Protein AF-A0A8T5MCJ7-F1 (afdb_monomer)

Mean predicted aligned error: 13.88 Å

pLDDT: mean 82.02, std 19.14, range [28.0, 98.31]

Structure (mmCIF, N/CA/C/O backbone):
data_AF-A0A8T5MCJ7-F1
#
_entry.id   AF-A0A8T5MCJ7-F1
#
loop_
_atom_site.group_PDB
_atom_site.id
_atom_site.type_symbol
_atom_site.label_atom_id
_atom_site.label_alt_id
_atom_site.label_comp_id
_atom_site.label_asym_id
_atom_site.label_entity_id
_atom_site.label_seq_id
_atom_site.pdbx_PDB_ins_code
_atom_site.Cartn_x
_atom_site.Cartn_y
_atom_site.Cartn_z
_atom_site.occupancy
_atom_site.B_iso_or_equiv
_atom_site.auth_seq_id
_atom_site.auth_comp_id
_atom_site.auth_asym_id
_atom_site.auth_atom_id
_atom_site.pdbx_PDB_model_num
ATOM 1 N N . MET A 1 1 ? 17.512 12.767 14.604 1.00 35.03 1 MET A N 1
ATOM 2 C CA . MET A 1 1 ? 18.272 12.788 13.332 1.00 35.03 1 MET A CA 1
ATOM 3 C C . MET A 1 1 ? 17.833 11.751 12.284 1.00 35.03 1 MET A C 1
ATOM 5 O O . MET A 1 1 ? 18.347 11.810 11.183 1.00 35.03 1 MET A O 1
ATOM 9 N N . LYS A 1 2 ? 16.855 10.860 12.538 1.00 32.50 2 LYS A N 1
ATOM 10 C CA . LYS A 1 2 ? 16.384 9.864 11.544 1.00 32.50 2 LYS A CA 1
ATOM 11 C C . LYS A 1 2 ? 15.195 10.299 10.660 1.00 32.50 2 LYS A C 1
ATOM 13 O O . LYS A 1 2 ? 14.880 9.594 9.719 1.00 32.50 2 LYS A O 1
ATOM 18 N N . LYS A 1 3 ? 14.549 11.443 10.938 1.00 31.17 3 LYS A N 1
ATOM 19 C CA . LYS A 1 3 ? 13.383 11.943 10.172 1.00 31.17 3 LYS A CA 1
ATOM 20 C C . LYS A 1 3 ? 13.722 12.963 9.071 1.00 31.17 3 LYS A C 1
ATOM 22 O O . LYS A 1 3 ? 12.868 13.258 8.254 1.00 31.17 3 LYS A O 1
ATOM 27 N N . ILE A 1 4 ? 14.954 13.478 9.032 1.00 28.00 4 ILE A N 1
ATOM 28 C CA . ILE A 1 4 ? 15.368 14.487 8.038 1.00 28.00 4 ILE A CA 1
ATOM 29 C C . ILE A 1 4 ? 15.766 13.827 6.703 1.00 28.00 4 ILE A C 1
ATOM 31 O O . ILE A 1 4 ? 15.644 14.448 5.660 1.00 28.00 4 ILE A O 1
ATOM 35 N N . LEU A 1 5 ? 16.159 12.548 6.696 1.00 31.39 5 LEU A N 1
ATOM 36 C CA . LEU A 1 5 ? 16.719 11.910 5.498 1.00 31.39 5 LEU A CA 1
ATOM 37 C C . LEU A 1 5 ? 15.663 11.365 4.517 1.00 31.39 5 LEU A C 1
ATOM 39 O O . LEU A 1 5 ? 15.919 11.317 3.322 1.00 31.39 5 LEU A O 1
ATOM 43 N N . THR A 1 6 ? 14.459 11.020 4.987 1.00 32.50 6 THR A N 1
ATOM 44 C CA . THR A 1 6 ? 13.346 10.623 4.099 1.00 32.50 6 THR A CA 1
ATOM 45 C C . THR A 1 6 ? 12.809 11.813 3.293 1.00 32.50 6 THR A C 1
ATOM 47 O O . THR A 1 6 ? 12.295 11.625 2.200 1.00 32.50 6 THR A O 1
ATOM 50 N N . ILE A 1 7 ? 13.004 13.042 3.785 1.00 32.59 7 ILE A N 1
ATOM 51 C CA . ILE A 1 7 ? 12.670 14.284 3.071 1.00 32.59 7 ILE A CA 1
ATOM 52 C C . ILE A 1 7 ? 13.724 14.604 1.993 1.00 32.59 7 ILE A C 1
ATOM 54 O O . ILE A 1 7 ? 13.391 15.173 0.961 1.00 32.59 7 ILE A O 1
ATOM 58 N N . VAL A 1 8 ? 14.980 14.179 2.172 1.00 29.36 8 VAL A N 1
ATOM 59 C CA . VAL A 1 8 ? 16.070 14.454 1.215 1.00 29.36 8 VAL A CA 1
ATOM 60 C C . VAL A 1 8 ? 15.948 13.619 -0.067 1.00 29.36 8 VAL A C 1
ATOM 62 O O . VAL A 1 8 ? 16.277 14.127 -1.132 1.00 29.36 8 VAL A O 1
ATOM 65 N N . LEU A 1 9 ? 15.401 12.398 -0.006 1.00 33.59 9 LEU A N 1
ATOM 66 C CA . LEU A 1 9 ? 15.175 11.584 -1.213 1.00 33.59 9 LEU A CA 1
ATOM 67 C C . LEU A 1 9 ? 13.973 12.072 -2.052 1.00 33.59 9 LEU A C 1
ATOM 69 O O . LEU A 1 9 ? 13.931 11.830 -3.248 1.00 33.59 9 LEU A O 1
ATOM 73 N N . VAL A 1 10 ? 13.023 12.789 -1.435 1.00 33.62 10 VAL A N 1
ATOM 74 C CA . VAL A 1 10 ? 11.870 13.405 -2.125 1.00 33.62 10 VAL A CA 1
ATOM 75 C C . VAL A 1 10 ? 12.194 14.834 -2.602 1.00 33.62 10 VAL A C 1
ATOM 77 O O . VAL A 1 10 ? 11.677 15.270 -3.624 1.00 33.62 10 VAL A O 1
ATOM 80 N N . MET A 1 11 ? 13.097 15.563 -1.929 1.00 30.69 11 MET A N 1
ATOM 81 C CA . MET A 1 11 ? 13.520 16.916 -2.341 1.00 30.69 11 MET A CA 1
ATOM 82 C C . MET A 1 11 ? 14.558 16.950 -3.474 1.00 30.69 11 MET A C 1
ATOM 84 O O . MET A 1 11 ? 14.654 17.969 -4.157 1.00 30.69 11 MET A O 1
ATOM 88 N N . LEU A 1 12 ? 15.306 15.868 -3.715 1.00 28.30 12 LEU A N 1
ATOM 89 C CA . LEU A 1 12 ? 16.241 15.783 -4.849 1.00 28.30 12 LEU A CA 1
ATOM 90 C C . LEU A 1 12 ? 15.540 15.708 -6.220 1.00 28.30 12 LEU A C 1
ATOM 92 O O . LEU A 1 12 ? 16.190 15.937 -7.230 1.00 28.30 12 LEU A O 1
ATOM 96 N N . LEU A 1 13 ? 14.216 15.519 -6.252 1.00 33.44 13 LEU A N 1
ATOM 97 C CA . LEU A 1 13 ? 13.391 15.572 -7.467 1.00 33.44 13 LEU A CA 1
ATOM 98 C C . LEU A 1 13 ? 12.777 16.962 -7.758 1.00 33.44 13 LEU A C 1
ATOM 100 O O . LEU A 1 13 ? 12.050 17.107 -8.735 1.00 33.44 13 LEU A O 1
ATOM 104 N N . VAL A 1 14 ? 13.021 17.995 -6.932 1.00 30.66 14 VAL A N 1
ATOM 105 C CA . VAL A 1 14 ? 12.304 19.295 -7.036 1.00 30.66 14 VAL A CA 1
ATOM 106 C C . VAL A 1 14 ? 13.207 20.497 -7.367 1.00 30.66 14 VAL A C 1
ATOM 108 O O . VAL A 1 14 ? 12.705 21.591 -7.619 1.00 30.66 14 VAL A O 1
ATOM 111 N N . VAL A 1 15 ? 14.534 20.352 -7.450 1.00 30.38 15 VAL A N 1
ATOM 112 C CA . VAL A 1 15 ? 15.430 21.501 -7.709 1.00 30.38 15 VAL A CA 1
ATOM 113 C C . VAL A 1 15 ? 16.139 21.366 -9.054 1.00 30.38 15 VAL A C 1
ATOM 115 O O . VAL A 1 15 ? 17.288 20.954 -9.131 1.00 30.38 15 VAL A O 1
ATOM 118 N N . GLY A 1 16 ? 15.446 21.764 -10.121 1.00 31.34 16 GLY A N 1
ATOM 119 C CA . GLY A 1 16 ? 15.997 21.797 -11.476 1.00 31.34 16 GLY A CA 1
ATOM 120 C C . GLY A 1 16 ? 15.154 22.625 -12.443 1.00 31.34 16 GLY A C 1
ATOM 121 O O . GLY A 1 16 ? 14.767 22.137 -13.493 1.00 31.34 16 GLY A O 1
ATOM 122 N N . GLY A 1 17 ? 14.809 23.864 -12.086 1.00 30.89 17 GLY A N 1
ATOM 123 C CA . GLY A 1 17 ? 13.986 24.711 -12.952 1.00 30.89 17 GLY A CA 1
ATOM 124 C C . GLY A 1 17 ? 14.093 26.189 -12.614 1.00 30.89 17 GLY A C 1
ATOM 125 O O . GLY A 1 17 ? 13.156 26.776 -12.083 1.00 30.89 17 GLY A O 1
ATOM 126 N N . SER A 1 18 ? 15.235 26.806 -12.911 1.00 31.25 18 SER A N 1
ATOM 127 C CA . SER A 1 18 ? 15.297 28.268 -12.998 1.00 31.25 18 SER A CA 1
ATOM 128 C C . SER A 1 18 ? 14.539 28.698 -14.260 1.00 31.25 18 SER A C 1
ATOM 130 O O . SER A 1 18 ? 14.930 28.269 -15.347 1.00 31.25 18 SER A O 1
ATOM 132 N N . PRO A 1 19 ? 13.491 29.537 -14.179 1.00 36.56 19 PRO A N 1
ATOM 133 C CA . PRO A 1 19 ? 12.853 30.069 -15.374 1.00 36.56 19 PRO A CA 1
ATOM 134 C C . PRO A 1 19 ? 13.829 31.025 -16.068 1.00 36.56 19 PRO A C 1
ATOM 136 O O . PRO A 1 19 ? 14.057 32.150 -15.619 1.00 36.56 19 PRO A O 1
ATOM 139 N N . LEU A 1 20 ? 14.437 30.569 -17.164 1.00 35.22 20 LEU A N 1
ATOM 140 C CA . LEU A 1 20 ? 15.102 31.449 -18.117 1.00 35.22 20 LEU A CA 1
ATOM 141 C C . LEU A 1 20 ? 14.013 32.275 -18.807 1.00 35.22 20 LEU A C 1
ATOM 143 O O . LEU A 1 20 ? 13.303 31.794 -19.686 1.00 35.22 20 LEU A O 1
ATOM 147 N N . ALA A 1 21 ? 13.859 33.520 -18.364 1.00 37.53 21 ALA A N 1
ATOM 148 C CA . ALA A 1 21 ? 13.007 34.502 -19.013 1.00 37.53 21 ALA A CA 1
ATOM 149 C C . ALA A 1 21 ? 13.625 34.893 -20.366 1.00 37.53 21 ALA A C 1
ATOM 151 O O . ALA A 1 21 ? 14.448 35.805 -20.447 1.00 37.53 21 ALA A O 1
ATOM 152 N N . PHE A 1 22 ? 13.236 34.192 -21.430 1.00 41.44 22 PHE A N 1
ATOM 153 C CA . PHE A 1 22 ? 13.432 34.665 -22.794 1.00 41.44 22 PHE A CA 1
ATOM 154 C C . PHE A 1 22 ? 12.337 35.686 -23.107 1.00 41.44 22 PHE A C 1
ATOM 156 O O . PHE A 1 22 ? 11.172 35.345 -23.289 1.00 41.44 22 PHE A O 1
ATOM 163 N N . ALA A 1 23 ? 12.719 36.961 -23.109 1.00 43.81 23 ALA A N 1
ATOM 164 C CA . ALA A 1 23 ? 11.908 38.029 -23.670 1.00 43.81 23 ALA A CA 1
ATOM 165 C C . ALA A 1 23 ? 12.101 38.015 -25.190 1.00 43.81 23 ALA A C 1
ATOM 167 O O . ALA A 1 23 ? 13.111 38.525 -25.676 1.00 43.81 23 ALA A O 1
ATOM 168 N N . ASP A 1 24 ? 11.155 37.424 -25.918 1.00 42.97 24 ASP A N 1
ATOM 169 C CA . ASP A 1 24 ? 11.074 37.562 -27.370 1.00 42.97 24 ASP A CA 1
ATOM 170 C C . ASP A 1 24 ? 9.761 38.248 -27.765 1.00 42.97 24 ASP A C 1
ATOM 172 O O . ASP A 1 24 ? 8.684 37.938 -27.253 1.00 42.97 24 ASP A O 1
ATOM 176 N N . ASN A 1 25 ? 9.886 39.257 -28.624 1.00 51.47 25 ASN A N 1
ATOM 177 C CA . ASN A 1 25 ? 8.806 40.126 -29.072 1.00 51.47 25 ASN A CA 1
ATOM 178 C C . ASN A 1 25 ? 8.257 39.573 -30.392 1.00 51.47 25 ASN A C 1
ATOM 180 O O . ASN A 1 25 ? 8.804 39.861 -31.454 1.00 51.47 25 ASN A O 1
ATOM 184 N N . GLY A 1 26 ? 7.157 38.826 -30.329 1.00 48.62 26 GLY A N 1
ATOM 185 C CA . GLY A 1 26 ? 6.439 38.338 -31.507 1.00 48.62 26 GLY A CA 1
ATOM 186 C C . GLY A 1 26 ? 5.195 37.559 -31.097 1.00 48.62 26 GLY A C 1
ATOM 187 O O . GLY A 1 26 ? 5.283 36.385 -30.759 1.00 48.62 26 GLY A O 1
ATOM 188 N N . ASP A 1 27 ? 4.059 38.250 -31.070 1.00 56.94 27 ASP A N 1
ATOM 189 C CA . ASP A 1 27 ? 2.744 37.785 -30.613 1.00 56.94 27 ASP A CA 1
ATOM 190 C C . ASP A 1 27 ? 2.103 36.818 -31.626 1.00 56.94 27 ASP A C 1
ATOM 192 O O . ASP A 1 27 ? 1.234 37.205 -32.396 1.00 56.94 27 ASP A O 1
ATOM 196 N N . ASP A 1 28 ? 2.597 35.578 -31.653 1.00 56.56 28 ASP A N 1
ATOM 197 C CA . ASP A 1 28 ? 1.957 34.404 -32.267 1.00 56.56 28 ASP A CA 1
ATOM 198 C C . ASP A 1 28 ? 2.222 33.173 -31.371 1.00 56.56 28 ASP A C 1
ATOM 200 O O . ASP A 1 28 ? 2.756 32.141 -31.794 1.00 56.56 28 ASP A O 1
ATOM 204 N N . THR A 1 29 ? 1.901 33.275 -30.074 1.00 54.91 29 THR A N 1
ATOM 205 C CA . THR A 1 29 ? 1.911 32.104 -29.186 1.00 54.91 29 THR A CA 1
ATOM 206 C C . THR A 1 29 ? 0.824 31.139 -29.645 1.00 54.91 29 THR A C 1
ATOM 208 O O . THR A 1 29 ? -0.375 31.367 -29.488 1.00 54.91 29 THR A O 1
ATOM 211 N N . LYS A 1 30 ? 1.260 30.050 -30.281 1.00 64.69 30 LYS A N 1
ATOM 212 C CA . LYS A 1 30 ? 0.374 29.048 -30.870 1.00 64.69 30 LYS A CA 1
ATOM 213 C C . LYS A 1 30 ? -0.604 28.512 -29.800 1.00 64.69 30 LYS A C 1
ATOM 215 O O . LYS A 1 30 ? -0.145 28.157 -28.712 1.00 64.69 30 LYS A O 1
ATOM 220 N N . PRO A 1 31 ? -1.920 28.412 -30.082 1.00 64.12 31 PRO A N 1
ATOM 221 C CA . PRO A 1 31 ? -2.954 28.070 -29.093 1.00 64.12 31 PRO A CA 1
ATOM 222 C C . PRO A 1 31 ? -2.692 26.808 -28.253 1.00 64.12 31 PRO A C 1
ATOM 224 O O . PRO A 1 31 ? -3.103 26.744 -27.096 1.00 64.12 31 PRO A O 1
ATOM 227 N N . TYR A 1 32 ? -1.972 25.820 -28.793 1.00 53.47 32 TYR A N 1
ATOM 228 C CA . TYR A 1 32 ? -1.633 24.589 -28.072 1.00 53.47 32 TYR A CA 1
ATOM 229 C C . TYR A 1 32 ? -0.643 24.807 -26.919 1.00 53.47 32 TYR A C 1
ATOM 231 O O . TYR A 1 32 ? -0.760 24.142 -25.894 1.00 53.47 32 TYR A O 1
ATOM 239 N N . LEU A 1 33 ? 0.277 25.778 -27.021 1.00 59.91 33 LEU A N 1
ATOM 240 C CA . LEU A 1 33 ? 1.207 26.097 -25.930 1.00 59.91 33 LEU A CA 1
ATOM 241 C C . LEU A 1 33 ? 0.454 26.630 -24.709 1.00 59.91 33 LEU A C 1
ATOM 243 O O . LEU A 1 33 ? 0.829 26.339 -23.578 1.00 59.91 33 LEU A O 1
ATOM 247 N N . VAL A 1 34 ? -0.641 27.360 -24.937 1.00 72.19 34 VAL A N 1
ATOM 248 C CA . VAL A 1 34 ? -1.510 27.852 -23.863 1.00 72.19 34 VAL A CA 1
ATOM 249 C C . VAL A 1 34 ? -2.258 26.689 -23.195 1.00 72.19 34 VAL A C 1
ATOM 251 O O . VAL A 1 34 ? -2.291 26.636 -21.967 1.00 72.19 34 VAL A O 1
ATOM 254 N N . LYS A 1 35 ? -2.791 25.721 -23.963 1.00 67.81 35 LYS A N 1
ATOM 255 C CA . LYS A 1 35 ? -3.467 24.521 -23.417 1.00 67.81 35 LYS A CA 1
ATOM 256 C C . LYS A 1 35 ? -2.494 23.630 -22.629 1.00 67.81 35 LYS A C 1
ATOM 258 O O . LYS A 1 35 ? -2.814 23.234 -21.513 1.00 67.81 35 LYS A O 1
ATOM 263 N N . ALA A 1 36 ? -1.286 23.386 -23.141 1.00 59.28 36 ALA A N 1
ATOM 264 C CA . ALA A 1 36 ? -0.255 22.609 -22.445 1.00 59.28 36 ALA A CA 1
ATOM 265 C C . ALA A 1 36 ? 0.214 23.291 -21.146 1.00 59.28 36 ALA A C 1
ATOM 267 O O . ALA A 1 36 ? 0.349 22.645 -20.108 1.00 59.28 36 ALA A O 1
ATOM 268 N N . GLN A 1 37 ? 0.394 24.619 -21.162 1.00 72.50 37 GLN A N 1
ATOM 269 C CA . GLN A 1 37 ? 0.700 25.389 -19.951 1.00 72.50 37 GLN A CA 1
ATOM 270 C C . GLN A 1 37 ? -0.429 25.309 -18.914 1.00 72.50 37 GLN A C 1
ATOM 272 O O . GLN A 1 37 ? -0.143 25.183 -17.724 1.00 72.50 37 GLN A O 1
ATOM 277 N N . GLN A 1 38 ? -1.693 25.340 -19.349 1.00 74.62 38 GLN A N 1
ATOM 278 C CA . GLN A 1 38 ? -2.854 25.154 -18.471 1.00 74.62 38 GLN A CA 1
ATOM 279 C C . GLN A 1 38 ? -2.912 23.740 -17.884 1.00 74.62 38 GLN A C 1
ATOM 281 O O . GLN A 1 38 ? -3.102 23.600 -16.681 1.00 74.62 38 GLN A O 1
ATOM 286 N N . LEU A 1 39 ? -2.691 22.695 -18.688 1.00 63.69 39 LEU A N 1
ATOM 287 C CA . LEU A 1 39 ? -2.654 21.308 -18.211 1.00 63.69 39 LEU A CA 1
ATOM 288 C C . LEU A 1 39 ? -1.528 21.085 -17.197 1.00 63.69 39 LEU A C 1
ATOM 290 O O . LEU A 1 39 ? -1.762 20.519 -16.132 1.00 63.69 39 LEU A O 1
ATOM 294 N N . LYS A 1 40 ? -0.328 21.609 -17.471 1.00 65.31 40 LYS A N 1
ATOM 295 C CA . LYS A 1 40 ? 0.806 21.552 -16.540 1.00 65.31 40 LYS A CA 1
ATOM 296 C C . LYS A 1 40 ? 0.512 22.289 -15.233 1.00 65.31 40 LYS A C 1
ATOM 298 O O . LYS A 1 40 ? 0.857 21.784 -14.167 1.00 65.31 40 LYS A O 1
ATOM 303 N N . ALA A 1 41 ? -0.131 23.456 -15.300 1.00 72.38 41 ALA A N 1
ATOM 304 C CA . ALA A 1 41 ? -0.556 24.194 -14.113 1.00 72.38 41 ALA A CA 1
ATOM 305 C C . ALA A 1 41 ? -1.596 23.403 -13.299 1.00 72.38 41 ALA A C 1
ATOM 307 O O . ALA A 1 41 ? -1.402 23.225 -12.100 1.00 72.38 41 ALA A O 1
ATOM 308 N N . ASN A 1 42 ? -2.617 22.842 -13.955 1.00 66.94 42 ASN A N 1
ATOM 309 C CA . ASN A 1 42 ? -3.637 22.004 -13.316 1.00 66.94 42 ASN A CA 1
ATOM 310 C C . ASN A 1 42 ? -3.028 20.747 -12.676 1.00 66.94 42 ASN A C 1
ATOM 312 O O . ASN A 1 42 ? -3.434 20.343 -11.591 1.00 66.94 42 ASN A O 1
ATOM 316 N N . TRP A 1 43 ? -2.038 20.124 -13.319 1.00 66.81 43 TRP A N 1
ATOM 317 C CA . TRP A 1 43 ? -1.323 18.975 -12.761 1.00 66.81 43 TRP A CA 1
ATOM 318 C C . TRP A 1 43 ? -0.503 19.359 -11.529 1.00 66.81 43 TRP A C 1
ATOM 320 O O . TRP A 1 43 ? -0.534 18.656 -10.521 1.00 66.81 43 TRP A O 1
ATOM 330 N N . GLN A 1 44 ? 0.211 20.488 -11.577 1.00 68.88 44 GLN A N 1
ATOM 331 C CA . GLN A 1 44 ? 0.974 20.981 -10.429 1.00 68.88 44 GLN A CA 1
ATOM 332 C C . GLN A 1 44 ? 0.057 21.330 -9.256 1.00 68.88 44 GLN A C 1
ATOM 334 O O . GLN A 1 44 ? 0.404 21.021 -8.118 1.00 68.88 44 GLN A O 1
ATOM 339 N N . GLU A 1 45 ? -1.100 21.930 -9.533 1.00 72.25 45 GLU A N 1
ATOM 340 C CA . GLU A 1 45 ? -2.133 22.227 -8.541 1.00 72.25 45 GLU A CA 1
ATOM 341 C C . GLU A 1 45 ? -2.680 20.937 -7.922 1.00 72.25 45 GLU A C 1
ATOM 343 O O . GLU A 1 45 ? -2.540 20.749 -6.718 1.00 72.25 45 GLU A O 1
ATOM 348 N N . ARG A 1 46 ? -3.141 19.974 -8.733 1.00 65.19 46 ARG A N 1
ATOM 349 C CA . ARG A 1 46 ? -3.617 18.666 -8.245 1.00 65.19 46 ARG A CA 1
ATOM 350 C C . ARG A 1 46 ? -2.560 17.909 -7.450 1.00 65.19 46 ARG A C 1
ATOM 352 O O . ARG A 1 46 ? -2.868 17.304 -6.428 1.00 65.19 46 ARG A O 1
ATOM 359 N N . LYS A 1 47 ? -1.298 17.938 -7.886 1.00 67.69 47 LYS A N 1
ATOM 360 C CA . LYS A 1 47 ? -0.180 17.318 -7.163 1.00 67.69 47 LYS A CA 1
ATOM 361 C C . LYS A 1 47 ? 0.060 18.001 -5.820 1.00 67.69 47 LYS A C 1
ATOM 363 O O . LYS A 1 47 ? 0.356 17.317 -4.839 1.00 67.69 47 LYS A O 1
ATOM 368 N N . GLN A 1 48 ? -0.048 19.328 -5.761 1.00 75.69 48 GLN A N 1
ATOM 369 C CA . GLN A 1 48 ? 0.060 20.078 -4.510 1.00 75.69 48 GLN A CA 1
ATOM 370 C C . GLN A 1 48 ? -1.112 19.781 -3.577 1.00 75.69 48 GLN A C 1
ATOM 372 O O . GLN A 1 48 ? -0.853 19.507 -2.410 1.00 75.69 48 GLN A O 1
ATOM 377 N N . GLU A 1 49 ? -2.346 19.771 -4.083 1.00 73.50 49 GLU A N 1
ATOM 378 C CA . GLU A 1 49 ? -3.548 19.388 -3.331 1.00 73.50 49 GLU A CA 1
ATOM 379 C C . GLU A 1 49 ? -3.401 17.970 -2.775 1.00 73.50 49 GLU A C 1
ATOM 381 O O . GLU A 1 49 ? -3.409 17.785 -1.565 1.00 73.50 49 GLU A O 1
ATOM 386 N N . THR A 1 50 ? -3.075 16.994 -3.625 1.00 74.25 50 THR A N 1
ATOM 387 C CA . THR A 1 50 ? -2.854 15.597 -3.213 1.00 74.25 50 THR A CA 1
ATOM 388 C C . THR A 1 50 ? -1.744 15.485 -2.161 1.00 74.25 50 THR A C 1
ATOM 390 O O . THR A 1 50 ? -1.867 14.758 -1.180 1.00 74.25 50 THR A O 1
ATOM 393 N N . THR A 1 51 ? -0.643 16.230 -2.320 1.00 74.44 51 THR A N 1
ATOM 394 C CA . THR A 1 51 ? 0.450 16.232 -1.333 1.00 74.44 51 THR A CA 1
ATOM 395 C C . THR A 1 51 ? -0.000 16.829 0.000 1.00 74.44 51 THR A C 1
ATOM 397 O O . THR A 1 51 ? 0.367 16.309 1.054 1.00 74.44 51 THR A O 1
ATOM 400 N N . GLN A 1 52 ? -0.773 17.917 -0.031 1.00 81.19 52 GLN A N 1
ATOM 401 C CA . GLN A 1 52 ? -1.330 18.542 1.168 1.00 81.19 52 GLN A CA 1
ATOM 402 C C . GLN A 1 52 ? -2.307 17.599 1.867 1.00 81.19 52 GLN A C 1
ATOM 404 O O . GLN A 1 52 ? -2.158 17.387 3.068 1.00 81.19 52 GLN A O 1
ATOM 409 N N . ASP A 1 53 ? -3.203 16.962 1.118 1.00 77.19 53 ASP A N 1
ATOM 410 C CA . ASP A 1 53 ? -4.172 15.995 1.628 1.00 77.19 53 ASP A CA 1
ATOM 411 C C . ASP A 1 53 ? -3.475 14.792 2.274 1.00 77.19 53 ASP A C 1
ATOM 413 O O . ASP A 1 53 ? -3.832 14.374 3.377 1.00 77.19 53 ASP A O 1
ATOM 417 N N . ILE A 1 54 ? -2.419 14.267 1.643 1.00 75.31 54 ILE A N 1
ATOM 418 C CA . ILE A 1 54 ? -1.606 13.176 2.194 1.00 75.31 54 ILE A CA 1
ATOM 419 C C . ILE A 1 54 ? -0.892 13.612 3.480 1.00 75.31 54 ILE A C 1
ATOM 421 O O . ILE A 1 54 ? -0.854 12.856 4.455 1.00 75.31 54 ILE A O 1
ATOM 425 N N . GLU A 1 55 ? -0.281 14.799 3.511 1.00 79.62 55 GLU A N 1
ATOM 426 C CA . GLU A 1 55 ? 0.408 15.292 4.710 1.00 79.62 55 GLU A CA 1
ATOM 427 C C . GLU A 1 55 ? -0.571 15.591 5.852 1.00 79.62 55 GLU A C 1
ATOM 429 O O . GLU A 1 55 ? -0.288 15.251 7.006 1.00 79.62 55 GLU A O 1
ATOM 434 N N . GLU A 1 56 ? -1.747 16.137 5.544 1.00 84.44 56 GLU A N 1
ATOM 435 C CA . GLU A 1 56 ? -2.833 16.321 6.503 1.00 84.44 56 GLU A CA 1
ATOM 436 C C . GLU A 1 56 ? -3.320 14.969 7.038 1.00 84.44 56 GLU A C 1
ATOM 438 O O . GLU A 1 56 ? -3.371 14.761 8.252 1.00 84.44 56 GLU A O 1
ATOM 443 N N . ALA A 1 57 ? -3.590 13.999 6.165 1.00 78.00 57 ALA A N 1
ATOM 444 C CA . ALA A 1 57 ? -4.014 12.663 6.564 1.00 78.00 57 ALA A CA 1
ATOM 445 C C . ALA A 1 57 ? -2.944 11.944 7.409 1.00 78.00 57 ALA A C 1
ATOM 447 O O . ALA A 1 57 ? -3.273 11.287 8.402 1.00 78.00 57 ALA A O 1
ATOM 448 N N . LYS A 1 58 ? -1.648 12.124 7.107 1.00 75.38 58 LYS A N 1
ATOM 449 C CA . LYS A 1 58 ? -0.539 11.631 7.947 1.00 75.38 58 LYS A CA 1
ATOM 450 C C . LYS A 1 58 ? -0.526 12.298 9.315 1.00 75.38 58 LYS A C 1
ATOM 452 O O . LYS A 1 58 ? -0.323 11.609 10.320 1.00 75.38 58 LYS A O 1
ATOM 457 N N . HIS A 1 59 ? -0.701 13.616 9.368 1.00 83.94 59 HIS A N 1
ATOM 458 C CA . HIS A 1 59 ? -0.776 14.357 10.622 1.00 83.94 59 HIS A CA 1
ATOM 459 C C . HIS A 1 59 ? -1.944 13.849 11.478 1.00 83.94 59 HIS A C 1
ATOM 461 O O . HIS A 1 59 ? -1.730 13.430 12.618 1.00 83.94 59 HIS A O 1
ATOM 467 N N . ASN A 1 60 ? -3.138 13.766 10.889 1.00 80.38 60 ASN A N 1
ATOM 468 C CA . ASN A 1 60 ? -4.357 13.282 11.535 1.00 80.38 60 ASN A CA 1
ATOM 469 C C . ASN A 1 60 ? -4.197 11.839 12.031 1.00 80.38 60 ASN A C 1
ATOM 471 O O . ASN A 1 60 ? -4.538 11.528 13.172 1.00 80.38 60 ASN A O 1
ATOM 475 N N . TYR A 1 61 ? -3.579 10.962 11.233 1.00 81.25 61 TYR A N 1
ATOM 476 C CA . TYR A 1 61 ? -3.253 9.601 11.657 1.00 81.25 61 TYR A CA 1
ATOM 477 C C . TYR A 1 61 ? -2.312 9.576 12.872 1.00 81.25 61 TYR A C 1
ATOM 479 O O . TYR A 1 61 ? -2.520 8.797 13.807 1.00 81.25 61 TYR A O 1
ATOM 487 N N . LEU A 1 62 ? -1.262 10.405 12.888 1.00 78.31 62 LEU A N 1
ATOM 488 C CA . LEU A 1 62 ? -0.314 10.461 14.006 1.00 78.31 62 LEU A CA 1
ATOM 489 C C . LEU A 1 62 ? -0.963 10.995 15.287 1.00 78.31 62 LEU A C 1
ATOM 491 O O . LEU A 1 62 ? -0.690 10.460 16.365 1.00 78.31 62 LEU A O 1
ATOM 495 N N . GLU A 1 63 ? -1.826 12.000 15.173 1.00 82.94 63 GLU A N 1
ATOM 496 C CA . GLU A 1 63 ? -2.603 12.539 16.288 1.00 82.94 63 GLU A CA 1
ATOM 497 C C . GLU A 1 63 ? -3.584 11.490 16.833 1.00 82.94 63 GLU A C 1
ATOM 499 O O . GLU A 1 63 ? -3.542 11.158 18.022 1.00 82.94 63 GLU A O 1
ATOM 504 N N . ALA A 1 64 ? -4.372 10.851 15.959 1.00 79.44 64 ALA A N 1
ATOM 505 C CA . ALA A 1 64 ? -5.269 9.752 16.323 1.00 79.44 64 ALA A CA 1
ATOM 506 C C . ALA A 1 64 ? -4.508 8.581 16.972 1.00 79.44 64 ALA A C 1
ATOM 508 O O . ALA A 1 64 ? -4.986 7.943 17.921 1.00 79.44 64 ALA A O 1
ATOM 509 N N . LYS A 1 65 ? -3.278 8.314 16.512 1.00 79.00 65 LYS A N 1
ATOM 510 C CA . LYS A 1 65 ? -2.375 7.317 17.098 1.00 79.00 65 LYS A CA 1
ATOM 511 C C . LYS A 1 65 ? -2.003 7.624 18.539 1.00 79.00 65 LYS A C 1
ATOM 513 O O . LYS A 1 65 ? -2.106 6.747 19.398 1.00 79.00 65 LYS A O 1
ATOM 518 N N . GLN A 1 66 ? -1.549 8.845 18.796 1.00 82.62 66 GLN A N 1
ATOM 519 C CA . GLN A 1 66 ? -1.174 9.285 20.138 1.00 82.62 66 GLN A CA 1
ATOM 520 C C . GLN A 1 66 ? -2.388 9.301 21.065 1.00 82.62 66 GLN A C 1
ATOM 522 O O . GLN A 1 66 ? -2.321 8.786 22.182 1.00 82.62 66 GLN A O 1
ATOM 527 N N . TYR A 1 67 ? -3.519 9.804 20.578 1.00 83.44 67 TYR A N 1
ATOM 528 C CA . TYR A 1 67 ? -4.703 9.966 21.406 1.00 83.44 67 TYR A CA 1
ATOM 529 C C . TYR A 1 67 ? -5.332 8.630 21.822 1.00 83.44 67 TYR A C 1
ATOM 531 O O . TYR A 1 67 ? -5.727 8.440 22.970 1.00 83.44 67 TYR A O 1
ATOM 539 N N . TYR A 1 68 ? -5.335 7.634 20.939 1.00 83.44 68 TYR A N 1
ATOM 540 C CA . TYR A 1 68 ? -5.694 6.264 21.314 1.00 83.44 68 TYR A CA 1
ATOM 541 C C . TYR A 1 68 ? -4.779 5.670 22.388 1.00 83.44 68 TYR A C 1
ATOM 543 O O . TYR A 1 68 ? -5.263 4.977 23.281 1.00 83.44 68 TYR A O 1
ATOM 551 N N . GLN A 1 69 ? -3.463 5.910 22.317 1.00 81.81 69 GLN A N 1
ATOM 552 C CA . GLN A 1 69 ? -2.536 5.421 23.342 1.00 81.81 69 GLN A CA 1
ATOM 553 C C . GLN A 1 69 ? -2.870 6.027 24.707 1.00 81.81 69 GLN A C 1
ATOM 555 O O . GLN A 1 69 ? -2.894 5.307 25.704 1.00 81.81 69 GLN A O 1
ATOM 560 N N . GLU A 1 70 ? -3.197 7.319 24.743 1.00 89.00 70 GLU A N 1
ATOM 561 C CA . GLU A 1 70 ? -3.673 7.993 25.950 1.00 89.00 70 GLU A CA 1
ATOM 562 C C . GLU A 1 70 ? -4.963 7.353 26.485 1.00 89.00 70 GLU A C 1
ATOM 564 O O . GLU A 1 70 ? -5.014 6.948 27.649 1.00 89.00 7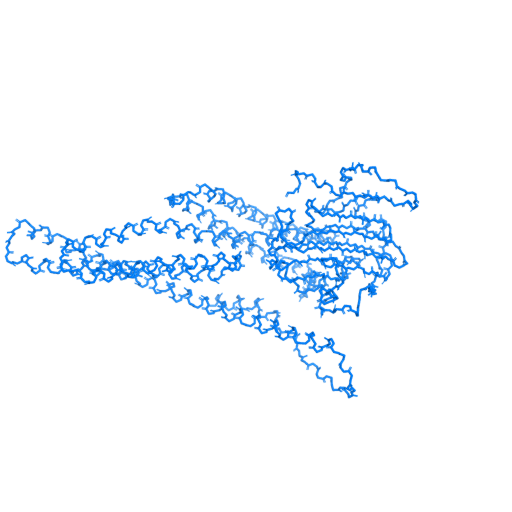0 GLU A O 1
ATOM 569 N N . LYS A 1 71 ? -5.983 7.179 25.635 1.00 86.94 71 LYS A N 1
ATOM 570 C CA . LYS A 1 71 ? -7.263 6.562 26.023 1.00 86.94 71 LYS A CA 1
ATOM 571 C C . LYS A 1 71 ? -7.107 5.122 26.498 1.00 86.94 71 LYS A C 1
ATOM 573 O O . LYS A 1 71 ? -7.748 4.726 27.467 1.00 86.94 71 LYS A O 1
ATOM 578 N N . ARG A 1 72 ? -6.207 4.354 25.884 1.00 82.31 72 ARG A N 1
ATOM 579 C CA . ARG A 1 72 ? -5.865 2.996 26.321 1.00 82.31 72 ARG A CA 1
ATOM 580 C C . ARG A 1 72 ? -5.230 2.983 27.715 1.00 82.31 72 ARG A C 1
ATOM 582 O O . ARG A 1 72 ? -5.541 2.096 28.506 1.00 82.31 72 ARG A O 1
ATOM 589 N N . ASN A 1 73 ? -4.371 3.951 28.028 1.00 87.00 73 ASN A N 1
ATOM 590 C CA . ASN A 1 73 ? -3.769 4.068 29.358 1.00 87.00 73 ASN A CA 1
ATOM 591 C C . ASN A 1 73 ? -4.813 4.468 30.413 1.00 87.00 73 ASN A C 1
ATOM 593 O O . ASN A 1 73 ? -4.858 3.860 31.480 1.00 87.00 73 ASN A O 1
ATOM 597 N N . GLN A 1 74 ? -5.695 5.422 30.095 1.00 86.81 74 GLN A N 1
ATOM 598 C CA . GLN A 1 74 ? -6.817 5.799 30.968 1.00 86.81 74 GLN A CA 1
ATOM 599 C C . GLN A 1 74 ? -7.742 4.604 31.231 1.00 86.81 74 GLN A C 1
ATOM 601 O O . GLN A 1 74 ? -8.104 4.335 32.373 1.00 86.81 74 GLN A O 1
ATOM 606 N N . LEU A 1 75 ? -8.073 3.838 30.187 1.00 87.75 75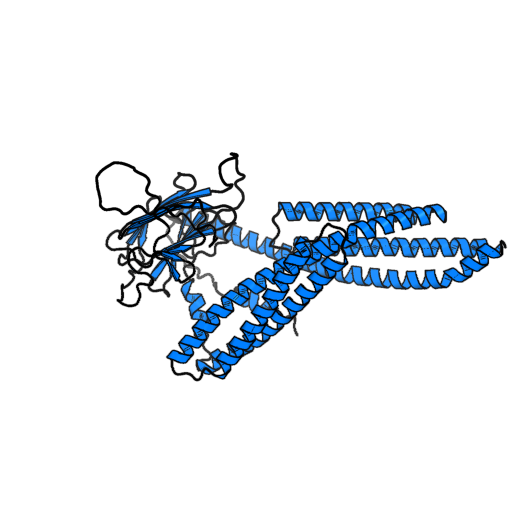 LEU A N 1
ATOM 607 C CA . LEU A 1 75 ? -8.862 2.614 30.303 1.00 87.75 75 LEU A CA 1
ATOM 608 C C . LEU A 1 75 ? -8.221 1.607 31.270 1.00 87.75 75 LEU A C 1
ATOM 610 O O . LEU A 1 75 ? -8.917 1.020 32.098 1.00 87.75 75 LEU A O 1
ATOM 614 N N . GLN A 1 76 ? -6.902 1.420 31.186 1.00 89.62 76 GLN A N 1
ATOM 615 C CA . GLN A 1 76 ? -6.166 0.530 32.082 1.00 89.62 76 GLN A CA 1
ATOM 616 C C . GLN A 1 76 ? -6.232 1.006 33.544 1.00 89.62 76 GLN A C 1
ATOM 618 O O . GLN A 1 76 ? -6.520 0.200 34.425 1.00 89.62 76 GLN A O 1
ATOM 623 N N . GLU A 1 77 ? -6.056 2.304 33.806 1.00 92.75 77 GLU A N 1
ATOM 624 C CA . GLU A 1 77 ? -6.176 2.873 35.158 1.00 92.75 77 GLU A CA 1
ATOM 625 C C . GLU A 1 77 ? -7.586 2.664 35.743 1.00 92.75 77 GLU A C 1
ATOM 627 O O . GLU A 1 77 ? -7.746 2.256 36.895 1.00 92.75 77 GLU A O 1
ATOM 632 N N . LYS A 1 78 ? -8.633 2.911 34.946 1.00 92.31 78 LYS A N 1
ATOM 633 C CA . LYS A 1 78 ? -10.027 2.723 35.379 1.00 92.31 78 LYS A CA 1
ATOM 634 C C . LYS A 1 78 ? -10.355 1.254 35.634 1.00 92.31 78 LYS A C 1
ATOM 636 O O . LYS A 1 78 ? -11.052 0.948 36.599 1.00 92.31 78 LYS A O 1
ATOM 641 N N . LYS A 1 79 ? -9.799 0.346 34.826 1.00 92.25 79 LYS A N 1
ATOM 642 C CA . LYS A 1 79 ? -9.906 -1.102 35.040 1.00 92.25 79 LYS A CA 1
ATOM 643 C C . LYS A 1 79 ? -9.348 -1.508 36.402 1.00 92.25 79 LYS A C 1
ATOM 645 O O . LYS A 1 79 ? -9.976 -2.281 37.117 1.00 92.25 79 LYS A O 1
ATOM 650 N N . GLU A 1 80 ? -8.176 -0.991 36.760 1.00 94.19 80 GLU A N 1
ATOM 651 C CA . GLU A 1 80 ? -7.520 -1.305 38.032 1.00 94.19 80 GLU A CA 1
ATOM 652 C C . GLU A 1 80 ? -8.336 -0.812 39.231 1.00 94.19 80 GLU A C 1
ATOM 654 O O . GLU A 1 80 ? -8.507 -1.561 40.192 1.00 94.19 80 GLU A O 1
ATOM 659 N N . LYS A 1 81 ? -8.907 0.398 39.157 1.00 92.81 81 LYS A N 1
ATOM 660 C CA . LYS A 1 81 ? -9.809 0.922 40.200 1.00 92.81 81 LYS A CA 1
ATOM 661 C C . LYS A 1 81 ? -11.072 0.072 40.350 1.00 92.81 81 LYS A C 1
ATOM 663 O O . LYS A 1 81 ? -11.452 -0.259 41.469 1.00 92.81 81 LYS A O 1
ATOM 668 N N . LEU A 1 82 ? -11.684 -0.337 39.237 1.00 92.50 82 LEU A N 1
ATOM 669 C CA . LEU A 1 82 ? -12.869 -1.196 39.259 1.00 92.50 82 LEU A CA 1
ATOM 670 C C . LEU A 1 82 ? -12.574 -2.572 39.886 1.00 92.50 82 LEU A C 1
ATOM 672 O O . LEU A 1 82 ? -13.351 -3.051 40.711 1.00 92.50 82 LEU A O 1
ATOM 676 N N . GLU A 1 83 ? -11.438 -3.192 39.552 1.00 93.19 83 GLU A N 1
ATOM 677 C CA . GLU A 1 83 ? -11.023 -4.467 40.161 1.00 93.19 83 GLU A CA 1
ATOM 678 C C . GLU A 1 83 ? -10.702 -4.327 41.659 1.00 93.19 83 GLU A C 1
ATOM 680 O O . GLU A 1 83 ? -10.991 -5.242 42.426 1.00 93.19 83 GLU A O 1
ATOM 685 N N . GLN A 1 84 ? -10.171 -3.182 42.104 1.00 94.62 84 GLN A N 1
ATOM 686 C CA . GLN A 1 84 ? -9.967 -2.900 43.534 1.00 94.62 84 GLN A CA 1
ATOM 687 C C . GLN A 1 84 ? -11.287 -2.748 44.303 1.00 94.62 84 GLN A C 1
ATOM 689 O O . GLN A 1 84 ? -11.349 -3.118 45.475 1.00 94.62 84 GLN A O 1
ATOM 694 N N . MET A 1 85 ? -12.340 -2.242 43.655 1.00 93.81 85 MET A N 1
ATOM 695 C CA . MET A 1 85 ? -13.660 -2.038 44.266 1.00 93.81 85 MET A CA 1
ATOM 696 C C . MET A 1 85 ? -14.496 -3.324 44.346 1.00 93.81 85 MET A C 1
ATOM 698 O O . MET A 1 85 ? -15.384 -3.471 45.187 1.00 93.81 85 MET A O 1
ATOM 702 N N . LYS A 1 86 ? -14.203 -4.293 43.477 1.00 93.69 86 LYS A N 1
ATOM 703 C CA . LYS A 1 86 ? -14.961 -5.541 43.325 1.00 93.69 86 LYS A CA 1
ATOM 704 C C . LYS A 1 86 ? -15.115 -6.369 44.617 1.00 93.69 86 LYS A C 1
ATOM 706 O O . LYS A 1 86 ? -16.227 -6.844 44.843 1.00 93.69 86 LYS A O 1
ATOM 711 N N . PRO A 1 87 ? -14.096 -6.534 45.488 1.00 95.38 87 PRO A N 1
ATOM 712 C CA . PRO A 1 87 ? -14.259 -7.254 46.754 1.00 95.38 87 PRO A CA 1
ATOM 713 C C . PRO A 1 87 ? -15.202 -6.540 47.731 1.00 95.38 87 PRO A C 1
ATOM 715 O O . PRO A 1 87 ? -16.015 -7.193 48.376 1.00 95.38 87 PRO A O 1
ATOM 718 N N . GLN A 1 88 ? -15.137 -5.205 47.803 1.00 93.50 88 GLN A N 1
ATOM 719 C CA . GLN A 1 88 ? -16.005 -4.405 48.679 1.00 93.50 88 GLN A CA 1
ATOM 720 C C . GLN A 1 88 ? -17.467 -4.517 48.245 1.00 93.50 88 GLN A C 1
ATOM 722 O O . GLN A 1 88 ? -18.364 -4.677 49.069 1.00 93.50 88 GLN A O 1
ATOM 727 N N . TRP A 1 89 ? -17.699 -4.506 46.931 1.00 92.38 89 TRP A N 1
ATOM 728 C CA . TRP A 1 89 ? -19.016 -4.753 46.360 1.00 92.38 89 TRP A CA 1
ATOM 729 C C . TRP A 1 89 ? -19.550 -6.155 46.701 1.00 92.38 89 TRP A C 1
ATOM 731 O O . TRP A 1 89 ? -20.710 -6.284 47.087 1.00 92.38 89 TRP A O 1
ATOM 741 N N . GLN A 1 90 ? -18.713 -7.195 46.611 1.00 92.69 90 GLN A N 1
ATOM 742 C CA . GLN A 1 90 ? -19.101 -8.565 46.975 1.00 92.69 90 GLN A CA 1
ATOM 743 C C . GLN A 1 90 ? -19.497 -8.680 48.456 1.00 92.69 90 GLN A C 1
ATOM 745 O O . GLN A 1 90 ? -20.544 -9.241 48.762 1.00 92.69 90 GLN A O 1
ATOM 750 N N . GLU A 1 91 ? -18.727 -8.081 49.368 1.00 93.56 91 GLU A N 1
ATOM 751 C CA . GLU A 1 91 ? -19.044 -8.069 50.806 1.00 93.56 91 GLU A CA 1
ATOM 752 C C . GLU A 1 91 ? -20.344 -7.297 51.119 1.00 93.56 91 GLU A C 1
ATOM 754 O O . GLU A 1 91 ? -21.133 -7.686 51.986 1.00 93.56 91 GLU A O 1
ATOM 759 N N . CYS A 1 92 ? -20.613 -6.225 50.372 1.00 91.69 92 CYS A N 1
ATOM 760 C CA . CYS A 1 92 ? -21.857 -5.455 50.446 1.00 91.69 92 CYS A CA 1
ATOM 761 C C . CYS A 1 92 ? -23.075 -6.278 49.978 1.00 91.69 92 CYS A C 1
ATOM 763 O O . CYS A 1 92 ? -24.110 -6.255 50.650 1.00 91.69 92 CYS A O 1
ATOM 765 N N . GLN A 1 93 ? -22.950 -7.089 48.917 1.00 87.75 93 GLN A N 1
ATOM 766 C CA . GLN A 1 93 ? -24.032 -7.987 48.478 1.00 87.75 93 GLN A CA 1
ATOM 767 C C . GLN A 1 93 ? -24.440 -9.014 49.548 1.00 87.75 93 GLN A C 1
ATOM 769 O O . GLN A 1 93 ? -25.621 -9.354 49.634 1.00 87.75 93 GLN A O 1
ATOM 774 N N . ASP A 1 94 ? -23.495 -9.464 50.376 1.00 86.19 94 ASP A N 1
ATOM 775 C CA . ASP A 1 94 ? -23.736 -10.489 51.397 1.00 86.19 94 ASP A CA 1
ATOM 776 C C . ASP A 1 94 ? -24.285 -9.925 52.725 1.00 86.19 94 ASP A C 1
ATOM 778 O O . ASP A 1 94 ? -24.960 -10.637 53.471 1.00 86.19 94 ASP A O 1
ATOM 782 N N . SER A 1 95 ? -24.002 -8.655 53.044 1.00 82.62 95 SER A N 1
ATOM 783 C CA . SER A 1 95 ? -24.241 -8.071 54.377 1.00 82.62 95 SER A CA 1
ATOM 784 C C . SER A 1 95 ? -25.519 -7.231 54.511 1.00 82.62 95 SER A C 1
ATOM 786 O O . SER A 1 95 ? -26.049 -7.120 55.618 1.00 82.62 95 SER A O 1
ATOM 788 N N . GLY A 1 96 ? -26.047 -6.657 53.422 1.00 77.56 96 GLY A N 1
ATOM 789 C CA . GLY A 1 96 ? -27.341 -5.951 53.402 1.00 77.56 96 GLY A CA 1
ATOM 790 C C . GLY A 1 96 ? -27.473 -4.727 54.329 1.00 77.56 96 GLY A C 1
ATOM 791 O O . GLY A 1 96 ? -28.596 -4.314 54.613 1.00 77.56 96 GLY A O 1
ATOM 792 N N . GLY A 1 97 ? -26.365 -4.171 54.834 1.00 85.00 97 GLY A N 1
ATOM 793 C CA . GLY A 1 97 ? -26.355 -3.002 55.727 1.00 85.00 97 GLY A CA 1
ATOM 794 C C . GLY A 1 97 ? -26.450 -1.656 54.994 1.00 85.00 97 GLY A C 1
ATOM 795 O O . GLY A 1 97 ? -26.177 -1.580 53.801 1.00 85.00 97 GLY A O 1
ATOM 796 N N . ASP A 1 98 ? -26.785 -0.575 55.709 1.00 80.94 98 ASP A N 1
ATOM 797 C CA . ASP A 1 98 ? -26.923 0.781 55.137 1.00 80.94 98 ASP A CA 1
ATOM 798 C C . ASP A 1 98 ? -25.618 1.318 54.501 1.00 80.94 98 ASP A C 1
ATOM 800 O O . ASP A 1 98 ? -25.673 2.056 53.516 1.00 80.94 98 ASP A O 1
ATOM 804 N N . ASP A 1 99 ? -24.444 0.877 54.979 1.00 83.25 99 ASP A N 1
ATOM 805 C CA . ASP A 1 99 ? -23.123 1.187 54.393 1.00 83.25 99 ASP A CA 1
ATOM 806 C C . ASP A 1 99 ? -22.946 0.624 52.962 1.00 83.25 99 ASP A C 1
ATOM 808 O O . ASP A 1 99 ? -22.039 1.016 52.233 1.00 83.25 99 ASP A O 1
ATOM 812 N N . CYS A 1 100 ? -23.828 -0.277 52.521 1.00 90.38 100 CYS A N 1
ATOM 813 C CA . CYS A 1 100 ? -23.802 -0.873 51.184 1.00 90.38 100 CYS A CA 1
ATOM 814 C C . CYS A 1 100 ? -24.317 0.087 50.093 1.00 90.38 100 CYS A C 1
ATOM 816 O O . CYS A 1 100 ? -23.998 -0.085 48.916 1.00 90.38 100 CYS A O 1
ATOM 818 N N . LEU A 1 101 ? -25.082 1.127 50.454 1.00 90.00 101 LEU A N 1
ATOM 819 C CA . LEU A 1 101 ? -25.598 2.096 49.478 1.00 90.00 101 LEU A CA 1
ATOM 820 C C . LEU A 1 101 ? -24.478 2.929 48.839 1.00 90.00 101 LEU A C 1
ATOM 822 O O . LEU A 1 101 ? -24.458 3.063 47.618 1.00 90.00 101 LEU A O 1
ATOM 826 N N . SER A 1 102 ? -23.518 3.421 49.628 1.00 90.88 102 SER A N 1
ATOM 827 C CA . SER A 1 102 ? -22.378 4.186 49.098 1.00 90.88 102 SER A CA 1
ATOM 828 C C . SER A 1 102 ? -21.468 3.315 48.231 1.00 90.88 102 SER A C 1
ATOM 830 O O . SER A 1 102 ? -21.106 3.714 47.128 1.00 90.88 102 SER A O 1
ATOM 832 N N . VAL A 1 103 ? -21.175 2.085 48.671 1.00 92.88 103 VAL A N 1
ATOM 833 C CA . VAL A 1 103 ? -20.385 1.112 47.897 1.00 92.88 103 VAL A CA 1
ATOM 834 C C . VAL A 1 103 ? -21.068 0.790 46.564 1.00 92.88 103 VAL A C 1
ATOM 836 O O . VAL A 1 103 ? -20.396 0.685 45.538 1.00 92.88 103 VAL A O 1
ATOM 839 N N . LYS A 1 104 ? -22.404 0.674 46.548 1.00 92.75 104 LYS A N 1
ATOM 840 C CA . LYS A 1 104 ? -23.191 0.468 45.324 1.00 92.75 104 LYS A CA 1
ATOM 841 C C . LYS A 1 104 ? -23.066 1.639 44.352 1.00 92.75 104 LYS A C 1
ATOM 843 O O . LYS A 1 104 ? -22.848 1.413 43.162 1.00 92.75 104 LYS A O 1
ATOM 848 N N . GLU A 1 105 ? -23.236 2.865 44.841 1.00 93.44 105 GLU A N 1
ATOM 849 C CA . GLU A 1 105 ? -23.148 4.081 44.025 1.00 93.44 105 GLU A CA 1
ATOM 850 C C . GLU A 1 105 ? -21.740 4.272 43.452 1.00 93.44 105 GLU A C 1
ATOM 852 O O . GLU A 1 105 ? -21.591 4.519 42.254 1.00 93.44 105 GLU A O 1
ATOM 857 N N . GLU A 1 106 ? -20.702 4.080 44.268 1.00 94.00 106 GLU A N 1
ATOM 858 C CA . GLU A 1 106 ? -19.309 4.167 43.825 1.00 94.00 106 GLU A CA 1
ATOM 859 C C . GLU A 1 106 ? -18.959 3.068 42.812 1.00 94.00 106 GLU A C 1
ATOM 861 O O . GLU A 1 106 ? -18.344 3.354 41.783 1.00 94.00 106 GLU A O 1
ATOM 866 N N . PHE A 1 107 ? -19.386 1.820 43.045 1.00 92.69 107 PHE A N 1
ATOM 867 C CA . PHE A 1 107 ? -19.167 0.720 42.101 1.00 92.69 107 PHE A CA 1
ATOM 868 C C . PHE A 1 107 ? -19.849 0.984 40.752 1.00 92.69 107 PHE A C 1
ATOM 870 O O . PHE A 1 107 ? -19.236 0.775 39.702 1.00 92.69 107 PHE A O 1
ATOM 877 N N . LEU A 1 108 ? -21.088 1.491 40.765 1.00 94.00 108 LEU A N 1
ATOM 878 C CA . LEU A 1 108 ? -21.794 1.899 39.549 1.00 94.00 108 LEU A CA 1
ATOM 879 C C . LEU A 1 108 ? -21.043 3.028 38.827 1.00 94.00 108 LEU A C 1
ATOM 881 O O . LEU A 1 108 ? -20.848 2.953 37.614 1.00 94.00 108 LEU A O 1
ATOM 885 N N . GLY A 1 109 ? -20.575 4.037 39.569 1.00 94.69 109 GLY A N 1
ATOM 886 C CA . GLY A 1 109 ? -19.775 5.140 39.039 1.00 94.69 109 GLY A CA 1
ATOM 887 C C . GLY A 1 109 ? -18.497 4.661 38.347 1.00 94.69 109 GLY A C 1
ATOM 888 O O . GLY A 1 109 ? -18.261 4.996 37.187 1.00 94.69 109 GLY A O 1
ATOM 889 N N . TYR A 1 110 ? -17.708 3.805 39.001 1.00 92.81 110 TYR A N 1
ATOM 890 C CA . TYR A 1 110 ? -16.501 3.232 38.395 1.00 92.81 110 TYR A CA 1
ATOM 891 C C . TYR A 1 110 ? -16.805 2.329 37.197 1.00 92.81 110 TYR A C 1
ATOM 893 O O . TYR A 1 110 ? -16.056 2.341 36.217 1.00 92.81 110 TYR A O 1
ATOM 901 N N . GLY A 1 111 ? -17.903 1.572 37.249 1.00 94.44 111 GLY A N 1
ATOM 902 C CA . GLY A 1 111 ? -18.372 0.758 36.131 1.00 94.44 111 GLY A CA 1
ATOM 903 C C . GLY A 1 111 ? -18.675 1.606 34.893 1.00 94.44 111 GLY A C 1
ATOM 904 O O . GLY A 1 111 ? -18.194 1.287 33.803 1.00 94.44 111 GLY A O 1
ATOM 905 N N . LYS A 1 112 ? -19.392 2.725 35.067 1.00 97.06 112 LYS A N 1
ATOM 906 C CA . LYS A 1 112 ? -19.650 3.699 33.997 1.00 97.06 112 LYS A CA 1
ATOM 907 C C . LYS A 1 112 ? -18.371 4.283 33.431 1.00 97.06 112 LYS A C 1
ATOM 909 O O . LYS A 1 112 ? -18.184 4.263 32.219 1.00 97.06 112 LYS A O 1
ATOM 914 N N . GLU A 1 113 ? -17.485 4.784 34.293 1.00 94.06 113 GLU A N 1
ATOM 915 C CA . GLU A 1 113 ? -16.223 5.375 33.849 1.00 94.06 113 GLU A CA 1
ATOM 916 C C . GLU A 1 113 ? -15.426 4.373 33.005 1.00 94.06 113 GLU A C 1
ATOM 918 O O . GLU A 1 113 ? -14.996 4.693 31.898 1.00 94.06 113 GLU A O 1
ATOM 923 N N . TYR A 1 114 ? -15.269 3.137 33.486 1.00 92.69 114 TYR A N 1
ATOM 924 C CA . TYR A 1 114 ? -14.570 2.087 32.750 1.00 92.69 114 TYR A CA 1
ATOM 925 C C . TYR A 1 114 ? -15.213 1.796 31.383 1.00 92.69 114 TYR A C 1
ATOM 927 O O . TYR A 1 114 ? -14.509 1.696 30.372 1.00 92.69 114 TYR A O 1
ATOM 935 N N . ALA A 1 115 ? -16.540 1.689 31.333 1.00 95.56 115 ALA A N 1
ATOM 936 C CA . ALA A 1 115 ? -17.276 1.414 30.105 1.00 95.56 115 ALA A CA 1
ATOM 937 C C . ALA A 1 115 ? -17.196 2.580 29.098 1.00 95.56 115 ALA A C 1
ATOM 939 O O . ALA A 1 115 ? -16.905 2.352 27.923 1.00 95.56 115 ALA A O 1
ATOM 940 N N . ILE A 1 116 ? -17.324 3.829 29.558 1.00 96.12 116 ILE A N 1
ATOM 941 C CA . ILE A 1 116 ? -17.141 5.039 28.739 1.00 96.12 116 ILE A CA 1
ATOM 942 C C . ILE A 1 116 ? -15.724 5.096 28.164 1.00 96.12 116 ILE A C 1
ATOM 944 O O . ILE A 1 116 ? -15.549 5.313 26.966 1.00 96.12 116 ILE A O 1
ATOM 948 N N . HIS A 1 117 ? -14.702 4.854 28.988 1.00 92.00 117 HIS A N 1
ATOM 949 C CA . HIS A 1 117 ? -13.316 4.833 28.520 1.00 92.00 117 HIS A CA 1
ATOM 950 C C . HIS A 1 117 ? -13.039 3.674 27.548 1.00 92.00 117 HIS A C 1
ATOM 952 O O . HIS A 1 117 ? -12.188 3.807 26.665 1.00 92.00 117 HIS A O 1
ATOM 958 N N . SER A 1 118 ? -13.765 2.557 27.666 1.00 92.19 118 SER A N 1
ATOM 959 C CA . SER A 1 118 ? -13.701 1.450 26.703 1.00 92.19 118 SER A CA 1
ATOM 960 C C . SER A 1 118 ? -14.275 1.866 25.346 1.00 92.19 118 SER A C 1
ATOM 962 O O . SER A 1 118 ? -13.629 1.648 24.321 1.00 92.19 118 SER A O 1
ATOM 964 N N . ALA A 1 119 ? -15.443 2.518 25.343 1.00 95.25 119 ALA A N 1
ATOM 965 C CA . ALA A 1 119 ? -16.059 3.091 24.145 1.00 95.25 119 ALA A CA 1
ATOM 966 C C . ALA A 1 119 ? -15.159 4.156 23.489 1.00 95.25 119 ALA A C 1
ATOM 968 O O . ALA A 1 119 ? -14.909 4.087 22.287 1.00 95.25 119 ALA A O 1
ATOM 969 N N . ASP A 1 120 ? -14.590 5.080 24.270 1.00 93.75 120 ASP A N 1
ATOM 970 C CA . ASP A 1 120 ? -13.637 6.087 23.780 1.00 93.75 120 ASP A CA 1
ATOM 971 C C . ASP A 1 120 ? -12.417 5.446 23.103 1.00 93.75 120 ASP A C 1
ATOM 973 O O . ASP A 1 120 ? -12.011 5.860 22.015 1.00 93.75 120 ASP A O 1
ATOM 977 N N . ALA A 1 121 ? -11.812 4.436 23.738 1.00 87.88 121 ALA A N 1
ATOM 978 C CA . ALA A 1 121 ? -10.658 3.740 23.178 1.00 87.88 121 ALA A CA 1
ATOM 979 C C . ALA A 1 121 ? -11.009 3.040 21.856 1.00 87.88 121 ALA A C 1
ATOM 981 O O . ALA A 1 121 ? -10.192 3.033 20.933 1.00 87.88 121 ALA A O 1
ATOM 982 N N . LEU A 1 122 ? -12.220 2.488 21.747 1.00 92.69 122 LEU A N 1
ATOM 983 C CA . LEU A 1 122 ? -12.697 1.863 20.522 1.00 92.69 122 LEU A CA 1
ATOM 984 C C . LEU A 1 122 ? -12.949 2.885 19.404 1.00 92.69 122 LEU A C 1
ATOM 986 O O . LEU A 1 122 ? -12.450 2.688 18.299 1.00 92.69 122 LEU A O 1
ATOM 990 N N . ILE A 1 123 ? -13.626 4.003 19.690 1.00 95.12 123 ILE A N 1
ATOM 991 C CA . ILE A 1 123 ? -13.821 5.107 18.730 1.00 95.12 123 ILE A CA 1
ATOM 992 C C . ILE A 1 123 ? -12.472 5.589 18.195 1.00 95.12 123 ILE A C 1
ATOM 994 O O . ILE A 1 123 ? -12.327 5.827 17.001 1.00 95.12 123 ILE A O 1
ATOM 998 N N . LYS A 1 124 ? -11.454 5.690 19.056 1.00 91.50 124 LYS A N 1
ATOM 999 C CA . LYS A 1 124 ? -10.114 6.115 18.632 1.00 91.50 124 LYS A CA 1
ATOM 1000 C C . LYS A 1 124 ? -9.339 5.075 17.850 1.00 91.50 124 LYS A C 1
ATOM 1002 O O . LYS A 1 124 ? -8.523 5.447 17.013 1.00 91.50 124 LYS A O 1
ATOM 1007 N N . TYR A 1 125 ? -9.603 3.796 18.070 1.00 88.88 125 TYR A N 1
ATOM 1008 C CA . TYR A 1 125 ? -9.081 2.766 17.184 1.00 88.88 125 TYR A CA 1
ATOM 1009 C C . TYR A 1 125 ? -9.750 2.826 15.803 1.00 88.88 125 TYR A C 1
ATOM 1011 O O . TYR A 1 125 ? -9.048 2.796 14.798 1.00 88.88 125 TYR A O 1
ATOM 1019 N N . LEU A 1 126 ? -11.074 2.997 15.745 1.00 94.31 126 LEU A N 1
ATOM 1020 C CA . LEU A 1 126 ? -11.824 3.177 14.495 1.00 94.31 126 LEU A CA 1
ATOM 1021 C C . LEU A 1 126 ? -11.326 4.395 13.701 1.00 94.31 126 LEU A C 1
ATOM 1023 O O . LEU A 1 126 ? -11.017 4.270 12.522 1.00 94.31 126 LEU A O 1
ATOM 1027 N N . ASP A 1 127 ? -11.142 5.533 14.369 1.00 92.25 127 ASP A N 1
ATOM 1028 C CA . ASP A 1 127 ? -10.603 6.776 13.796 1.00 92.25 127 ASP A CA 1
ATOM 1029 C C . ASP A 1 127 ? -9.187 6.586 13.210 1.00 92.25 127 ASP A C 1
ATOM 1031 O O . ASP A 1 127 ? -8.856 7.085 12.135 1.00 92.25 127 ASP A O 1
ATOM 1035 N N . GLN A 1 128 ? -8.330 5.785 13.852 1.00 88.19 128 GLN A N 1
ATOM 1036 C CA . GLN A 1 128 ? -7.031 5.432 13.265 1.00 88.19 128 GLN A CA 1
ATOM 1037 C C . GLN A 1 128 ? -7.151 4.601 11.995 1.00 88.19 128 GLN A C 1
ATOM 1039 O O . GLN A 1 128 ? -6.385 4.828 11.061 1.00 88.19 128 GLN A O 1
ATOM 1044 N N . VAL A 1 129 ? -8.039 3.603 11.986 1.00 90.31 129 VAL A N 1
ATOM 1045 C CA . VAL A 1 129 ? -8.244 2.747 10.812 1.00 90.31 129 VAL A CA 1
ATOM 1046 C C . VAL A 1 129 ? -8.824 3.577 9.671 1.00 90.31 129 VAL A C 1
ATOM 1048 O O . VAL A 1 129 ? -8.307 3.500 8.563 1.00 90.31 129 VAL A O 1
ATOM 1051 N N . TYR A 1 130 ? -9.789 4.449 9.966 1.00 93.19 130 TYR A N 1
ATOM 1052 C CA . TYR A 1 130 ? -10.349 5.426 9.034 1.00 93.19 130 TYR A CA 1
ATOM 1053 C C . TYR A 1 130 ? -9.254 6.277 8.372 1.00 93.19 130 TYR A C 1
ATOM 1055 O O . TYR A 1 130 ? -9.146 6.322 7.150 1.00 93.19 130 TYR A O 1
ATOM 1063 N N . ASN A 1 131 ? -8.378 6.897 9.169 1.00 87.75 131 ASN A N 1
ATOM 1064 C CA . ASN A 1 131 ? -7.292 7.721 8.628 1.00 87.75 131 ASN A CA 1
ATOM 1065 C C . ASN A 1 131 ? -6.225 6.894 7.896 1.00 87.75 131 ASN A C 1
ATOM 1067 O O . ASN A 1 131 ? -5.548 7.413 7.017 1.00 87.75 131 ASN A O 1
ATOM 1071 N N . LYS A 1 132 ? -6.059 5.611 8.242 1.00 86.75 132 LYS A N 1
ATOM 1072 C CA . LYS A 1 132 ? -5.146 4.714 7.526 1.00 86.75 132 LYS A CA 1
ATOM 1073 C C . LYS A 1 132 ? -5.689 4.337 6.144 1.00 86.75 132 LYS A C 1
ATOM 1075 O O . LYS A 1 132 ? -4.897 4.301 5.217 1.00 86.75 132 LYS A O 1
ATOM 1080 N N . ILE A 1 133 ? -6.993 4.084 6.019 1.00 89.62 133 ILE A N 1
ATOM 1081 C CA . ILE A 1 133 ? -7.657 3.791 4.736 1.00 89.62 133 ILE A CA 1
ATOM 1082 C C . ILE A 1 133 ? -7.539 4.987 3.794 1.00 89.62 133 ILE A C 1
ATOM 1084 O O . ILE A 1 133 ? -7.154 4.821 2.650 1.00 89.62 133 ILE A O 1
ATOM 1088 N N . LYS A 1 134 ? -7.747 6.208 4.301 1.00 85.69 134 LYS A N 1
ATOM 1089 C CA . LYS A 1 134 ? -7.560 7.442 3.518 1.00 85.69 134 LYS A CA 1
ATOM 1090 C C . LYS A 1 134 ? -6.155 7.644 2.943 1.00 85.69 134 LYS A C 1
ATOM 1092 O O . LYS A 1 134 ? -5.985 8.449 2.040 1.00 85.69 134 LYS A O 1
ATOM 1097 N N . LEU A 1 135 ? -5.149 7.007 3.538 1.00 82.38 135 LEU A N 1
ATOM 1098 C CA . LEU A 1 135 ? -3.752 7.097 3.111 1.00 82.38 135 LEU A CA 1
ATOM 1099 C C . LEU A 1 135 ? -3.361 5.976 2.145 1.00 82.38 135 LEU A C 1
ATOM 1101 O O . LEU A 1 135 ? -2.183 5.880 1.797 1.00 82.38 135 LEU A O 1
ATOM 1105 N N . ASP A 1 136 ? -4.290 5.084 1.815 1.00 83.31 136 ASP A N 1
ATOM 1106 C CA . ASP A 1 136 ? -4.036 3.968 0.923 1.00 83.31 136 ASP A CA 1
ATOM 1107 C C . ASP A 1 136 ? -4.316 4.398 -0.519 1.00 83.31 136 ASP A C 1
ATOM 1109 O O . ASP A 1 136 ? -5.443 4.736 -0.865 1.00 83.31 136 ASP A O 1
ATOM 1113 N N . GLU A 1 137 ? -3.259 4.445 -1.325 1.00 80.19 137 GLU A N 1
ATOM 1114 C CA . GLU A 1 137 ? -3.311 4.851 -2.734 1.00 80.19 137 GLU A CA 1
ATOM 1115 C C . GLU A 1 137 ? -3.733 3.688 -3.653 1.00 80.19 137 GLU A C 1
ATOM 1117 O O . GLU A 1 137 ? -3.975 3.919 -4.833 1.00 80.19 137 GLU A O 1
ATOM 1122 N N . ASP A 1 138 ? -3.814 2.455 -3.131 1.00 78.75 138 ASP A N 1
ATOM 1123 C CA . ASP A 1 138 ? -4.171 1.259 -3.909 1.00 78.75 138 ASP A CA 1
ATOM 1124 C C . ASP A 1 138 ? -5.674 0.967 -3.911 1.00 78.75 138 ASP A C 1
ATOM 1126 O O . ASP A 1 138 ? -6.129 0.098 -4.651 1.00 78.75 138 ASP A O 1
ATOM 1130 N N . LEU A 1 139 ? -6.445 1.640 -3.055 1.00 79.19 139 LEU A N 1
ATOM 1131 C CA . LEU A 1 139 ? -7.894 1.494 -3.035 1.00 79.19 139 LEU A CA 1
ATOM 1132 C C . LEU A 1 139 ? -8.522 2.404 -4.082 1.00 79.19 139 LEU A C 1
ATOM 1134 O O . LEU A 1 139 ? -8.180 3.585 -4.188 1.00 79.19 139 LEU A O 1
ATOM 1138 N N . THR A 1 140 ? -9.512 1.880 -4.799 1.00 81.06 140 THR A N 1
ATOM 1139 C CA . THR A 1 140 ? -10.359 2.725 -5.643 1.00 81.06 140 THR A CA 1
ATOM 1140 C C . THR A 1 140 ? -11.131 3.732 -4.782 1.00 81.06 140 THR A C 1
ATOM 1142 O O . THR A 1 140 ? -11.308 3.561 -3.567 1.00 81.06 140 THR A O 1
ATOM 1145 N N . MET A 1 141 ? -11.613 4.810 -5.402 1.00 74.06 141 MET A N 1
ATOM 1146 C CA . MET A 1 141 ? -12.422 5.814 -4.701 1.00 74.06 141 MET A CA 1
ATOM 1147 C C . MET A 1 141 ? -13.704 5.198 -4.116 1.00 74.06 141 MET A C 1
ATOM 1149 O O . MET A 1 141 ? -14.068 5.510 -2.983 1.00 74.06 141 MET A O 1
ATOM 1153 N N . GLU A 1 142 ? -14.342 4.283 -4.851 1.00 80.62 142 GLU A N 1
ATOM 1154 C CA . GLU A 1 142 ? -15.551 3.580 -4.412 1.00 80.62 142 GLU A CA 1
ATOM 1155 C C . GLU A 1 142 ? -15.282 2.673 -3.203 1.00 80.62 142 GLU A C 1
ATOM 1157 O O . GLU A 1 142 ? -15.947 2.812 -2.174 1.00 80.62 142 GLU A O 1
ATOM 1162 N N . GLU A 1 143 ? -14.260 1.811 -3.274 1.00 83.81 143 GLU A N 1
ATOM 1163 C CA . GLU A 1 143 ? -13.874 0.944 -2.152 1.00 83.81 143 GLU A CA 1
ATOM 1164 C C . GLU A 1 143 ? -13.481 1.765 -0.921 1.00 83.81 143 GLU A C 1
ATOM 1166 O O . GLU A 1 143 ? -13.813 1.415 0.215 1.00 83.81 143 GLU A O 1
ATOM 1171 N N . THR A 1 144 ? -12.771 2.875 -1.130 1.00 85.06 144 THR A N 1
ATOM 1172 C CA . THR A 1 144 ? -12.403 3.799 -0.057 1.00 85.06 144 THR A CA 1
ATOM 1173 C C . THR A 1 144 ? -13.656 4.337 0.629 1.00 85.06 144 THR A C 1
ATOM 1175 O O . THR A 1 144 ? -13.785 4.226 1.851 1.00 85.06 144 THR A O 1
ATOM 1178 N N . ASP A 1 145 ? -14.607 4.878 -0.129 1.00 86.19 145 ASP A N 1
ATOM 1179 C CA . ASP A 1 145 ? -15.829 5.460 0.424 1.00 86.19 145 ASP A CA 1
ATOM 1180 C C . ASP A 1 145 ? -16.711 4.427 1.131 1.00 86.19 145 ASP A C 1
ATOM 1182 O O . ASP A 1 145 ? -17.217 4.705 2.227 1.00 86.19 145 ASP A O 1
ATOM 1186 N N . GLU A 1 146 ? -16.857 3.225 0.569 1.00 92.38 146 GLU A N 1
ATOM 1187 C CA . GLU A 1 146 ? -17.570 2.119 1.212 1.00 92.38 146 GLU A CA 1
ATOM 1188 C C . GLU A 1 146 ? -16.964 1.819 2.589 1.00 92.38 146 GLU A C 1
ATOM 1190 O O . GLU A 1 146 ? -17.651 1.888 3.618 1.00 92.38 146 GLU A O 1
ATOM 1195 N N . GLN A 1 147 ? -15.648 1.587 2.640 1.00 93.56 147 GLN A N 1
ATOM 1196 C CA . GLN A 1 147 ? -14.976 1.227 3.882 1.00 93.56 147 GLN A CA 1
ATOM 1197 C C . GLN A 1 147 ? -15.018 2.349 4.928 1.00 93.56 147 GLN A C 1
ATOM 1199 O O . GLN A 1 147 ? -15.173 2.085 6.128 1.00 93.56 147 GLN A O 1
ATOM 1204 N N . LEU A 1 148 ? -14.884 3.609 4.502 1.00 92.94 148 LEU A N 1
ATOM 1205 C CA . LEU A 1 148 ? -14.968 4.763 5.396 1.00 92.94 148 LEU A CA 1
ATOM 1206 C C . LEU A 1 148 ? -16.382 4.929 5.970 1.00 92.94 148 LEU A C 1
ATOM 1208 O O . LEU A 1 148 ? -16.525 5.252 7.154 1.00 92.94 148 LEU A O 1
ATOM 1212 N N . ASN A 1 149 ? -17.423 4.689 5.171 1.00 94.50 149 ASN A N 1
ATOM 1213 C CA . ASN A 1 149 ? -18.814 4.779 5.615 1.00 94.50 149 ASN A CA 1
ATOM 1214 C C . ASN A 1 149 ? -19.170 3.688 6.630 1.00 94.50 149 ASN A C 1
ATOM 1216 O O . ASN A 1 149 ? -19.816 3.979 7.640 1.00 94.50 149 ASN A O 1
ATOM 1220 N N . GLU A 1 150 ? -18.691 2.461 6.438 1.00 95.44 150 GLU A N 1
ATOM 1221 C CA . GLU A 1 150 ? -18.879 1.385 7.414 1.00 95.44 150 GLU A CA 1
ATOM 1222 C C . GLU A 1 150 ? -18.208 1.700 8.759 1.00 95.44 150 GLU A C 1
ATOM 1224 O O . GLU A 1 150 ? -18.805 1.491 9.819 1.00 95.44 150 GLU A O 1
ATOM 1229 N N . ILE A 1 151 ? -16.987 2.250 8.740 1.00 95.81 151 ILE A N 1
ATOM 1230 C CA . ILE A 1 151 ? -16.289 2.656 9.968 1.00 95.81 151 ILE A CA 1
ATOM 1231 C C . ILE A 1 151 ? -17.042 3.781 10.680 1.00 95.81 151 ILE A C 1
ATOM 1233 O O . ILE A 1 151 ? -17.203 3.720 11.901 1.00 95.81 151 ILE A O 1
ATOM 1237 N N . ARG A 1 152 ? -17.556 4.777 9.946 1.00 97.06 152 ARG A N 1
ATOM 1238 C CA . ARG A 1 152 ? -18.394 5.842 10.527 1.00 97.06 152 ARG A CA 1
ATOM 1239 C C . ARG A 1 152 ? -19.645 5.269 11.187 1.00 97.06 152 ARG A C 1
ATOM 1241 O O . ARG A 1 152 ? -19.911 5.580 12.344 1.00 97.06 152 ARG A O 1
ATOM 1248 N N . ALA A 1 153 ? -20.345 4.355 10.515 1.00 96.81 153 ALA A N 1
ATOM 1249 C CA . ALA A 1 153 ? -21.517 3.695 11.083 1.00 96.81 153 ALA A CA 1
ATOM 1250 C C . ALA A 1 153 ? -21.183 2.920 12.374 1.00 96.81 153 ALA A C 1
ATOM 1252 O O . ALA A 1 153 ? -21.971 2.907 13.321 1.00 96.81 153 ALA A O 1
ATOM 1253 N N . GLN A 1 154 ? -20.003 2.293 12.455 1.00 97.12 154 GLN A N 1
ATOM 1254 C CA . GLN A 1 154 ? -19.526 1.659 13.689 1.00 97.12 154 GLN A CA 1
ATOM 1255 C C . GLN A 1 154 ? -19.218 2.689 14.786 1.00 97.12 154 GLN A C 1
ATOM 1257 O O . GLN A 1 154 ? -19.592 2.467 15.937 1.00 97.12 154 GLN A O 1
ATOM 1262 N N . MET A 1 155 ? -18.585 3.819 14.455 1.00 96.50 155 MET A N 1
ATOM 1263 C CA . MET A 1 155 ? -18.332 4.906 15.411 1.00 96.50 155 MET A CA 1
ATOM 1264 C C . MET A 1 155 ? -19.640 5.455 15.993 1.00 96.50 155 MET A C 1
ATOM 1266 O O . MET A 1 155 ? -19.728 5.651 17.206 1.00 96.50 155 MET A O 1
ATOM 1270 N N . ASP A 1 156 ? -20.669 5.627 15.163 1.00 97.75 156 ASP A N 1
ATOM 1271 C CA . ASP A 1 156 ? -21.990 6.100 15.588 1.00 97.75 156 ASP A CA 1
ATOM 1272 C C . ASP A 1 156 ? -22.669 5.116 16.549 1.00 97.75 156 ASP A C 1
ATOM 1274 O O . ASP A 1 156 ? -23.180 5.526 17.594 1.00 97.75 156 ASP A O 1
ATOM 1278 N N . LYS A 1 157 ? -22.597 3.805 16.271 1.00 97.94 157 LYS A N 1
ATOM 1279 C CA . LYS A 1 157 ? -23.086 2.765 17.196 1.00 97.94 157 LYS A CA 1
ATOM 1280 C C . LYS A 1 157 ? -22.382 2.835 18.555 1.00 97.94 157 LYS A C 1
ATOM 1282 O O . LYS A 1 157 ? -23.040 2.760 19.592 1.00 97.94 157 LYS A O 1
ATOM 1287 N N . VAL A 1 158 ? -21.054 3.001 18.571 1.00 97.69 158 VAL A N 1
ATOM 1288 C CA . VAL A 1 158 ? -20.285 3.102 19.825 1.00 97.69 158 VAL A CA 1
ATOM 1289 C C . VAL A 1 158 ? -20.637 4.381 20.593 1.00 97.69 158 VAL A C 1
ATOM 1291 O O . VAL A 1 158 ? -20.765 4.333 21.816 1.00 97.69 158 VAL A O 1
ATOM 1294 N N . ASN A 1 159 ? -20.839 5.508 19.902 1.00 97.94 159 ASN A N 1
ATOM 1295 C CA . ASN A 1 159 ? -21.293 6.755 20.523 1.00 97.94 159 ASN A CA 1
ATOM 1296 C C . ASN A 1 159 ? -22.689 6.611 21.147 1.00 97.94 159 ASN A C 1
ATOM 1298 O O . ASN A 1 159 ? -22.879 7.021 22.290 1.00 97.94 159 ASN A O 1
ATOM 1302 N N . GLY A 1 160 ? -23.631 5.961 20.458 1.00 97.81 160 GLY A N 1
ATOM 1303 C CA . GLY A 1 160 ? -24.960 5.683 21.010 1.00 97.81 160 GLY A CA 1
ATOM 1304 C C . GLY A 1 160 ? -24.899 4.846 22.293 1.00 97.81 160 GLY A C 1
ATOM 1305 O O . GLY A 1 160 ? -25.514 5.195 23.298 1.00 97.81 160 GLY A O 1
ATOM 1306 N N . LEU A 1 161 ? -24.082 3.786 22.310 1.00 98.12 161 LEU A N 1
ATOM 1307 C CA . LEU A 1 161 ? -23.868 2.975 23.517 1.00 98.12 161 LEU A CA 1
ATOM 1308 C C . LEU A 1 161 ? -23.218 3.774 24.650 1.00 98.12 161 LEU A C 1
ATOM 1310 O O . LEU A 1 161 ? -23.587 3.612 25.812 1.00 98.12 161 LEU A O 1
ATOM 1314 N N . LYS A 1 162 ? -22.275 4.662 24.327 1.00 97.94 162 LYS A N 1
ATOM 1315 C CA . LYS A 1 162 ? -21.632 5.544 25.306 1.00 97.94 162 LYS A CA 1
ATOM 1316 C C . LYS A 1 162 ? -22.645 6.461 26.000 1.00 97.94 162 LYS A C 1
ATOM 1318 O O . LYS A 1 162 ? -22.553 6.630 27.213 1.00 97.94 162 LYS A O 1
ATOM 1323 N N . GLU A 1 163 ? -23.619 7.006 25.273 1.00 98.12 163 GLU A N 1
ATOM 1324 C CA . GLU A 1 163 ? -24.700 7.815 25.858 1.00 98.12 163 GLU A CA 1
ATOM 1325 C C . GLU A 1 163 ? -25.618 6.989 26.772 1.00 98.12 163 GLU A C 1
ATOM 1327 O O . GLU A 1 163 ? -26.014 7.461 27.839 1.00 98.12 163 GLU A O 1
ATOM 1332 N N . ILE A 1 164 ? -25.930 5.742 26.402 1.00 98.06 164 ILE A N 1
ATOM 1333 C CA . ILE A 1 164 ? -26.723 4.833 27.248 1.00 98.06 164 ILE A CA 1
ATOM 1334 C C . ILE A 1 164 ? -25.968 4.518 28.550 1.00 98.06 164 ILE A C 1
ATOM 1336 O O . ILE A 1 164 ? -26.550 4.584 29.633 1.00 98.06 164 ILE A O 1
ATOM 1340 N N . ILE A 1 165 ? -24.664 4.236 28.460 1.00 97.81 165 ILE A N 1
ATOM 1341 C CA . ILE A 1 165 ? -23.794 3.972 29.618 1.00 97.81 165 ILE A CA 1
ATOM 1342 C C . ILE A 1 165 ? -23.758 5.181 30.565 1.00 97.81 165 ILE A C 1
ATOM 1344 O O . ILE A 1 165 ? -23.883 5.016 31.780 1.00 97.81 165 ILE A O 1
ATOM 1348 N N . ASP A 1 166 ? -23.603 6.393 30.026 1.00 97.56 166 ASP A N 1
ATOM 1349 C CA . ASP A 1 166 ? -23.547 7.623 30.823 1.00 97.56 166 ASP A CA 1
ATOM 1350 C C . ASP A 1 166 ? -24.861 7.868 31.585 1.00 97.56 166 ASP A C 1
ATOM 1352 O O . ASP A 1 166 ? -24.855 8.187 32.779 1.00 97.56 166 ASP A O 1
ATOM 1356 N N . ASN A 1 167 ? -25.997 7.594 30.937 1.00 97.75 167 ASN A N 1
ATOM 1357 C CA . ASN A 1 167 ? -27.332 7.784 31.505 1.00 97.75 167 ASN A CA 1
ATOM 1358 C C . ASN A 1 167 ? -27.815 6.648 32.426 1.00 97.75 167 ASN A C 1
ATOM 1360 O O . ASN A 1 167 ? -28.816 6.831 33.117 1.00 97.75 167 ASN A O 1
ATOM 1364 N N . ALA A 1 168 ? -27.132 5.500 32.486 1.00 97.62 168 ALA A N 1
ATOM 1365 C CA . ALA A 1 168 ? -27.571 4.353 33.288 1.00 97.62 168 ALA A CA 1
ATOM 1366 C C . ALA A 1 168 ? -27.700 4.709 34.782 1.00 97.62 168 ALA A C 1
ATOM 1368 O O . ALA A 1 168 ? -26.752 5.149 35.417 1.00 97.62 168 ALA A O 1
ATOM 1369 N N . THR A 1 169 ? -28.854 4.526 35.404 1.00 96.75 169 THR A N 1
ATOM 1370 C CA . THR A 1 169 ? -29.047 4.836 36.838 1.00 96.75 169 THR A CA 1
ATOM 1371 C C . THR A 1 169 ? -28.996 3.596 37.718 1.00 96.75 169 THR A C 1
ATOM 1373 O O . THR A 1 169 ? -28.833 3.690 38.935 1.00 96.75 169 THR A O 1
ATOM 1376 N N . THR A 1 170 ? -29.103 2.424 37.098 1.00 95.69 170 THR A N 1
ATOM 1377 C CA . THR A 1 170 ? -29.112 1.127 37.765 1.00 95.69 170 THR A CA 1
ATOM 1378 C C . THR A 1 170 ? -27.990 0.230 37.259 1.00 95.69 170 THR A C 1
ATOM 1380 O O . THR A 1 170 ? -27.391 0.459 36.206 1.00 95.69 170 THR A O 1
ATOM 1383 N N . LYS A 1 171 ? -27.700 -0.817 38.034 1.00 93.94 171 LYS A N 1
ATOM 1384 C CA . LYS A 1 171 ? -26.700 -1.818 37.672 1.00 93.94 171 LYS A CA 1
ATOM 1385 C C . LYS A 1 171 ? -27.131 -2.573 36.413 1.00 93.94 171 LYS A C 1
ATOM 1387 O O . LYS A 1 171 ? -26.310 -2.805 35.539 1.00 93.94 171 LYS A O 1
ATOM 1392 N N . GLU A 1 172 ? -28.407 -2.919 36.326 1.00 96.06 172 GLU A N 1
ATOM 1393 C CA . GLU A 1 172 ? -28.992 -3.701 35.241 1.00 96.06 172 GLU A CA 1
ATOM 1394 C C . GLU A 1 172 ? -28.959 -2.931 33.910 1.00 96.06 172 GLU A C 1
ATOM 1396 O O . GLU A 1 172 ? -28.618 -3.506 32.878 1.00 96.06 172 GLU A O 1
ATOM 1401 N N . GLU A 1 173 ? -29.238 -1.621 33.934 1.00 97.25 173 GLU A N 1
ATOM 1402 C CA . GLU A 1 173 ? -29.086 -0.739 32.764 1.00 97.25 173 GLU A CA 1
ATOM 1403 C C . GLU A 1 173 ? -27.627 -0.668 32.295 1.00 97.25 173 GLU A C 1
ATOM 1405 O O . GLU A 1 173 ? -27.354 -0.777 31.099 1.00 97.25 173 GLU A O 1
ATOM 1410 N N . LEU A 1 174 ? -26.682 -0.521 33.234 1.00 97.12 174 LEU A N 1
ATOM 1411 C CA . LEU A 1 174 ? -25.257 -0.487 32.908 1.00 97.12 174 LEU A CA 1
ATOM 1412 C C . LEU A 1 174 ? -24.772 -1.832 32.348 1.00 97.12 174 LEU A C 1
ATOM 1414 O O . LEU A 1 174 ? -24.045 -1.846 31.358 1.00 97.12 174 LEU A O 1
ATOM 1418 N N . GLU A 1 175 ? -25.155 -2.953 32.964 1.00 95.75 175 GLU A N 1
ATOM 1419 C CA . GLU A 1 175 ? -24.780 -4.298 32.510 1.00 95.75 175 GLU A CA 1
ATOM 1420 C C . GLU A 1 175 ? -25.283 -4.568 31.089 1.00 95.75 175 GLU A C 1
ATOM 1422 O O . GLU A 1 175 ? -24.491 -4.997 30.252 1.00 95.75 175 GLU A O 1
ATOM 1427 N N . GLY A 1 176 ? -26.541 -4.227 30.785 1.00 97.06 176 GLY A N 1
ATOM 1428 C CA . GLY A 1 176 ? -27.092 -4.358 29.434 1.00 97.06 176 GLY A CA 1
ATOM 1429 C C . GLY A 1 176 ? -26.288 -3.573 28.393 1.00 97.06 176 GLY A C 1
ATOM 1430 O O . GLY A 1 176 ? -25.859 -4.135 27.386 1.00 97.06 176 GLY A O 1
ATOM 1431 N N . ALA A 1 177 ? -25.992 -2.301 28.671 1.00 97.62 177 ALA A N 1
ATOM 1432 C CA . ALA A 1 177 ? -25.223 -1.455 27.758 1.00 97.62 177 ALA A CA 1
ATOM 1433 C C . ALA A 1 177 ? -23.766 -1.932 27.577 1.00 97.62 177 ALA A C 1
ATOM 1435 O O . ALA A 1 177 ? -23.205 -1.867 26.481 1.00 97.62 177 ALA A O 1
ATOM 1436 N N . VAL A 1 178 ? -23.139 -2.440 28.644 1.00 95.94 178 VAL A N 1
ATOM 1437 C CA . VAL A 1 178 ? -21.783 -3.011 28.597 1.00 95.94 178 VAL A CA 1
ATOM 1438 C C . VAL A 1 178 ? -21.747 -4.312 27.796 1.00 95.94 178 VAL A C 1
ATOM 1440 O O . VAL A 1 178 ? -20.778 -4.551 27.071 1.00 95.94 178 VAL A O 1
ATOM 1443 N N . ASP A 1 179 ? -22.771 -5.154 27.912 1.00 97.50 179 ASP A N 1
ATOM 1444 C CA . ASP A 1 179 ? -22.869 -6.395 27.148 1.00 97.50 179 ASP A CA 1
ATOM 1445 C C . ASP A 1 179 ? -23.074 -6.118 25.653 1.00 97.50 179 ASP A C 1
ATOM 1447 O O . ASP A 1 179 ? -22.405 -6.745 24.827 1.00 97.50 179 ASP A O 1
ATOM 1451 N N . GLU A 1 180 ? -23.890 -5.122 25.297 1.00 97.56 180 GLU A N 1
ATOM 1452 C CA . GLU A 1 180 ? -24.024 -4.646 23.913 1.00 97.56 180 GLU A CA 1
ATOM 1453 C C . GLU A 1 180 ? -22.700 -4.088 23.367 1.00 97.56 180 GLU A C 1
ATOM 1455 O O . GLU A 1 180 ? -22.280 -4.453 22.266 1.00 97.56 180 GLU A O 1
ATOM 1460 N N . LEU A 1 181 ? -21.977 -3.281 24.155 1.00 97.25 181 LEU A N 1
ATOM 1461 C CA . LEU A 1 181 ? -20.649 -2.784 23.776 1.00 97.25 181 LEU A CA 1
ATOM 1462 C C . LEU A 1 181 ? -19.645 -3.926 23.574 1.00 97.25 181 LEU A C 1
ATOM 1464 O O . LEU A 1 181 ? -18.835 -3.888 22.644 1.00 97.25 181 LEU A O 1
ATOM 1468 N N . ARG A 1 182 ? -19.691 -4.961 24.420 1.00 96.69 182 ARG A N 1
ATOM 1469 C CA . ARG A 1 182 ? -18.833 -6.145 24.287 1.00 96.69 182 ARG A CA 1
ATOM 1470 C C . ARG A 1 182 ? -19.170 -6.939 23.027 1.00 96.69 182 ARG A C 1
ATOM 1472 O O . ARG A 1 182 ? -18.243 -7.364 22.339 1.00 96.69 182 ARG A O 1
ATOM 1479 N N . ALA A 1 183 ? -20.453 -7.134 22.732 1.00 96.25 183 ALA A N 1
ATOM 1480 C CA . ALA A 1 183 ? -20.904 -7.821 21.526 1.00 96.25 183 ALA A CA 1
ATOM 1481 C C . ALA A 1 183 ? -20.456 -7.069 20.264 1.00 96.25 183 ALA A C 1
ATOM 1483 O O . ALA A 1 183 ? -19.842 -7.670 19.383 1.00 96.25 183 ALA A O 1
ATOM 1484 N N . LEU A 1 184 ? -20.644 -5.745 20.232 1.00 95.44 184 LEU A N 1
ATOM 1485 C CA . LEU A 1 184 ? -20.178 -4.900 19.134 1.00 95.44 184 LEU A CA 1
ATOM 1486 C C . LEU A 1 184 ? -18.655 -4.985 18.965 1.00 95.44 184 LEU A C 1
ATOM 1488 O O . LEU A 1 184 ? -18.162 -5.131 17.852 1.00 95.44 184 LEU A O 1
ATOM 1492 N N . LEU A 1 185 ? -17.888 -4.960 20.060 1.00 94.50 185 LEU A N 1
ATOM 1493 C CA . LEU A 1 185 ? -16.433 -5.124 20.001 1.00 94.50 185 LEU A CA 1
ATOM 1494 C C . LEU A 1 185 ? -16.023 -6.485 19.415 1.00 94.50 185 LEU A C 1
ATOM 1496 O O . LEU A 1 185 ? -15.062 -6.557 18.650 1.00 94.50 185 LEU A O 1
ATOM 1500 N N . GLN A 1 186 ? -16.717 -7.563 19.788 1.00 92.56 186 GLN A N 1
ATOM 1501 C CA . GLN A 1 186 ? -16.466 -8.903 19.249 1.00 92.56 186 GLN A CA 1
ATOM 1502 C C . GLN A 1 186 ? -16.793 -8.996 17.755 1.00 92.56 186 GLN A C 1
ATOM 1504 O O . GLN A 1 186 ? -16.095 -9.707 17.038 1.00 92.56 186 GLN A O 1
ATOM 1509 N N . GLU A 1 187 ? -17.806 -8.264 17.295 1.00 93.06 187 GLU A N 1
ATOM 1510 C CA . GLU A 1 187 ? -18.206 -8.188 15.889 1.00 93.06 187 GLU A CA 1
ATOM 1511 C C . GLU A 1 187 ? -17.201 -7.400 15.040 1.00 93.06 187 GLU A C 1
ATOM 1513 O O . GLU A 1 187 ? -16.744 -7.883 14.009 1.00 93.06 187 GLU A O 1
ATOM 1518 N N . ILE A 1 188 ? -16.818 -6.195 15.469 1.00 94.00 188 ILE A N 1
ATOM 1519 C CA . ILE A 1 188 ? -15.992 -5.295 14.647 1.00 94.00 188 ILE A CA 1
ATOM 1520 C C . ILE A 1 188 ? -14.509 -5.668 14.657 1.00 94.00 188 ILE A C 1
ATOM 1522 O O . ILE A 1 188 ? -13.793 -5.384 13.698 1.00 94.00 188 ILE A O 1
ATOM 1526 N N . LYS A 1 189 ? -14.007 -6.273 15.742 1.00 91.69 189 LYS A N 1
ATOM 1527 C CA . LYS A 1 189 ? -12.567 -6.498 15.923 1.00 91.69 189 LYS A CA 1
ATOM 1528 C C . LYS A 1 189 ? -11.951 -7.360 14.808 1.00 91.69 189 LYS A C 1
ATOM 1530 O O . LYS A 1 189 ? -10.941 -6.908 14.266 1.00 91.69 189 LYS A O 1
ATOM 1535 N N . PRO A 1 190 ? -12.498 -8.537 14.442 1.00 91.88 190 PRO A N 1
ATOM 1536 C CA . PRO A 1 190 ? -11.941 -9.345 13.357 1.00 91.88 190 PRO A CA 1
ATOM 1537 C C . PRO A 1 190 ? -11.923 -8.575 12.032 1.00 91.88 190 PRO A C 1
ATOM 1539 O O . PRO A 1 190 ? -10.893 -8.526 11.365 1.00 91.88 190 PRO A O 1
ATOM 1542 N N . THR A 1 191 ? -13.019 -7.886 11.702 1.00 92.12 191 THR A N 1
ATOM 1543 C CA . THR A 1 191 ? -13.155 -7.090 10.473 1.00 92.12 191 THR A CA 1
ATOM 1544 C C . THR A 1 191 ? -12.129 -5.959 10.405 1.00 92.12 191 THR A C 1
ATOM 1546 O O . THR A 1 191 ? -11.479 -5.772 9.378 1.00 92.12 191 THR A O 1
ATOM 1549 N N . LEU A 1 192 ? -11.925 -5.219 11.499 1.00 92.31 192 LEU A N 1
ATOM 1550 C CA . LEU A 1 192 ? -10.921 -4.152 11.551 1.00 92.31 192 LEU A CA 1
ATOM 1551 C C . LEU A 1 192 ? -9.499 -4.703 11.442 1.00 92.31 192 LEU A C 1
ATOM 1553 O O . LEU A 1 192 ? -8.668 -4.120 10.748 1.00 92.31 192 LEU A O 1
ATOM 1557 N N . GLN A 1 193 ? -9.209 -5.825 12.106 1.00 91.69 193 GLN A N 1
ATOM 1558 C CA . GLN A 1 193 ? -7.905 -6.477 11.996 1.00 91.69 193 GLN A CA 1
ATOM 1559 C C . GLN A 1 193 ? -7.640 -6.932 10.560 1.00 91.69 193 GLN A C 1
ATOM 1561 O O . GLN A 1 193 ? -6.541 -6.704 10.055 1.00 91.69 193 GLN A O 1
ATOM 1566 N N . HIS A 1 194 ? -8.641 -7.512 9.896 1.00 93.69 194 HIS A N 1
ATOM 1567 C CA . HIS A 1 194 ? -8.553 -7.933 8.504 1.00 93.69 194 HIS A CA 1
ATOM 1568 C C . HIS A 1 194 ? -8.255 -6.741 7.586 1.00 93.69 194 HIS A C 1
ATOM 1570 O O . HIS A 1 194 ? -7.251 -6.757 6.877 1.00 93.69 194 HIS A O 1
ATOM 1576 N N . ARG A 1 195 ? -9.020 -5.644 7.696 1.00 93.25 195 ARG A N 1
ATOM 1577 C CA . ARG A 1 195 ? -8.779 -4.407 6.926 1.00 93.25 195 ARG A CA 1
ATOM 1578 C C . ARG A 1 195 ? -7.376 -3.863 7.141 1.00 93.25 195 ARG A C 1
ATOM 1580 O O . ARG A 1 195 ? -6.635 -3.655 6.191 1.00 93.25 195 ARG A O 1
ATOM 1587 N N . VAL A 1 196 ? -6.961 -3.693 8.398 1.00 90.69 196 VAL A N 1
ATOM 1588 C CA . VAL A 1 196 ? -5.615 -3.192 8.724 1.00 90.69 196 VAL A CA 1
ATOM 1589 C C . VAL A 1 196 ? -4.519 -4.079 8.135 1.00 90.69 196 VAL A C 1
ATOM 1591 O O . VAL A 1 196 ? -3.467 -3.546 7.760 1.00 90.69 196 VAL A O 1
ATOM 1594 N N . THR A 1 197 ? -4.760 -5.390 8.083 1.00 93.25 197 THR A N 1
ATOM 1595 C CA . THR A 1 197 ? -3.848 -6.387 7.519 1.00 93.25 197 THR A CA 1
ATOM 1596 C C . THR A 1 197 ? -3.804 -6.296 5.997 1.00 93.25 197 THR A C 1
ATOM 1598 O O . THR A 1 197 ? -2.702 -6.232 5.467 1.00 93.25 197 THR A O 1
ATOM 1601 N N . ASN A 1 198 ? -4.937 -6.136 5.310 1.00 92.31 198 ASN A N 1
ATOM 1602 C CA . ASN A 1 198 ? -4.976 -5.906 3.860 1.00 92.31 198 ASN A CA 1
ATOM 1603 C C . ASN A 1 198 ? -4.274 -4.607 3.440 1.00 92.31 198 ASN A C 1
ATOM 1605 O O . ASN A 1 198 ? -3.429 -4.642 2.555 1.00 92.31 198 ASN A O 1
ATOM 1609 N N . LEU A 1 199 ? -4.487 -3.496 4.152 1.00 90.06 199 LEU A N 1
ATOM 1610 C CA . LEU A 1 199 ? -3.738 -2.250 3.892 1.00 90.06 199 LEU A CA 1
ATOM 1611 C C . LEU A 1 199 ? -2.219 -2.454 4.061 1.00 90.06 199 LEU A C 1
ATOM 1613 O O . LEU A 1 199 ? -1.388 -1.772 3.471 1.00 90.06 199 LEU A O 1
ATOM 1617 N N . TYR A 1 200 ? -1.817 -3.365 4.955 1.00 90.88 200 TYR A N 1
ATOM 1618 C CA . TYR A 1 200 ? -0.405 -3.696 5.135 1.00 90.88 200 TYR A CA 1
ATOM 1619 C C . TYR A 1 200 ? 0.106 -4.620 4.023 1.00 90.88 200 TYR A C 1
ATOM 1621 O O . TYR A 1 200 ? 1.212 -4.409 3.538 1.00 90.88 200 TYR A O 1
ATOM 1629 N N . LYS A 1 201 ? -0.712 -5.590 3.601 1.00 94.44 201 LYS A N 1
ATOM 1630 C CA . LYS A 1 201 ? -0.477 -6.489 2.469 1.00 94.44 201 LYS A CA 1
ATOM 1631 C C . LYS A 1 201 ? -0.209 -5.689 1.196 1.00 94.44 201 LYS A C 1
ATOM 1633 O O . LYS A 1 201 ? 0.883 -5.809 0.656 1.00 94.44 201 LYS A O 1
ATOM 1638 N N . ASN A 1 202 ? -1.128 -4.821 0.777 1.00 87.88 202 ASN A N 1
ATOM 1639 C CA . ASN A 1 202 ? -1.012 -4.043 -0.465 1.00 87.88 202 ASN A CA 1
ATOM 1640 C C . ASN A 1 202 ? 0.322 -3.286 -0.529 1.00 87.88 202 ASN A C 1
ATOM 1642 O O . ASN A 1 202 ? 1.143 -3.501 -1.423 1.00 87.88 202 ASN A O 1
ATOM 1646 N N . ARG A 1 203 ? 0.635 -2.548 0.542 1.00 87.31 203 ARG A N 1
ATOM 1647 C CA . ARG A 1 203 ? 1.900 -1.821 0.670 1.00 87.31 203 ARG A CA 1
ATOM 1648 C C . ARG A 1 203 ? 3.145 -2.708 0.598 1.00 87.31 203 ARG A C 1
ATOM 1650 O O . ARG A 1 203 ? 4.161 -2.281 0.056 1.00 87.31 203 ARG A O 1
ATOM 1657 N N . ILE A 1 204 ? 3.125 -3.896 1.203 1.00 91.50 204 ILE A N 1
ATOM 1658 C CA . ILE A 1 204 ? 4.265 -4.823 1.141 1.00 91.50 204 ILE A CA 1
ATOM 1659 C C . ILE A 1 204 ? 4.410 -5.411 -0.263 1.00 91.50 204 ILE A C 1
ATOM 1661 O O . ILE A 1 204 ? 5.535 -5.455 -0.757 1.00 91.50 204 ILE A O 1
ATOM 1665 N N . GLY A 1 205 ? 3.303 -5.752 -0.927 1.00 87.62 205 GLY A N 1
ATOM 1666 C CA . GLY A 1 205 ? 3.297 -6.214 -2.318 1.00 87.62 205 GLY A CA 1
ATOM 1667 C C . GLY A 1 205 ? 3.969 -5.214 -3.259 1.00 87.62 205 GLY A C 1
ATOM 1668 O O . GLY A 1 205 ? 4.898 -5.574 -3.977 1.00 87.62 205 GLY A O 1
ATOM 1669 N N . GLN A 1 206 ? 3.620 -3.926 -3.165 1.00 85.38 206 GLN A N 1
ATOM 1670 C CA . GLN A 1 206 ? 4.283 -2.878 -3.952 1.00 85.38 206 GLN A CA 1
ATOM 1671 C C . GLN A 1 206 ? 5.805 -2.821 -3.733 1.00 85.38 206 GLN A C 1
ATOM 1673 O O . GLN A 1 206 ? 6.576 -2.586 -4.666 1.00 85.38 206 GLN A O 1
ATOM 1678 N N . ILE A 1 207 ? 6.257 -2.979 -2.482 1.00 86.56 207 ILE A N 1
ATOM 1679 C CA . ILE A 1 207 ? 7.688 -2.941 -2.158 1.00 86.56 207 ILE A CA 1
ATOM 1680 C C . ILE A 1 207 ? 8.393 -4.171 -2.739 1.00 86.56 207 ILE A C 1
ATOM 1682 O O . ILE A 1 207 ? 9.513 -4.022 -3.221 1.00 86.56 207 ILE A O 1
ATOM 1686 N N . ILE A 1 208 ? 7.747 -5.342 -2.725 1.00 90.06 208 ILE A N 1
ATOM 1687 C CA . ILE A 1 208 ? 8.267 -6.572 -3.340 1.00 90.06 208 ILE A CA 1
ATOM 1688 C C . ILE A 1 208 ? 8.449 -6.371 -4.844 1.00 90.06 208 ILE A C 1
ATOM 1690 O O . ILE A 1 208 ? 9.567 -6.530 -5.318 1.00 90.06 208 ILE A O 1
ATOM 1694 N N . VAL A 1 209 ? 7.426 -5.898 -5.563 1.00 83.19 209 VAL A N 1
ATOM 1695 C CA . VAL A 1 209 ? 7.512 -5.659 -7.019 1.00 83.19 209 VAL A CA 1
ATOM 1696 C C . VAL A 1 209 ? 8.678 -4.725 -7.368 1.00 83.19 209 VAL A C 1
ATOM 1698 O O . VAL A 1 209 ? 9.457 -4.980 -8.286 1.00 83.19 209 VAL A O 1
ATOM 1701 N N . ARG A 1 210 ? 8.857 -3.638 -6.605 1.00 82.25 210 ARG A N 1
ATOM 1702 C CA . ARG A 1 210 ? 9.993 -2.717 -6.799 1.00 82.25 210 ARG A CA 1
ATOM 1703 C C . ARG A 1 210 ? 11.338 -3.371 -6.479 1.00 82.25 210 ARG A C 1
ATOM 1705 O O . ARG A 1 210 ? 12.339 -3.019 -7.099 1.00 82.25 210 ARG A O 1
ATOM 1712 N N . ALA A 1 211 ? 11.379 -4.263 -5.493 1.00 87.50 211 ALA A N 1
ATOM 1713 C CA . ALA A 1 211 ? 12.588 -4.988 -5.131 1.00 87.50 211 ALA A CA 1
ATOM 1714 C C . ALA A 1 211 ? 12.977 -6.000 -6.217 1.00 87.50 211 ALA A C 1
ATOM 1716 O O . ALA A 1 211 ? 14.137 -6.010 -6.605 1.00 87.50 211 ALA A O 1
ATOM 1717 N N . GLU A 1 212 ? 12.026 -6.741 -6.786 1.00 83.75 212 GLU A N 1
ATOM 1718 C CA . GLU A 1 212 ? 12.259 -7.676 -7.900 1.00 83.75 212 GLU A CA 1
ATOM 1719 C C . GLU A 1 212 ? 12.792 -6.954 -9.147 1.00 83.75 212 GLU A C 1
ATOM 1721 O O . GLU A 1 212 ? 13.764 -7.375 -9.774 1.00 83.75 212 GLU A O 1
ATOM 1726 N N . GLN A 1 213 ? 12.236 -5.781 -9.470 1.00 80.81 213 GLN A N 1
ATOM 1727 C CA . GLN A 1 213 ? 12.779 -4.933 -10.538 1.00 80.81 213 GLN A CA 1
ATOM 1728 C C . GLN A 1 213 ? 14.226 -4.493 -10.269 1.00 80.81 213 GLN A C 1
ATOM 1730 O O . GLN A 1 213 ? 14.985 -4.258 -11.214 1.00 80.81 213 GLN A O 1
ATOM 1735 N N . LEU A 1 214 ? 14.611 -4.334 -8.998 1.00 87.00 214 LEU A N 1
ATOM 1736 C CA . LEU A 1 214 ? 15.989 -4.033 -8.620 1.00 87.00 214 LEU A CA 1
ATOM 1737 C C . LEU A 1 214 ? 16.895 -5.258 -8.743 1.00 87.00 214 LEU A C 1
ATOM 1739 O O . LEU A 1 214 ? 18.019 -5.063 -9.188 1.00 87.00 214 LEU A O 1
ATOM 1743 N N . GLU A 1 215 ? 16.436 -6.475 -8.434 1.00 90.88 215 GLU A N 1
ATOM 1744 C CA . GLU A 1 215 ? 17.219 -7.713 -8.634 1.00 90.88 215 GLU A CA 1
ATOM 1745 C C . GLU A 1 215 ? 17.720 -7.796 -10.084 1.00 90.88 215 GLU A C 1
ATOM 1747 O O . GLU A 1 215 ? 18.925 -7.810 -10.328 1.00 90.88 215 GLU A O 1
ATOM 1752 N N . VAL A 1 216 ? 16.809 -7.656 -11.054 1.00 84.00 216 VAL A N 1
ATOM 1753 C CA . VAL A 1 216 ? 17.140 -7.680 -12.492 1.00 84.00 216 VAL A CA 1
ATOM 1754 C C . VAL A 1 216 ? 18.142 -6.586 -12.877 1.00 84.00 216 VAL A C 1
ATOM 1756 O O . VAL A 1 216 ? 19.021 -6.787 -13.717 1.00 84.00 216 VAL A O 1
ATOM 1759 N N . LYS A 1 217 ? 18.013 -5.386 -12.298 1.00 83.75 217 LYS A N 1
ATOM 1760 C CA . LYS A 1 217 ? 18.948 -4.281 -12.567 1.00 83.75 217 LYS A CA 1
ATOM 1761 C C . LYS A 1 217 ? 20.326 -4.548 -11.970 1.00 83.75 217 LYS A C 1
ATOM 1763 O O . LYS A 1 217 ? 21.325 -4.193 -12.590 1.00 83.75 217 LYS A O 1
ATOM 1768 N N . LEU A 1 218 ? 20.374 -5.127 -10.775 1.00 91.44 218 LEU A N 1
ATOM 1769 C CA . LEU A 1 218 ? 21.609 -5.446 -10.075 1.00 91.44 218 LEU A CA 1
ATOM 1770 C C . LEU A 1 218 ? 22.380 -6.558 -10.782 1.00 91.44 218 LEU A C 1
ATOM 1772 O O . LEU A 1 218 ? 23.589 -6.413 -10.945 1.00 91.44 218 LEU A O 1
ATOM 1776 N N . ASP A 1 219 ? 21.694 -7.579 -11.293 1.00 91.06 219 ASP A N 1
ATOM 1777 C CA . ASP A 1 219 ? 22.315 -8.637 -12.096 1.00 91.06 219 ASP A CA 1
ATOM 1778 C C . ASP A 1 219 ? 22.956 -8.058 -13.368 1.00 91.06 219 ASP A C 1
ATOM 1780 O O . ASP A 1 219 ? 24.141 -8.258 -13.623 1.00 91.06 219 ASP A O 1
ATOM 1784 N N . LYS A 1 220 ? 22.243 -7.179 -14.086 1.00 86.25 220 LYS A N 1
ATOM 1785 C CA . LYS A 1 220 ? 22.804 -6.466 -15.252 1.00 86.25 220 LYS A CA 1
ATOM 1786 C C . LYS A 1 220 ? 24.002 -5.578 -14.912 1.00 86.25 220 LYS A C 1
ATOM 1788 O O . LYS A 1 220 ? 24.848 -5.314 -15.763 1.00 86.25 220 LYS A O 1
ATOM 1793 N N . ILE A 1 221 ? 24.048 -5.017 -13.705 1.00 88.19 221 ILE A N 1
ATOM 1794 C CA . ILE A 1 221 ? 25.203 -4.239 -13.239 1.00 88.19 221 ILE A CA 1
ATOM 1795 C C . ILE A 1 221 ? 26.382 -5.172 -12.946 1.00 88.19 221 ILE A C 1
ATOM 1797 O O . ILE A 1 221 ? 27.514 -4.852 -13.310 1.00 88.19 221 ILE A O 1
ATOM 1801 N N . LEU A 1 222 ? 26.116 -6.317 -12.316 1.00 93.50 222 LEU A N 1
ATOM 1802 C CA . LEU A 1 222 ? 27.114 -7.329 -12.000 1.00 93.50 222 LEU A CA 1
ATOM 1803 C C . LEU A 1 222 ? 27.779 -7.880 -13.268 1.00 93.50 222 LEU A C 1
ATOM 1805 O O . LEU A 1 222 ? 29.009 -7.932 -13.324 1.00 93.50 222 LEU A O 1
ATOM 1809 N N . ASP A 1 223 ? 26.982 -8.208 -14.287 1.00 90.75 223 ASP A N 1
ATOM 1810 C CA . ASP A 1 223 ? 27.466 -8.716 -15.575 1.00 90.75 223 ASP A CA 1
ATOM 1811 C C . ASP A 1 223 ? 28.389 -7.701 -16.257 1.00 90.75 223 ASP A C 1
ATOM 1813 O O . ASP A 1 223 ? 29.543 -8.007 -16.563 1.00 90.75 223 ASP A O 1
ATOM 1817 N N . ARG A 1 224 ? 27.942 -6.443 -16.380 1.00 86.69 224 ARG A N 1
ATOM 1818 C CA . ARG A 1 224 ? 28.733 -5.361 -16.995 1.00 86.69 224 ARG A CA 1
ATOM 1819 C C . ARG A 1 224 ? 30.040 -5.079 -16.256 1.00 86.69 224 ARG A C 1
ATOM 1821 O O . ARG A 1 224 ? 31.066 -4.800 -16.884 1.00 86.69 224 ARG A O 1
ATOM 1828 N N . ALA A 1 225 ? 30.028 -5.146 -14.924 1.00 89.56 225 ALA A N 1
ATOM 1829 C CA . ALA A 1 225 ? 31.242 -5.004 -14.126 1.00 89.56 225 ALA A CA 1
ATOM 1830 C C . ALA A 1 225 ? 32.226 -6.159 -14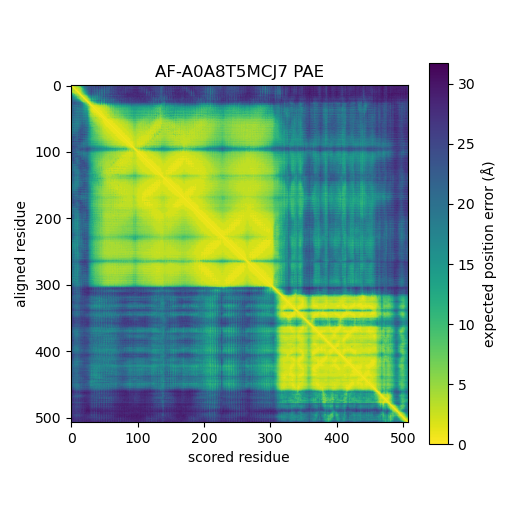.395 1.00 89.56 225 ALA A C 1
ATOM 1832 O O . ALA A 1 225 ? 33.427 -5.920 -14.543 1.00 89.56 225 ALA A O 1
ATOM 1833 N N . GLY A 1 226 ? 31.722 -7.390 -14.525 1.00 92.44 226 GLY A N 1
ATOM 1834 C CA . GLY A 1 226 ? 32.525 -8.563 -14.871 1.00 92.44 226 GLY A CA 1
ATOM 1835 C C . GLY A 1 226 ? 33.134 -8.478 -16.273 1.00 92.44 226 GLY A C 1
ATOM 1836 O O . GLY A 1 226 ? 34.334 -8.701 -16.437 1.00 92.44 226 GLY A O 1
ATOM 1837 N N . GLU A 1 227 ? 32.344 -8.085 -17.273 1.00 91.31 227 GLU A N 1
ATOM 1838 C CA . GLU A 1 227 ? 32.798 -7.884 -18.659 1.00 91.31 227 GLU A CA 1
ATOM 1839 C C . GLU A 1 227 ? 33.879 -6.804 -18.774 1.00 91.31 227 GLU A C 1
ATOM 1841 O O . GLU A 1 227 ? 34.833 -6.938 -19.542 1.00 91.31 227 GLU A O 1
ATOM 1846 N N . SER A 1 228 ? 33.778 -5.759 -17.951 1.00 89.75 228 SER A N 1
ATOM 1847 C CA . SER A 1 228 ? 34.769 -4.681 -17.870 1.00 89.75 228 SER A CA 1
ATOM 1848 C C . SER A 1 228 ? 36.047 -5.080 -17.111 1.00 89.75 228 SER A C 1
ATOM 1850 O O . SER A 1 228 ? 36.972 -4.275 -16.980 1.00 89.75 228 SER A O 1
ATOM 1852 N N . GLY A 1 229 ? 36.132 -6.321 -16.619 1.00 94.88 229 GLY A N 1
ATOM 1853 C CA . GLY A 1 229 ? 37.309 -6.869 -15.945 1.00 94.88 229 GLY A CA 1
ATOM 1854 C C . GLY A 1 229 ? 37.473 -6.434 -14.487 1.00 94.88 229 GLY A C 1
ATOM 1855 O O . GLY A 1 229 ? 38.570 -6.574 -13.940 1.00 94.88 229 GLY A O 1
ATOM 1856 N N . TYR A 1 230 ? 36.420 -5.906 -13.855 1.00 93.75 230 TYR A N 1
ATOM 1857 C CA . TYR A 1 230 ? 36.432 -5.592 -12.427 1.00 93.75 230 TYR A CA 1
ATOM 1858 C C . TYR A 1 230 ? 36.280 -6.862 -11.574 1.00 93.75 230 TYR A C 1
ATOM 1860 O O . TYR A 1 230 ? 35.657 -7.839 -11.987 1.00 93.75 230 TYR A O 1
ATOM 1868 N N . ASP A 1 231 ? 36.841 -6.850 -10.359 1.00 95.44 231 ASP A N 1
ATOM 1869 C CA . ASP A 1 231 ? 36.595 -7.912 -9.376 1.00 95.44 231 ASP A CA 1
ATOM 1870 C C . ASP A 1 231 ? 35.189 -7.746 -8.792 1.00 95.44 231 ASP A C 1
ATOM 1872 O O . ASP A 1 231 ? 34.908 -6.783 -8.080 1.00 95.44 231 ASP A O 1
ATOM 1876 N N . THR A 1 232 ? 34.300 -8.683 -9.111 1.00 96.31 232 THR A N 1
ATOM 1877 C CA . THR A 1 232 ? 32.895 -8.652 -8.700 1.00 96.31 232 THR A CA 1
ATOM 1878 C C . THR A 1 232 ? 32.589 -9.556 -7.505 1.00 96.31 232 THR A C 1
ATOM 1880 O O . THR A 1 232 ? 31.420 -9.736 -7.161 1.00 96.31 232 THR A O 1
ATOM 1883 N N . GLY A 1 233 ? 33.603 -10.126 -6.840 1.00 96.75 233 GLY A N 1
ATOM 1884 C CA . GLY A 1 233 ? 33.405 -11.131 -5.790 1.00 96.75 233 GLY A CA 1
ATOM 1885 C C . GLY A 1 233 ? 32.532 -10.664 -4.617 1.00 96.75 233 GLY A C 1
ATOM 1886 O O . GLY A 1 233 ? 31.586 -11.358 -4.237 1.00 96.75 233 GLY A O 1
ATOM 1887 N N . GLU A 1 234 ? 32.811 -9.485 -4.049 1.00 96.81 234 GLU A N 1
ATOM 1888 C CA . GLU A 1 234 ? 32.005 -8.957 -2.935 1.00 96.81 234 GLU A CA 1
ATOM 1889 C C . GLU A 1 234 ? 30.652 -8.415 -3.420 1.00 96.81 234 GLU A C 1
ATOM 1891 O O . GLU A 1 234 ? 29.633 -8.664 -2.773 1.00 96.81 234 GLU A O 1
ATOM 1896 N N . LEU A 1 235 ? 30.609 -7.764 -4.592 1.00 96.06 235 LEU A N 1
ATOM 1897 C CA . LEU A 1 235 ? 29.365 -7.276 -5.196 1.00 96.06 235 LEU A CA 1
ATOM 1898 C C . LEU A 1 235 ? 28.369 -8.420 -5.443 1.00 96.06 235 LEU A C 1
ATOM 1900 O O . LEU A 1 235 ? 27.218 -8.329 -5.020 1.00 96.06 235 LEU A O 1
ATOM 1904 N N . SER A 1 236 ? 28.820 -9.523 -6.050 1.00 97.19 236 SER A N 1
ATOM 1905 C CA . SER A 1 236 ? 28.004 -10.719 -6.298 1.00 97.19 236 SER A CA 1
ATOM 1906 C C . SER A 1 236 ? 27.427 -11.285 -5.001 1.00 97.19 236 SER A C 1
ATOM 1908 O O . SER A 1 236 ? 26.242 -11.597 -4.914 1.00 97.19 236 SER A O 1
ATOM 1910 N N . LYS A 1 237 ? 28.242 -11.362 -3.946 1.00 97.94 237 LYS A N 1
ATOM 1911 C CA . LYS A 1 237 ? 27.798 -11.843 -2.636 1.00 97.94 237 LYS A CA 1
ATOM 1912 C C . LYS A 1 237 ? 26.744 -10.929 -2.005 1.00 97.94 237 LYS A C 1
ATOM 1914 O O . LYS A 1 237 ? 25.796 -11.431 -1.403 1.00 97.94 237 LYS A O 1
ATOM 1919 N N . LEU A 1 238 ? 26.897 -9.609 -2.116 1.00 97.75 238 LEU A N 1
ATOM 1920 C CA . LEU A 1 238 ? 25.902 -8.657 -1.622 1.00 97.75 238 LEU A CA 1
ATOM 1921 C C . LEU A 1 238 ? 24.582 -8.771 -2.395 1.00 97.75 238 LEU A C 1
ATOM 1923 O O . LEU A 1 238 ? 23.530 -8.805 -1.760 1.00 97.75 238 LEU A O 1
ATOM 1927 N N . ILE A 1 239 ? 24.636 -8.885 -3.727 1.00 96.75 239 ILE A N 1
ATOM 1928 C CA . ILE A 1 239 ? 23.453 -9.081 -4.580 1.00 96.75 239 ILE A CA 1
ATOM 1929 C C . ILE A 1 239 ? 22.741 -10.389 -4.220 1.00 96.75 239 ILE A C 1
ATOM 1931 O O . ILE A 1 239 ? 21.545 -10.367 -3.960 1.00 96.75 239 ILE A O 1
ATOM 1935 N N . ASN A 1 240 ? 23.468 -11.498 -4.059 1.00 97.50 240 ASN A N 1
ATOM 1936 C CA . ASN A 1 240 ? 22.868 -12.768 -3.639 1.00 97.50 240 ASN A CA 1
ATOM 1937 C C . ASN A 1 240 ? 22.144 -12.651 -2.288 1.00 97.50 240 ASN A C 1
ATOM 1939 O O . ASN A 1 240 ? 21.008 -13.094 -2.160 1.00 97.50 240 ASN A O 1
ATOM 1943 N N . ASN A 1 241 ? 22.752 -11.993 -1.292 1.00 97.62 241 ASN A N 1
ATOM 1944 C CA . ASN A 1 241 ? 22.093 -11.776 0.002 1.00 97.62 241 ASN A CA 1
ATOM 1945 C C . ASN A 1 241 ? 20.852 -10.872 -0.115 1.00 97.62 241 ASN A C 1
ATOM 1947 O O . ASN A 1 241 ? 19.897 -11.029 0.646 1.00 97.62 241 ASN A O 1
ATOM 1951 N N . PHE A 1 242 ? 20.883 -9.882 -1.013 1.00 97.50 242 PHE A N 1
ATOM 1952 C CA . PHE A 1 242 ? 19.721 -9.047 -1.305 1.00 97.50 242 PHE A CA 1
ATOM 1953 C C . PHE A 1 242 ? 18.595 -9.899 -1.900 1.00 97.50 242 PHE A C 1
ATOM 1955 O O . PHE A 1 242 ? 17.496 -9.887 -1.344 1.00 97.50 242 PHE A O 1
ATOM 1962 N N . ASN A 1 243 ? 18.895 -10.695 -2.930 1.00 96.50 243 ASN A N 1
ATOM 1963 C CA . ASN A 1 243 ? 17.926 -11.544 -3.622 1.00 96.50 243 ASN A CA 1
ATOM 1964 C C . ASN A 1 243 ? 17.315 -12.598 -2.680 1.00 96.50 243 ASN A C 1
ATOM 1966 O O . ASN A 1 243 ? 16.103 -12.797 -2.648 1.00 96.50 243 ASN A O 1
ATOM 1970 N N . GLU A 1 244 ? 18.125 -13.223 -1.816 1.00 97.69 244 GLU A N 1
ATOM 1971 C CA . GLU A 1 244 ? 17.635 -14.166 -0.799 1.00 97.69 244 GLU A CA 1
ATOM 1972 C C . GLU A 1 244 ? 16.618 -13.521 0.158 1.00 97.69 244 GLU A C 1
ATOM 1974 O O . GLU A 1 244 ? 15.612 -14.141 0.507 1.00 97.69 244 GLU A O 1
ATOM 1979 N N . LEU A 1 245 ? 16.843 -12.271 0.583 1.00 97.56 245 LEU A N 1
ATOM 1980 C CA . LEU A 1 245 ? 15.908 -11.553 1.457 1.00 97.56 245 LEU A CA 1
ATOM 1981 C C . LEU A 1 245 ? 14.627 -11.144 0.727 1.00 97.56 245 LEU A C 1
ATOM 1983 O O . LEU A 1 245 ? 13.554 -11.196 1.330 1.00 97.56 245 LEU A O 1
ATOM 1987 N N . VAL A 1 246 ? 14.722 -10.738 -0.540 1.00 96.06 246 VAL A N 1
ATOM 1988 C CA . VAL A 1 246 ? 13.554 -10.396 -1.366 1.00 96.06 246 VAL A CA 1
ATOM 1989 C C . VAL A 1 246 ? 12.703 -11.639 -1.621 1.00 96.06 246 VAL A C 1
ATOM 1991 O O . VAL A 1 246 ? 11.504 -11.605 -1.346 1.00 96.06 246 VAL A O 1
ATOM 1994 N N . ALA A 1 247 ? 13.318 -12.761 -2.005 1.00 95.75 247 ALA A N 1
ATOM 1995 C CA . ALA A 1 247 ? 12.639 -14.048 -2.141 1.00 95.75 247 ALA A CA 1
ATOM 1996 C C . ALA A 1 247 ? 11.968 -14.477 -0.824 1.00 95.75 247 ALA A C 1
ATOM 1998 O O . ALA A 1 247 ? 10.780 -14.780 -0.798 1.00 95.75 247 ALA A O 1
ATOM 1999 N N . SER A 1 248 ? 12.687 -14.390 0.300 1.00 96.81 248 SER A N 1
ATOM 2000 C CA . SER A 1 248 ? 12.140 -14.716 1.622 1.00 96.81 248 SER A CA 1
ATOM 2001 C C . SER A 1 248 ? 10.955 -13.822 2.016 1.00 96.81 248 SER A C 1
ATOM 2003 O O . SER A 1 248 ? 10.025 -14.283 2.684 1.00 96.81 248 SER A O 1
ATOM 2005 N N . ALA A 1 249 ? 10.978 -12.539 1.641 1.00 95.69 249 ALA A N 1
ATOM 2006 C CA . ALA A 1 249 ? 9.867 -11.620 1.872 1.00 95.69 249 ALA A CA 1
ATOM 2007 C C . ALA A 1 249 ? 8.654 -11.955 1.000 1.00 95.69 249 ALA A C 1
ATOM 2009 O O . ALA A 1 249 ? 7.525 -11.897 1.487 1.00 95.69 249 ALA A O 1
ATOM 2010 N N . ARG A 1 250 ? 8.899 -12.315 -0.262 1.00 96.12 250 ARG A N 1
ATOM 2011 C CA . ARG A 1 250 ? 7.886 -12.726 -1.232 1.00 96.12 250 ARG A CA 1
ATOM 2012 C C . ARG A 1 250 ? 7.160 -13.996 -0.804 1.00 96.12 250 ARG A C 1
ATOM 2014 O O . ARG A 1 250 ? 5.936 -13.998 -0.800 1.00 96.12 250 ARG A O 1
ATOM 2021 N N . ASP A 1 251 ? 7.883 -15.014 -0.349 1.00 95.50 251 ASP A N 1
ATOM 2022 C CA . ASP A 1 251 ? 7.270 -16.262 0.125 1.00 95.50 251 ASP A CA 1
ATOM 2023 C C . ASP A 1 251 ? 6.319 -15.987 1.302 1.00 95.50 251 ASP A C 1
ATOM 2025 O O . ASP A 1 251 ? 5.143 -16.326 1.258 1.00 95.50 251 ASP A O 1
ATOM 2029 N N . LYS A 1 252 ? 6.777 -15.230 2.311 1.00 97.75 252 LYS A N 1
ATOM 2030 C CA . LYS A 1 252 ? 5.933 -14.846 3.463 1.00 97.75 252 LYS A CA 1
ATOM 2031 C C . LYS A 1 252 ? 4.751 -13.968 3.070 1.00 97.75 252 LYS A C 1
ATOM 2033 O O . LYS A 1 252 ? 3.735 -13.961 3.764 1.00 97.75 252 LYS A O 1
ATOM 2038 N N . TYR A 1 253 ? 4.907 -13.163 2.024 1.00 96.94 253 TYR A N 1
ATOM 2039 C CA . TYR A 1 253 ? 3.821 -12.368 1.483 1.00 96.94 253 TYR A CA 1
ATOM 2040 C C . TYR A 1 253 ? 2.746 -13.273 0.882 1.00 96.94 253 TYR A C 1
ATOM 2042 O O . TYR A 1 253 ? 1.597 -13.146 1.298 1.00 96.94 253 TYR A O 1
ATOM 2050 N N . TYR A 1 254 ? 3.106 -14.218 0.011 1.00 94.88 254 TYR A N 1
ATOM 2051 C CA . TYR A 1 254 ? 2.153 -15.161 -0.581 1.00 94.88 254 TYR A CA 1
ATOM 2052 C C . TYR A 1 254 ? 1.506 -16.080 0.459 1.00 94.88 254 TYR A C 1
ATOM 2054 O O . TYR A 1 254 ? 0.281 -16.165 0.486 1.00 94.88 254 TYR A O 1
ATOM 2062 N N . ASP A 1 255 ? 2.278 -16.624 1.405 1.00 94.69 255 ASP A N 1
ATOM 2063 C CA . ASP A 1 255 ? 1.730 -17.392 2.533 1.00 94.69 255 ASP A CA 1
ATOM 2064 C C . ASP A 1 255 ? 0.683 -16.568 3.310 1.00 94.69 255 ASP A C 1
ATOM 2066 O O . ASP A 1 255 ? -0.351 -17.068 3.750 1.00 94.69 255 ASP A O 1
ATOM 2070 N N . SER A 1 256 ? 0.927 -15.263 3.488 1.00 96.31 256 SER A N 1
ATOM 2071 C CA . SER A 1 256 ? -0.035 -14.385 4.158 1.00 96.31 256 SER A CA 1
ATOM 2072 C C . SER A 1 256 ? -1.280 -14.093 3.319 1.00 96.31 256 SER A C 1
ATOM 2074 O O . SER A 1 256 ? -2.333 -13.846 3.904 1.00 96.31 256 SER A O 1
ATOM 2076 N N . GLN A 1 257 ? -1.169 -14.085 1.984 1.00 94.50 257 GLN A N 1
ATOM 2077 C CA . GLN A 1 257 ? -2.311 -13.905 1.088 1.00 94.50 257 GLN A CA 1
ATOM 2078 C C . GLN A 1 257 ? -3.237 -15.116 1.162 1.00 94.50 257 GLN A C 1
ATOM 2080 O O . GLN A 1 257 ? -4.421 -14.929 1.422 1.00 94.50 257 GLN A O 1
ATOM 2085 N N . GLU A 1 258 ? -2.682 -16.326 1.057 1.00 94.38 258 GLU A N 1
ATOM 2086 C CA . GLU A 1 258 ? -3.431 -17.587 1.147 1.00 94.38 258 GLU A CA 1
ATOM 2087 C C . GLU A 1 258 ? -4.237 -17.658 2.458 1.00 94.38 258 GLU A C 1
ATOM 2089 O O . GLU A 1 258 ? -5.444 -17.889 2.454 1.00 94.38 258 GLU A O 1
ATOM 2094 N N . ILE A 1 259 ? -3.617 -17.308 3.593 1.00 95.62 259 ILE A N 1
ATOM 2095 C CA . ILE A 1 259 ? -4.303 -17.269 4.899 1.00 95.62 259 ILE A CA 1
ATOM 2096 C C . ILE A 1 259 ? -5.444 -16.235 4.940 1.00 95.62 259 ILE A C 1
ATOM 2098 O O . ILE A 1 259 ? -6.430 -16.420 5.659 1.00 95.62 259 ILE A O 1
ATOM 2102 N N . LEU A 1 260 ? -5.311 -15.110 4.229 1.00 93.88 260 LEU A N 1
ATOM 2103 C CA . LEU A 1 260 ? -6.343 -14.069 4.188 1.00 93.88 260 LEU A CA 1
ATOM 2104 C C . LEU A 1 260 ? -7.502 -14.431 3.257 1.00 93.88 260 LEU A C 1
ATOM 2106 O O . LEU A 1 260 ? -8.622 -14.000 3.523 1.00 93.88 260 LEU A O 1
ATOM 2110 N N . GLU A 1 261 ? -7.264 -15.218 2.211 1.00 93.00 261 GLU A N 1
ATOM 2111 C CA . GLU A 1 261 ? -8.313 -15.726 1.319 1.00 93.00 261 GLU A CA 1
ATOM 2112 C C . GLU A 1 261 ? -9.265 -16.687 2.050 1.00 93.00 261 GLU A C 1
ATOM 2114 O O . GLU A 1 261 ? -10.479 -16.636 1.846 1.00 93.00 261 GLU A O 1
ATOM 2119 N N . ASP A 1 262 ? -8.743 -17.457 3.007 1.00 93.00 262 ASP A N 1
ATOM 2120 C CA . ASP A 1 262 ? -9.525 -18.345 3.877 1.00 93.00 262 ASP A CA 1
ATOM 2121 C C . ASP A 1 262 ? -10.319 -17.606 4.982 1.00 93.00 262 ASP A C 1
ATOM 2123 O O . ASP A 1 262 ? -11.068 -18.211 5.764 1.00 93.00 262 ASP A O 1
ATOM 2127 N N . PHE A 1 263 ? -10.189 -16.278 5.099 1.00 91.50 263 PHE A N 1
ATOM 2128 C CA . PHE A 1 263 ? -10.841 -15.520 6.165 1.00 91.50 263 PHE A CA 1
ATOM 2129 C C . PHE A 1 263 ? -12.346 -15.308 5.914 1.00 91.50 263 PHE A C 1
ATOM 2131 O O . PHE A 1 263 ? -12.774 -14.457 5.138 1.00 91.50 263 PHE A O 1
ATOM 2138 N N . HIS A 1 264 ? -13.188 -15.987 6.702 1.00 89.56 264 HIS A N 1
ATOM 2139 C CA . HIS A 1 264 ? -14.655 -15.846 6.664 1.00 89.56 264 HIS A CA 1
ATOM 2140 C C . HIS A 1 264 ? -15.244 -14.956 7.782 1.00 89.56 264 HIS A C 1
ATOM 2142 O O . HIS A 1 264 ? -16.313 -15.231 8.334 1.00 89.56 264 HIS A O 1
ATOM 2148 N N . GLY A 1 265 ? -14.545 -13.885 8.171 1.00 83.81 265 GLY A N 1
ATOM 2149 C CA . GLY A 1 265 ? -15.118 -12.803 8.990 1.00 83.81 265 GLY A CA 1
ATOM 2150 C C . GLY A 1 265 ? -15.068 -12.968 10.515 1.00 83.81 265 GLY A C 1
ATOM 2151 O O . GLY A 1 265 ? -15.309 -11.997 11.229 1.00 83.81 265 GLY A O 1
ATOM 2152 N N . LYS A 1 266 ? -14.751 -14.153 11.056 1.00 86.62 266 LYS A N 1
ATOM 2153 C CA . LYS A 1 266 ? -14.715 -14.387 12.521 1.00 86.62 266 LYS A CA 1
ATOM 2154 C C . LYS A 1 266 ? -13.393 -14.918 13.061 1.00 86.62 266 LYS A C 1
ATOM 2156 O O . LYS A 1 266 ? -13.182 -14.866 14.273 1.00 86.62 266 LYS A O 1
ATOM 2161 N N . ASP A 1 267 ? -12.513 -15.416 12.200 1.00 89.56 267 ASP A N 1
ATOM 2162 C CA . ASP A 1 267 ? -11.276 -16.051 12.642 1.00 89.56 267 ASP A CA 1
ATOM 2163 C C . ASP A 1 267 ? -10.171 -15.018 12.894 1.00 89.56 267 ASP A C 1
ATOM 2165 O O . ASP A 1 267 ? -9.440 -14.598 11.997 1.00 89.56 267 ASP A O 1
ATOM 2169 N N . THR A 1 268 ? -10.058 -14.568 14.143 1.00 90.75 268 THR A N 1
ATOM 2170 C CA . THR A 1 268 ? -9.007 -13.619 14.532 1.00 90.75 268 THR A CA 1
ATOM 2171 C C . THR A 1 268 ? -7.611 -14.232 14.539 1.00 90.75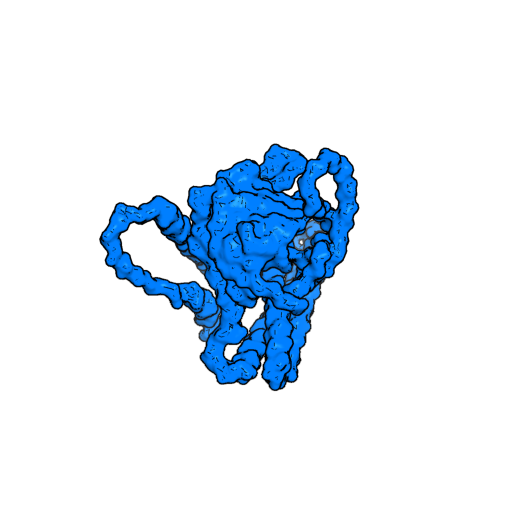 268 THR A C 1
ATOM 2173 O O . THR A 1 268 ? -6.638 -13.478 14.560 1.00 90.75 268 THR A O 1
ATOM 2176 N N . GLU A 1 269 ? -7.493 -15.561 14.588 1.00 93.88 269 GLU A N 1
ATOM 2177 C CA . GLU A 1 269 ? -6.195 -16.231 14.627 1.00 93.88 269 GLU A CA 1
ATOM 2178 C C . GLU A 1 269 ? -5.562 -16.266 13.239 1.00 93.88 269 GLU A C 1
ATOM 2180 O O . GLU A 1 269 ? -4.405 -15.859 13.129 1.00 93.88 269 GLU A O 1
ATOM 2185 N N . LEU A 1 270 ? -6.334 -16.579 12.190 1.00 94.62 270 LEU A N 1
ATOM 2186 C CA . LEU A 1 270 ? -5.863 -16.490 10.798 1.00 94.62 270 LEU A CA 1
ATOM 2187 C C . LEU A 1 270 ? -5.350 -15.082 10.470 1.00 94.62 270 LEU A C 1
ATOM 2189 O O . LEU A 1 270 ? -4.219 -14.901 10.024 1.00 94.62 270 LEU A O 1
ATOM 2193 N N . VAL A 1 271 ? -6.122 -14.043 10.809 1.00 94.81 271 VAL A N 1
ATOM 2194 C CA . VAL A 1 271 ? -5.698 -12.650 10.576 1.00 94.81 271 VAL A CA 1
ATOM 2195 C C . VAL A 1 271 ? -4.420 -12.306 11.351 1.00 94.81 271 VAL A C 1
ATOM 2197 O O . VAL A 1 271 ? -3.564 -11.564 10.865 1.00 94.81 271 VAL A O 1
ATOM 2200 N N . ARG A 1 272 ? -4.265 -12.829 12.573 1.00 93.81 272 ARG A N 1
ATOM 2201 C CA . ARG A 1 272 ? -3.072 -12.603 13.401 1.00 93.81 272 ARG A CA 1
ATOM 2202 C C . ARG A 1 272 ? -1.843 -13.295 12.815 1.00 93.81 272 ARG A C 1
ATOM 2204 O O . ARG A 1 272 ? -0.756 -12.718 12.883 1.00 93.81 272 ARG A O 1
ATOM 2211 N N . GLU A 1 273 ? -2.015 -14.494 12.276 1.00 96.19 273 GLU A N 1
ATOM 2212 C CA . GLU A 1 273 ? -0.975 -15.268 11.604 1.00 96.19 273 GLU A CA 1
ATOM 2213 C C . GLU A 1 273 ? -0.516 -14.580 10.316 1.00 96.19 273 GLU A C 1
ATOM 2215 O O . GLU A 1 273 ? 0.663 -14.233 10.207 1.00 96.19 273 GLU A O 1
ATOM 2220 N N . ALA A 1 274 ? -1.449 -14.230 9.424 1.00 96.69 274 ALA A N 1
ATOM 2221 C CA . ALA A 1 274 ? -1.157 -13.466 8.211 1.00 96.69 274 ALA A CA 1
ATOM 2222 C C . ALA A 1 274 ? -0.433 -12.146 8.525 1.00 96.69 274 ALA A C 1
ATOM 2224 O O . ALA A 1 274 ? 0.583 -11.802 7.918 1.00 96.69 274 ALA A O 1
ATOM 2225 N N . HIS A 1 275 ? -0.892 -11.411 9.544 1.00 94.56 275 HIS A N 1
ATOM 2226 C CA . HIS A 1 275 ? -0.235 -10.173 9.956 1.00 94.56 275 HIS A CA 1
ATOM 2227 C C . HIS A 1 275 ? 1.198 -10.395 10.471 1.00 94.56 275 HIS A C 1
ATOM 2229 O O . HIS A 1 275 ? 2.072 -9.544 10.274 1.00 94.56 275 HIS A O 1
ATOM 2235 N N . ALA A 1 276 ? 1.462 -11.516 11.147 1.00 96.12 276 ALA A N 1
ATOM 2236 C CA . ALA A 1 276 ? 2.804 -11.860 11.604 1.00 96.12 276 ALA A CA 1
ATOM 2237 C C . ALA A 1 276 ? 3.744 -12.157 10.425 1.00 96.12 276 ALA A C 1
ATOM 2239 O O . ALA A 1 276 ? 4.879 -11.671 10.436 1.00 96.12 276 ALA A O 1
ATOM 2240 N N . LEU A 1 277 ? 3.260 -12.869 9.403 1.00 97.50 277 LEU A N 1
ATOM 2241 C CA . LEU A 1 277 ? 3.998 -13.137 8.165 1.00 97.50 277 LEU A CA 1
ATOM 2242 C C . LEU A 1 277 ? 4.322 -11.849 7.406 1.00 97.50 277 LEU A C 1
ATOM 2244 O O . LEU A 1 277 ? 5.491 -11.592 7.124 1.00 97.50 277 LEU A O 1
ATOM 2248 N N . LEU A 1 278 ? 3.343 -10.961 7.203 1.00 96.19 278 LEU A N 1
ATOM 2249 C CA . LEU A 1 278 ? 3.577 -9.657 6.566 1.00 96.19 278 LEU A CA 1
ATOM 2250 C C . LEU A 1 278 ? 4.593 -8.803 7.332 1.00 96.19 278 LEU A C 1
ATOM 2252 O O . LEU A 1 278 ? 5.406 -8.086 6.746 1.00 96.19 278 LEU A O 1
ATOM 2256 N N . LYS A 1 279 ? 4.577 -8.866 8.668 1.00 94.69 279 LYS A N 1
ATOM 2257 C CA . LYS A 1 279 ? 5.569 -8.173 9.496 1.00 94.69 279 LYS A CA 1
ATOM 2258 C C . LYS A 1 279 ? 6.970 -8.754 9.306 1.00 94.69 279 LYS A C 1
ATOM 2260 O O . LYS A 1 279 ? 7.930 -7.984 9.317 1.00 94.69 279 LYS A O 1
ATOM 2265 N N . ALA A 1 280 ? 7.092 -10.069 9.162 1.00 95.38 280 ALA A N 1
ATOM 2266 C CA . ALA A 1 280 ? 8.359 -10.721 8.862 1.00 95.38 280 ALA A CA 1
ATOM 2267 C C . ALA A 1 280 ? 8.842 -10.367 7.443 1.00 95.38 280 ALA A C 1
ATOM 2269 O O . ALA A 1 280 ? 9.978 -9.922 7.304 1.00 95.38 280 ALA A O 1
ATOM 2270 N N . ALA A 1 281 ? 7.964 -10.392 6.433 1.00 96.00 281 ALA A N 1
ATOM 2271 C CA . ALA A 1 281 ? 8.275 -9.927 5.078 1.00 96.00 281 ALA A CA 1
ATOM 2272 C C . ALA A 1 281 ? 8.809 -8.483 5.077 1.00 96.00 281 ALA A C 1
ATOM 2274 O O . ALA A 1 281 ? 9.850 -8.179 4.500 1.00 96.00 281 ALA A O 1
ATOM 2275 N N . HIS A 1 282 ? 8.161 -7.585 5.824 1.00 94.50 282 HIS A N 1
ATOM 2276 C CA . HIS A 1 282 ? 8.645 -6.215 5.989 1.00 94.50 282 HIS A CA 1
ATOM 2277 C C . HIS A 1 282 ? 10.036 -6.131 6.646 1.00 94.50 282 HIS A C 1
ATOM 2279 O O . HIS A 1 282 ? 10.827 -5.248 6.310 1.00 94.50 282 HIS A O 1
ATOM 2285 N N . GLN A 1 283 ? 10.347 -7.009 7.606 1.00 95.12 283 GLN A N 1
ATOM 2286 C CA . GLN A 1 283 ? 11.668 -7.053 8.244 1.00 95.12 283 GLN A CA 1
ATOM 2287 C C . GLN A 1 283 ? 12.760 -7.502 7.270 1.00 95.12 283 GLN A C 1
ATOM 2289 O O . GLN A 1 283 ? 13.858 -6.932 7.303 1.00 95.12 283 GLN A O 1
ATOM 2294 N N . ASP A 1 284 ? 12.447 -8.455 6.396 1.00 96.69 284 ASP A N 1
ATOM 2295 C CA . ASP A 1 284 ? 13.355 -8.921 5.350 1.00 96.69 284 ASP A CA 1
ATOM 2296 C C . ASP A 1 284 ? 13.599 -7.821 4.317 1.00 96.69 284 ASP A C 1
ATOM 2298 O O . ASP A 1 284 ? 14.751 -7.457 4.097 1.00 96.69 284 ASP A O 1
ATOM 2302 N N . LEU A 1 285 ? 12.550 -7.152 3.822 1.00 95.12 285 LEU A N 1
ATOM 2303 C CA . LEU A 1 285 ? 12.676 -5.996 2.917 1.00 95.12 285 LEU A CA 1
ATOM 2304 C C . LEU A 1 285 ? 13.459 -4.839 3.554 1.00 95.12 285 LEU A C 1
ATOM 2306 O O . LEU A 1 285 ? 14.288 -4.193 2.914 1.00 95.12 285 LEU A O 1
ATOM 2310 N N . SER A 1 286 ? 13.254 -4.586 4.850 1.00 92.19 286 SER A N 1
ATOM 2311 C CA . SER A 1 286 ? 14.030 -3.587 5.594 1.00 92.19 286 SER A CA 1
ATOM 2312 C C . SER A 1 286 ? 15.516 -3.954 5.698 1.00 92.19 286 SER A C 1
ATOM 2314 O O . SER A 1 286 ? 16.378 -3.072 5.791 1.00 92.19 286 SER A O 1
ATOM 2316 N N . SER A 1 287 ? 15.826 -5.249 5.714 1.00 93.88 287 SER A N 1
ATOM 2317 C CA . SER A 1 287 ? 17.193 -5.762 5.731 1.00 93.88 287 SER A CA 1
ATOM 2318 C C . SER A 1 287 ? 17.806 -5.741 4.332 1.00 93.88 287 SER A C 1
ATOM 2320 O O . SER A 1 287 ? 18.917 -5.235 4.191 1.00 93.88 287 SER A O 1
ATOM 2322 N N . ALA A 1 288 ? 17.048 -6.123 3.302 1.00 95.06 288 ALA A N 1
ATOM 2323 C CA . ALA A 1 288 ? 17.420 -5.998 1.896 1.00 95.06 288 ALA A CA 1
ATOM 2324 C C . ALA A 1 288 ? 17.766 -4.542 1.559 1.00 95.06 288 ALA A C 1
ATOM 2326 O O . ALA A 1 288 ? 18.821 -4.266 1.004 1.00 95.06 288 ALA A O 1
ATOM 2327 N N . GLN A 1 289 ? 16.979 -3.570 2.032 1.00 92.31 289 GLN A N 1
ATOM 2328 C CA . GLN A 1 289 ? 17.282 -2.145 1.856 1.00 92.31 289 GLN A CA 1
ATOM 2329 C C . GLN A 1 289 ? 18.632 -1.724 2.470 1.00 92.31 289 GLN A C 1
ATOM 2331 O O . GLN A 1 289 ? 19.275 -0.790 1.987 1.00 92.31 289 GLN A O 1
ATOM 2336 N N . LYS A 1 290 ? 19.070 -2.356 3.568 1.00 94.12 290 LYS A N 1
ATOM 2337 C CA . LYS A 1 290 ? 20.401 -2.079 4.134 1.00 94.12 290 LYS A CA 1
ATOM 2338 C C . LYS A 1 290 ? 21.483 -2.608 3.203 1.00 94.12 290 LYS A C 1
ATOM 2340 O O . LYS A 1 290 ? 22.370 -1.830 2.880 1.00 94.12 290 LYS A O 1
ATOM 2345 N N . ILE A 1 291 ? 21.342 -3.851 2.741 1.00 96.19 291 ILE A N 1
ATOM 2346 C CA . ILE A 1 291 ? 22.273 -4.486 1.800 1.00 96.19 291 ILE A CA 1
ATOM 2347 C C . ILE A 1 291 ? 22.336 -3.700 0.493 1.00 96.19 291 ILE A C 1
ATOM 2349 O O . ILE A 1 291 ? 23.421 -3.443 -0.004 1.00 96.19 291 ILE A O 1
ATOM 2353 N N . LEU A 1 292 ? 21.201 -3.210 -0.006 1.00 94.44 292 LEU A N 1
ATOM 2354 C CA . LEU A 1 292 ? 21.150 -2.364 -1.194 1.00 94.44 292 LEU A CA 1
ATOM 2355 C C . LEU A 1 292 ? 22.051 -1.130 -1.060 1.00 94.44 292 LEU A C 1
ATOM 2357 O O . LEU A 1 292 ? 22.723 -0.760 -2.011 1.00 94.44 292 LEU A O 1
ATOM 2361 N N . ARG A 1 293 ? 22.129 -0.499 0.118 1.00 92.56 293 ARG A N 1
ATOM 2362 C CA . ARG A 1 293 ? 23.063 0.625 0.317 1.00 92.56 293 ARG A CA 1
ATOM 2363 C C . ARG A 1 293 ? 24.522 0.196 0.237 1.00 92.56 293 ARG A C 1
ATOM 2365 O O . ARG A 1 293 ? 25.334 0.969 -0.263 1.00 92.56 293 ARG A O 1
ATOM 2372 N N . ASP A 1 294 ? 24.834 -0.997 0.724 1.00 94.81 294 ASP A N 1
ATOM 2373 C CA . ASP A 1 294 ? 26.182 -1.554 0.661 1.00 94.81 294 ASP A CA 1
ATOM 2374 C C . ASP A 1 294 ? 26.537 -1.917 -0.792 1.00 94.81 294 ASP A C 1
ATOM 2376 O O . ASP A 1 294 ? 27.618 -1.572 -1.254 1.00 94.81 294 ASP A O 1
ATOM 2380 N N . ILE A 1 295 ? 25.586 -2.473 -1.555 1.00 94.44 295 ILE A N 1
ATOM 2381 C CA . ILE A 1 295 ? 25.701 -2.704 -3.005 1.00 94.44 295 ILE A CA 1
ATOM 2382 C C . ILE A 1 295 ? 26.003 -1.396 -3.741 1.00 94.44 295 ILE A C 1
ATOM 2384 O O . ILE A 1 295 ? 26.957 -1.324 -4.509 1.00 94.44 295 ILE A O 1
ATOM 2388 N N . LEU A 1 296 ? 25.230 -0.336 -3.481 1.00 91.56 296 LEU A N 1
ATOM 2389 C CA . LEU A 1 296 ? 25.448 0.972 -4.109 1.00 91.56 296 LEU A CA 1
ATOM 2390 C C . LEU A 1 296 ? 26.817 1.571 -3.747 1.00 91.56 296 LEU A C 1
ATOM 2392 O O . LEU A 1 296 ? 27.430 2.255 -4.565 1.00 91.56 296 LEU A O 1
ATOM 2396 N N . HIS A 1 297 ? 27.303 1.323 -2.529 1.00 92.62 297 HIS A N 1
ATOM 2397 C CA . HIS A 1 297 ? 28.639 1.742 -2.114 1.00 92.62 297 HIS A CA 1
ATOM 2398 C C . HIS A 1 297 ? 29.737 0.970 -2.855 1.00 92.62 297 HIS A C 1
ATOM 2400 O O . HIS A 1 297 ? 30.700 1.585 -3.308 1.00 92.62 297 HIS A O 1
ATOM 2406 N N . GLU A 1 298 ? 29.566 -0.341 -3.014 1.00 93.62 298 GLU A N 1
ATOM 2407 C CA . GLU A 1 298 ? 30.506 -1.209 -3.724 1.00 93.62 298 GLU A CA 1
ATOM 2408 C C . GLU A 1 298 ? 30.576 -0.863 -5.215 1.00 93.62 298 GLU A C 1
ATOM 2410 O O . GLU A 1 298 ? 31.666 -0.660 -5.745 1.00 93.62 298 GLU A O 1
ATOM 2415 N N . ILE A 1 299 ? 29.422 -0.669 -5.869 1.00 90.75 299 ILE A N 1
ATOM 2416 C CA . ILE A 1 299 ? 29.343 -0.204 -7.264 1.00 90.75 299 ILE A CA 1
ATOM 2417 C C . ILE A 1 299 ? 30.136 1.096 -7.429 1.00 90.75 299 ILE A C 1
ATOM 2419 O O . ILE A 1 299 ? 30.962 1.205 -8.331 1.00 90.75 299 ILE A O 1
ATOM 2423 N N . LYS A 1 300 ? 29.952 2.059 -6.517 1.00 89.38 300 LYS A N 1
ATOM 2424 C CA . LYS A 1 300 ? 30.693 3.328 -6.536 1.00 89.38 300 LYS A CA 1
ATOM 2425 C C . LYS A 1 300 ? 32.203 3.149 -6.328 1.00 89.38 300 LYS A C 1
ATOM 2427 O O . LYS A 1 300 ? 32.993 3.938 -6.839 1.00 89.38 300 LYS A O 1
ATOM 2432 N N . GLY A 1 301 ? 32.615 2.145 -5.556 1.00 90.69 301 GLY A N 1
ATOM 2433 C CA . GLY A 1 301 ? 34.024 1.799 -5.373 1.00 90.69 301 GLY A CA 1
ATOM 2434 C C . GLY A 1 301 ? 34.656 1.236 -6.646 1.00 90.69 301 GLY A C 1
ATOM 2435 O O . GLY A 1 301 ? 35.774 1.616 -6.992 1.00 90.69 301 GLY A O 1
ATOM 2436 N N . ILE A 1 302 ? 33.919 0.380 -7.357 1.00 88.62 302 ILE A N 1
ATOM 2437 C CA . ILE A 1 302 ? 34.351 -0.273 -8.597 1.00 88.62 302 ILE A CA 1
ATOM 2438 C C . ILE A 1 302 ? 34.494 0.738 -9.739 1.00 88.62 302 ILE A C 1
ATOM 2440 O O . ILE A 1 302 ? 35.492 0.726 -10.459 1.00 88.62 302 ILE A O 1
ATOM 2444 N N . THR A 1 303 ? 33.532 1.648 -9.884 1.00 82.31 303 THR A N 1
ATOM 2445 C CA . THR A 1 303 ? 33.495 2.588 -11.014 1.00 82.31 303 THR A CA 1
ATOM 2446 C C . THR A 1 303 ? 34.511 3.723 -10.888 1.00 82.31 303 THR A C 1
ATOM 2448 O O . THR A 1 303 ? 34.745 4.442 -11.854 1.00 82.31 303 THR A O 1
ATOM 2451 N N . GLY A 1 304 ? 35.165 3.876 -9.730 1.00 72.56 304 GLY A N 1
ATOM 2452 C CA . GLY A 1 304 ? 36.309 4.776 -9.540 1.00 72.56 304 GLY A CA 1
ATOM 2453 C C . GLY A 1 304 ? 35.993 6.274 -9.611 1.00 72.56 304 GLY A C 1
ATOM 2454 O O . GLY A 1 304 ? 36.875 7.093 -9.348 1.00 72.56 304 GLY A O 1
ATOM 2455 N N . GLU A 1 305 ? 34.749 6.649 -9.895 1.00 53.59 305 GLU A N 1
ATOM 2456 C CA . GLU A 1 305 ? 34.310 8.030 -10.019 1.00 53.59 305 GLU A CA 1
ATOM 2457 C C . GLU A 1 305 ? 33.302 8.385 -8.924 1.00 53.59 305 GLU A C 1
ATOM 2459 O O . GLU A 1 305 ? 32.296 7.719 -8.684 1.00 53.59 305 GLU A O 1
ATOM 2464 N N . GLY A 1 306 ? 33.559 9.513 -8.261 1.00 51.16 306 GLY A N 1
ATOM 2465 C CA . GLY A 1 306 ? 32.558 10.234 -7.480 1.00 51.16 306 GLY A CA 1
ATOM 2466 C C . GLY A 1 306 ? 31.491 10.893 -8.357 1.00 51.16 306 GLY A C 1
ATOM 2467 O O . GLY A 1 306 ? 31.015 11.950 -7.960 1.00 51.16 306 GLY A O 1
ATOM 2468 N N . ASP A 1 307 ? 31.185 10.299 -9.508 1.00 43.59 307 ASP A N 1
ATOM 2469 C CA . ASP A 1 307 ? 30.347 10.835 -10.567 1.00 43.59 307 ASP A CA 1
ATOM 2470 C C . ASP A 1 307 ? 29.108 9.956 -10.729 1.00 43.59 307 ASP A C 1
ATOM 2472 O O . ASP A 1 307 ? 29.129 8.728 -10.605 1.00 43.59 307 ASP A O 1
ATOM 2476 N N . ASP A 1 308 ? 28.001 10.623 -10.963 1.00 49.97 308 ASP A N 1
ATOM 2477 C CA . ASP A 1 308 ? 26.650 10.141 -10.718 1.00 49.97 308 ASP A CA 1
ATOM 2478 C C . ASP A 1 308 ? 26.151 9.262 -11.891 1.00 49.97 308 ASP A C 1
ATOM 2480 O O . ASP A 1 308 ? 25.018 8.786 -11.913 1.00 49.97 308 ASP A O 1
ATOM 2484 N N . GLY A 1 309 ? 27.033 8.999 -12.865 1.00 46.16 309 GLY A N 1
ATOM 2485 C CA . GLY A 1 309 ? 26.730 8.434 -14.179 1.00 46.16 309 GLY A CA 1
ATOM 2486 C C . GLY A 1 309 ? 26.414 6.937 -14.218 1.00 46.16 309 GLY A C 1
ATOM 2487 O O . GLY A 1 309 ? 25.631 6.514 -15.063 1.00 46.16 309 GLY A O 1
ATOM 2488 N N . PHE A 1 310 ? 26.944 6.121 -13.300 1.00 42.78 310 PHE A N 1
ATOM 2489 C CA . PHE A 1 310 ? 26.754 4.659 -13.377 1.00 42.78 310 PHE A CA 1
ATOM 2490 C C . PHE A 1 310 ? 25.358 4.190 -12.923 1.00 42.78 310 PHE A C 1
ATOM 2492 O O . PHE A 1 310 ? 24.921 3.092 -13.259 1.00 42.78 310 PHE A O 1
ATOM 2499 N N . ILE A 1 311 ? 24.635 5.031 -12.175 1.00 48.09 311 ILE A N 1
ATOM 2500 C CA . ILE A 1 311 ? 23.227 4.801 -11.800 1.00 48.09 311 ILE A CA 1
ATOM 2501 C C . ILE A 1 311 ? 22.288 5.633 -12.699 1.00 48.09 311 ILE A C 1
ATOM 2503 O O . ILE A 1 311 ? 21.154 5.215 -12.957 1.00 48.09 311 ILE A O 1
ATOM 2507 N N . ASN A 1 312 ? 22.783 6.735 -13.280 1.00 45.91 312 ASN A N 1
ATOM 2508 C CA . ASN A 1 312 ? 22.023 7.586 -14.200 1.00 45.91 312 ASN A CA 1
ATOM 2509 C C . ASN A 1 312 ? 21.883 7.068 -15.627 1.00 45.91 312 ASN A C 1
ATOM 2511 O O . ASN A 1 312 ? 21.101 7.629 -16.388 1.00 45.91 312 ASN A O 1
ATOM 2515 N N . GLU A 1 313 ? 22.523 5.963 -15.995 1.00 44.38 313 GLU A N 1
ATOM 2516 C CA . GLU A 1 313 ? 22.249 5.336 -17.292 1.00 44.38 313 GLU A CA 1
ATOM 2517 C C . GLU A 1 313 ? 20.793 4.841 -17.400 1.00 44.38 313 GLU A C 1
ATOM 2519 O O . GLU A 1 313 ? 20.249 4.733 -18.493 1.00 44.38 313 GLU A O 1
ATOM 2524 N N . THR A 1 314 ? 20.109 4.623 -16.267 1.00 48.78 314 THR A N 1
ATOM 2525 C CA . THR A 1 314 ? 18.650 4.405 -16.262 1.00 48.78 314 THR A CA 1
ATOM 2526 C C . THR A 1 314 ? 17.830 5.694 -16.251 1.00 48.78 314 THR A C 1
ATOM 2528 O O . THR A 1 314 ? 16.651 5.638 -16.586 1.00 48.78 314 THR A O 1
ATOM 2531 N N . GLU A 1 315 ? 18.423 6.836 -15.903 1.00 50.56 315 GLU A N 1
ATOM 2532 C CA . GLU A 1 315 ? 17.743 8.136 -15.878 1.00 50.56 315 GLU A CA 1
ATOM 2533 C C . GLU A 1 315 ? 17.735 8.769 -17.282 1.00 50.56 315 GLU A C 1
ATOM 2535 O O . GLU A 1 315 ? 16.690 9.242 -17.719 1.00 50.56 315 GLU A O 1
ATOM 2540 N N . THR A 1 316 ? 18.818 8.632 -18.064 1.00 57.34 316 THR A N 1
ATOM 2541 C CA . THR A 1 316 ? 18.888 9.158 -19.446 1.00 57.34 316 THR A CA 1
ATOM 2542 C C . THR A 1 316 ? 18.055 8.359 -20.456 1.00 57.34 316 THR A C 1
ATOM 2544 O O . THR A 1 316 ? 17.562 8.904 -21.443 1.00 57.34 316 THR A O 1
ATOM 2547 N N . CYS A 1 317 ? 17.847 7.060 -20.210 1.00 67.25 317 CYS A N 1
ATOM 2548 C CA . CYS A 1 317 ? 17.055 6.176 -21.073 1.00 67.25 317 CYS A CA 1
ATOM 2549 C C . CYS A 1 317 ? 15.609 6.631 -21.280 1.00 67.25 317 CYS A C 1
ATOM 2551 O O . CYS A 1 317 ? 15.022 6.392 -22.336 1.00 67.25 317 CYS A O 1
ATOM 2553 N N . TRP A 1 318 ? 15.036 7.226 -20.238 1.00 78.31 318 TRP A N 1
ATOM 2554 C CA . TRP A 1 318 ? 13.631 7.600 -20.169 1.00 78.31 318 TRP A CA 1
ATOM 2555 C C . TRP A 1 318 ? 13.461 9.113 -20.074 1.00 78.31 318 TRP A C 1
ATOM 2557 O O . TRP A 1 318 ? 12.365 9.567 -19.770 1.00 78.31 318 TRP A O 1
ATOM 2567 N N . GLU A 1 319 ? 14.516 9.890 -20.351 1.00 80.75 319 GLU A N 1
ATOM 2568 C CA . GLU A 1 319 ? 14.461 11.356 -20.331 1.00 80.75 319 GLU A CA 1
ATOM 2569 C C . GLU A 1 319 ? 13.341 11.897 -21.214 1.00 80.75 319 GLU A C 1
ATOM 2571 O O . GLU A 1 319 ? 12.693 12.869 -20.840 1.00 80.75 319 GLU A O 1
ATOM 2576 N N . ASP A 1 320 ? 13.105 11.248 -22.356 1.00 85.31 320 ASP A N 1
ATOM 2577 C CA . ASP A 1 320 ? 12.073 11.632 -23.315 1.00 85.31 320 ASP A CA 1
ATOM 2578 C C . ASP A 1 320 ? 10.754 10.864 -23.118 1.00 85.31 320 ASP A C 1
ATOM 2580 O O . ASP A 1 320 ? 9.820 11.067 -23.888 1.00 85.31 320 ASP A O 1
ATOM 2584 N N . ARG A 1 321 ? 10.634 10.002 -22.097 1.00 89.75 321 ARG A N 1
ATOM 2585 C CA . ARG A 1 321 ? 9.385 9.285 -21.807 1.00 89.75 321 ARG A CA 1
ATOM 2586 C C . ARG A 1 321 ? 8.348 10.256 -21.214 1.00 89.75 321 ARG A C 1
ATOM 2588 O O . ARG A 1 321 ? 8.675 10.965 -20.261 1.00 89.75 321 ARG A O 1
ATOM 2595 N N . PRO A 1 322 ? 7.091 10.258 -21.695 1.00 89.88 322 PRO A N 1
ATOM 2596 C CA . PRO A 1 322 ? 6.004 10.973 -21.031 1.00 89.88 322 PRO A CA 1
ATOM 2597 C C . PRO A 1 322 ? 5.808 10.465 -19.589 1.00 89.88 322 PRO A C 1
ATOM 2599 O O . PRO A 1 322 ? 5.709 9.258 -19.363 1.00 89.88 322 PRO A O 1
ATOM 2602 N N . ASP A 1 323 ? 5.741 11.372 -18.609 1.00 86.56 323 ASP A N 1
ATOM 2603 C CA . ASP A 1 323 ? 5.456 11.050 -17.194 1.00 86.56 323 ASP A CA 1
ATOM 2604 C C . ASP A 1 323 ? 3.964 10.742 -16.963 1.00 86.56 323 ASP A C 1
ATOM 2606 O O . ASP A 1 323 ? 3.255 11.518 -16.324 1.00 86.56 323 ASP A O 1
ATOM 2610 N N . TYR A 1 324 ? 3.471 9.651 -17.555 1.00 90.31 324 TYR A N 1
ATOM 2611 C CA . TYR A 1 324 ? 2.074 9.219 -17.460 1.00 90.31 324 TYR A CA 1
ATOM 2612 C C . TYR A 1 324 ? 1.874 8.113 -16.415 1.00 90.31 324 TYR A C 1
ATOM 2614 O O . TYR A 1 324 ? 2.783 7.329 -16.119 1.00 90.31 324 TYR A O 1
ATOM 2622 N N . ARG A 1 325 ? 0.659 8.035 -15.866 1.00 81.19 325 ARG A N 1
ATOM 2623 C CA . ARG A 1 325 ? 0.213 7.026 -14.903 1.00 81.19 325 ARG A CA 1
ATOM 2624 C C . ARG A 1 325 ? -0.702 6.016 -15.599 1.00 81.19 325 ARG A C 1
ATOM 2626 O O . ARG A 1 325 ? -1.842 6.360 -15.922 1.00 81.19 325 ARG A O 1
ATOM 2633 N N . PRO A 1 326 ? -0.232 4.775 -15.787 1.00 84.19 326 PRO A N 1
ATOM 2634 C CA . PRO A 1 326 ? -1.076 3.669 -16.210 1.00 84.19 326 PRO A CA 1
ATOM 2635 C C . PRO A 1 326 ? -2.389 3.557 -15.431 1.00 84.19 326 PRO A C 1
ATOM 2637 O O . PRO A 1 326 ? -2.368 3.634 -14.204 1.00 84.19 326 PRO A O 1
ATOM 2640 N N . GLY A 1 327 ? -3.502 3.365 -16.137 1.00 80.44 327 GLY A N 1
ATOM 2641 C CA . GLY A 1 327 ? -4.852 3.260 -15.579 1.00 80.44 327 GLY A CA 1
ATOM 2642 C C . GLY A 1 327 ? -5.502 4.584 -15.159 1.00 80.44 327 GLY A C 1
ATOM 2643 O O . GLY A 1 327 ? -6.635 4.565 -14.683 1.00 80.44 327 GLY A O 1
ATOM 2644 N N . TYR A 1 328 ? -4.817 5.723 -15.322 1.00 81.12 328 TYR A N 1
ATOM 2645 C CA . TYR A 1 328 ? -5.336 7.044 -14.941 1.00 81.12 328 TYR A CA 1
ATOM 2646 C C . TYR A 1 328 ? -5.286 8.072 -16.065 1.00 81.12 328 TYR A C 1
ATOM 2648 O O . TYR A 1 328 ? -6.198 8.887 -16.189 1.00 81.12 328 TYR A O 1
ATOM 2656 N N . ASP A 1 329 ? -4.195 8.102 -16.826 1.00 89.56 329 ASP A N 1
ATOM 2657 C CA . ASP A 1 329 ? -4.009 9.089 -17.882 1.00 89.56 329 ASP A CA 1
ATOM 2658 C C . ASP A 1 329 ? -4.389 8.434 -19.221 1.00 89.56 329 ASP A C 1
ATOM 2660 O O . ASP A 1 329 ? -3.621 7.644 -19.764 1.00 89.56 329 ASP A O 1
ATOM 2664 N N . LEU A 1 330 ? -5.594 8.727 -19.726 1.00 95.00 330 LEU A N 1
ATOM 2665 C CA . LEU A 1 330 ? -6.109 8.167 -20.981 1.00 95.00 330 LEU A CA 1
ATOM 2666 C C . LEU A 1 330 ? -5.313 8.669 -22.190 1.00 95.00 330 LEU A C 1
ATOM 2668 O O . LEU A 1 330 ? -5.175 9.879 -22.369 1.00 95.00 330 LEU A O 1
ATOM 2672 N N . GLY A 1 331 ? -4.872 7.757 -23.056 1.00 96.81 331 GLY A N 1
ATOM 2673 C CA . GLY A 1 331 ? -4.335 8.098 -24.373 1.00 96.81 331 GLY A CA 1
ATOM 2674 C C . GLY A 1 331 ? -3.146 7.253 -24.819 1.00 96.81 331 GLY A C 1
ATOM 2675 O O . GLY A 1 331 ? -2.803 6.251 -24.196 1.00 96.81 331 GLY A O 1
ATOM 2676 N N . TYR A 1 332 ? -2.522 7.680 -25.916 1.00 98.06 332 TYR A N 1
ATOM 2677 C CA . TYR A 1 332 ? -1.272 7.156 -26.4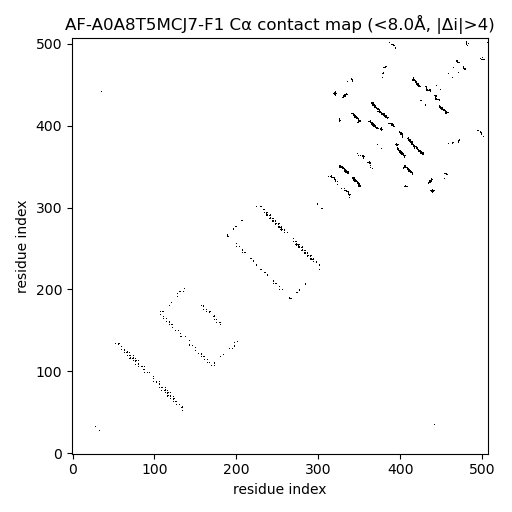58 1.00 98.06 332 TYR A CA 1
ATOM 2678 C C . TYR A 1 332 ? -0.075 7.959 -25.953 1.00 98.06 332 TYR A C 1
ATOM 2680 O O . TYR A 1 332 ? -0.085 9.187 -25.973 1.00 98.06 332 TYR A O 1
ATOM 2688 N N . PHE A 1 333 ? 1.000 7.267 -25.595 1.00 97.50 333 PHE A N 1
ATOM 2689 C CA . PHE A 1 333 ? 2.237 7.830 -25.069 1.00 97.50 333 PHE A CA 1
ATOM 2690 C C . PHE A 1 333 ? 3.404 7.344 -25.921 1.00 97.50 333 PHE A C 1
ATOM 2692 O O . PHE A 1 333 ? 3.774 6.170 -25.881 1.00 97.50 333 PHE A O 1
ATOM 2699 N N . ILE A 1 334 ? 3.979 8.251 -26.710 1.00 97.88 334 ILE A N 1
ATOM 2700 C CA . ILE A 1 334 ? 4.943 7.919 -27.763 1.00 97.88 334 ILE A CA 1
ATOM 2701 C C . ILE A 1 334 ? 6.284 8.574 -27.467 1.00 97.88 334 ILE A C 1
ATOM 2703 O O . ILE A 1 334 ? 6.359 9.785 -27.260 1.00 97.88 334 ILE A O 1
ATOM 2707 N N . TRP A 1 335 ? 7.366 7.799 -27.487 1.00 96.94 335 TRP A N 1
ATOM 2708 C CA . TRP A 1 335 ? 8.721 8.343 -27.386 1.00 96.94 335 TRP A CA 1
ATOM 2709 C C . TRP A 1 335 ? 9.760 7.427 -28.024 1.00 96.94 335 TRP A C 1
ATOM 2711 O O . TRP A 1 335 ? 9.512 6.250 -28.278 1.00 96.94 335 TRP A O 1
ATOM 2721 N N . GLN A 1 336 ? 10.954 7.973 -28.249 1.00 95.69 336 GLN A N 1
ATOM 2722 C CA . GLN A 1 336 ? 12.115 7.208 -28.683 1.00 95.69 336 GLN A CA 1
ATOM 2723 C C . GLN A 1 336 ? 13.183 7.215 -27.585 1.00 95.69 336 GLN A C 1
ATOM 2725 O O . GLN A 1 336 ? 13.646 8.271 -27.161 1.00 95.69 336 GLN A O 1
ATOM 2730 N N . ALA A 1 337 ? 13.590 6.037 -27.117 1.00 89.19 337 ALA A N 1
ATOM 2731 C CA . ALA A 1 337 ? 14.627 5.899 -26.102 1.00 89.19 337 ALA A CA 1
ATOM 2732 C C . ALA A 1 337 ? 16.023 5.890 -26.741 1.00 89.19 337 ALA A C 1
ATOM 2734 O O . ALA A 1 337 ? 16.370 4.993 -27.513 1.00 89.19 337 ALA A O 1
ATOM 2735 N N . ASN A 1 338 ? 16.869 6.847 -26.357 1.00 82.00 338 ASN A N 1
ATOM 2736 C CA . ASN A 1 338 ? 18.223 6.982 -26.905 1.00 82.00 338 ASN A CA 1
ATOM 2737 C C . ASN A 1 338 ? 19.176 5.837 -26.501 1.00 82.00 338 ASN A C 1
ATOM 2739 O O . ASN A 1 338 ? 20.108 5.524 -27.234 1.00 82.00 338 ASN A O 1
ATOM 2743 N N . CYS A 1 339 ? 18.963 5.203 -25.346 1.00 71.38 339 CYS A N 1
ATOM 2744 C CA . CYS A 1 339 ? 19.909 4.237 -24.774 1.00 71.38 339 CYS A CA 1
ATOM 2745 C C . CYS A 1 339 ? 19.726 2.787 -25.261 1.00 71.38 339 CYS A C 1
ATOM 2747 O O . CYS A 1 339 ? 20.581 1.942 -25.016 1.00 71.38 339 CYS A O 1
ATOM 2749 N N . LYS A 1 340 ? 18.608 2.479 -25.929 1.00 67.06 340 LYS A N 1
ATOM 2750 C CA . LYS A 1 340 ? 18.298 1.144 -26.461 1.00 67.06 340 LYS A CA 1
ATOM 2751 C C . LYS A 1 340 ? 18.324 1.178 -27.983 1.00 67.06 340 LYS A C 1
ATOM 2753 O O . LYS A 1 340 ? 17.290 0.965 -28.604 1.00 67.06 340 LYS A O 1
ATOM 2758 N N . GLN A 1 341 ? 19.450 1.571 -28.579 1.00 82.00 341 GLN A N 1
ATOM 2759 C CA . GLN A 1 341 ? 19.603 1.649 -30.044 1.00 82.00 341 GLN A CA 1
ATOM 2760 C C . GLN A 1 341 ? 18.442 2.399 -30.733 1.00 82.00 341 GLN A C 1
ATOM 2762 O O . GLN A 1 341 ? 17.942 1.977 -31.771 1.00 82.00 341 GLN A O 1
ATOM 2767 N N . ASN A 1 342 ? 17.987 3.513 -30.148 1.00 90.81 342 ASN A N 1
ATOM 2768 C CA . ASN A 1 342 ? 16.888 4.327 -30.684 1.00 90.81 342 ASN A CA 1
ATOM 2769 C C . ASN A 1 342 ? 15.528 3.589 -30.785 1.00 90.81 342 ASN A C 1
ATOM 2771 O O . ASN A 1 342 ? 14.753 3.837 -31.707 1.00 90.81 342 ASN A O 1
ATOM 2775 N N . THR A 1 343 ? 15.222 2.698 -29.835 1.00 93.25 343 THR A N 1
ATOM 2776 C CA . THR A 1 343 ? 13.926 1.992 -29.756 1.00 93.25 343 THR A CA 1
ATOM 2777 C C . THR A 1 343 ? 12.773 2.974 -29.551 1.00 93.25 343 THR A C 1
ATOM 2779 O O . THR A 1 343 ? 12.808 3.803 -28.638 1.00 93.25 343 THR A O 1
ATOM 2782 N N . TRP A 1 344 ? 11.740 2.850 -30.371 1.00 96.56 344 TRP A N 1
ATOM 2783 C CA . TRP A 1 344 ? 10.458 3.516 -30.207 1.00 96.56 344 TRP A CA 1
ATOM 2784 C C . TRP A 1 344 ? 9.569 2.754 -29.236 1.00 96.56 344 TRP A C 1
ATOM 2786 O O . TRP A 1 344 ? 9.552 1.525 -29.225 1.00 96.56 344 TRP A O 1
ATOM 2796 N N . PHE A 1 345 ? 8.806 3.503 -28.452 1.00 95.75 345 PHE A N 1
ATOM 2797 C CA . PHE A 1 345 ? 7.770 3.000 -27.567 1.00 95.75 345 PHE A CA 1
ATOM 2798 C C . PHE A 1 345 ? 6.463 3.714 -27.882 1.00 95.75 345 PHE A C 1
ATOM 2800 O O . PHE A 1 345 ? 6.443 4.934 -28.063 1.00 95.75 345 PHE A O 1
ATOM 2807 N N . VAL A 1 346 ? 5.392 2.933 -27.933 1.00 97.38 346 VAL A N 1
ATOM 2808 C CA . VAL A 1 346 ? 4.011 3.383 -28.061 1.00 97.38 346 VAL A CA 1
ATOM 2809 C C . VAL A 1 346 ? 3.239 2.657 -26.975 1.00 97.38 346 VAL A C 1
ATOM 2811 O O . VAL A 1 346 ? 2.814 1.524 -27.173 1.00 97.38 346 VAL A O 1
ATOM 2814 N N . ASP A 1 347 ? 3.120 3.284 -25.813 1.00 96.56 347 ASP A N 1
ATOM 2815 C CA . ASP A 1 347 ? 2.252 2.782 -24.750 1.00 96.56 347 ASP A CA 1
ATOM 2816 C C . ASP A 1 347 ? 0.860 3.418 -24.905 1.00 96.56 347 ASP A C 1
ATOM 2818 O O . ASP A 1 347 ? 0.735 4.536 -25.408 1.00 96.56 347 ASP A O 1
ATOM 2822 N N . TRP A 1 348 ? -0.184 2.743 -24.442 1.00 96.94 348 TRP A N 1
ATOM 2823 C CA . TRP A 1 348 ? -1.508 3.329 -24.263 1.00 96.94 348 TRP A CA 1
ATOM 2824 C C . TRP A 1 348 ? -2.094 2.940 -22.914 1.00 96.94 348 TRP A C 1
ATOM 2826 O O . TRP A 1 348 ? -1.823 1.863 -22.393 1.00 96.94 348 TRP A O 1
ATOM 2836 N N . SER A 1 349 ? -2.881 3.837 -22.332 1.00 95.19 349 SER A N 1
ATOM 2837 C CA . SER A 1 349 ? -3.486 3.670 -21.010 1.00 95.19 349 SER A CA 1
ATOM 2838 C C . SER A 1 349 ? -4.945 4.099 -21.054 1.00 95.19 349 SER A C 1
ATOM 2840 O O . SER A 1 349 ? -5.271 5.054 -21.757 1.00 95.19 349 SER A O 1
ATOM 2842 N N . GLY A 1 350 ? -5.800 3.426 -20.283 1.00 90.19 350 GLY A N 1
ATOM 2843 C CA . GLY A 1 350 ? -7.161 3.880 -19.982 1.00 90.19 350 GLY A CA 1
ATOM 2844 C C . GLY A 1 350 ? -7.208 4.709 -18.693 1.00 90.19 350 GLY A C 1
ATOM 2845 O O . GLY A 1 350 ? -6.186 4.861 -18.020 1.00 90.19 350 GLY A O 1
ATOM 2846 N N . ASP A 1 351 ? -8.378 5.258 -18.349 1.00 80.38 351 ASP A N 1
ATOM 2847 C CA . ASP A 1 351 ? -8.593 6.076 -17.138 1.00 80.38 351 ASP A CA 1
ATOM 2848 C C . ASP A 1 351 ? -9.607 5.493 -16.138 1.00 80.38 351 ASP A C 1
ATOM 2850 O O . ASP A 1 351 ? -9.984 6.170 -15.182 1.00 80.38 351 ASP A O 1
ATOM 2854 N N . SER A 1 352 ? -10.042 4.241 -16.323 1.00 72.38 352 SER A N 1
ATOM 2855 C CA . SER A 1 352 ? -11.021 3.530 -15.475 1.00 72.38 352 SER A CA 1
ATOM 2856 C C . SER A 1 352 ? -12.424 4.157 -15.371 1.00 72.38 352 SER A C 1
ATOM 2858 O O . SER A 1 352 ? -13.270 3.624 -14.657 1.00 72.38 352 SER A O 1
ATOM 2860 N N . LEU A 1 353 ? -12.707 5.260 -16.079 1.00 76.12 353 LEU A N 1
ATOM 2861 C CA . LEU A 1 353 ? -13.977 5.989 -15.952 1.00 76.12 353 LEU A CA 1
ATOM 2862 C C . LEU A 1 353 ? -15.105 5.427 -16.825 1.00 76.12 353 LEU A C 1
ATOM 2864 O O . LEU A 1 353 ? -16.273 5.757 -16.607 1.00 76.12 353 LEU A O 1
ATOM 2868 N N . GLN A 1 354 ? -14.781 4.611 -17.827 1.00 74.38 354 GLN A N 1
ATOM 2869 C CA . GLN A 1 354 ? -15.766 4.071 -18.756 1.00 74.38 354 GLN A CA 1
ATOM 2870 C C . GLN A 1 354 ? -16.383 2.787 -18.193 1.00 74.38 354 GLN A C 1
ATOM 2872 O O . GLN A 1 354 ? -15.796 1.709 -18.248 1.00 74.38 354 GLN A O 1
ATOM 2877 N N . GLU A 1 355 ? -17.593 2.902 -17.648 1.00 70.25 355 GLU A N 1
ATOM 2878 C CA . GLU A 1 355 ? -18.402 1.741 -17.275 1.00 70.25 355 GLU A CA 1
ATOM 2879 C C . GLU A 1 355 ? -18.804 0.957 -18.536 1.00 70.25 355 GLU A C 1
ATOM 2881 O O . GLU A 1 355 ? -19.195 1.546 -19.551 1.00 70.25 355 GLU A O 1
ATOM 2886 N N . SER A 1 356 ? -18.744 -0.379 -18.483 1.00 64.38 356 SER A N 1
ATOM 2887 C CA . SER A 1 356 ? -19.270 -1.204 -19.574 1.00 64.38 356 SER A CA 1
ATOM 2888 C C . SER A 1 356 ? -20.770 -0.946 -19.726 1.00 64.38 356 SER A C 1
ATOM 2890 O O . SER A 1 356 ? -21.554 -1.127 -18.794 1.00 64.38 356 SER A O 1
ATOM 2892 N N . THR A 1 357 ? -21.179 -0.506 -20.915 1.00 55.16 357 THR A N 1
ATOM 2893 C CA . THR A 1 357 ? -22.590 -0.237 -21.232 1.00 55.16 357 THR A CA 1
ATOM 2894 C C . THR A 1 357 ? -23.286 -1.425 -21.900 1.00 55.16 357 THR A C 1
ATOM 2896 O O . THR A 1 357 ? -24.493 -1.365 -22.149 1.00 55.16 357 THR A O 1
ATOM 2899 N N . LEU A 1 358 ? -22.551 -2.503 -22.195 1.00 64.75 358 LEU A N 1
ATOM 2900 C CA . LEU A 1 358 ? -23.032 -3.673 -22.926 1.00 64.75 358 LEU A CA 1
ATOM 2901 C C . LEU A 1 358 ? -22.489 -4.953 -22.285 1.00 64.75 358 LEU A C 1
ATOM 2903 O O . LEU A 1 358 ? -21.283 -5.093 -22.131 1.00 64.75 358 LEU A O 1
ATOM 2907 N N . ASP A 1 359 ? -23.375 -5.918 -22.016 1.00 68.62 359 ASP A N 1
ATOM 2908 C CA . ASP A 1 359 ? -23.076 -7.190 -21.325 1.00 68.62 359 ASP A CA 1
ATOM 2909 C C . ASP A 1 359 ? -21.966 -8.050 -21.980 1.00 68.62 359 ASP A C 1
ATOM 2911 O O . ASP A 1 359 ? -21.519 -9.032 -21.392 1.00 68.62 359 ASP A O 1
ATOM 2915 N N . GLU A 1 360 ? -21.523 -7.707 -23.194 1.00 71.56 360 GLU A N 1
ATOM 2916 C CA . GLU A 1 360 ? -20.541 -8.462 -23.986 1.00 71.56 360 GLU A CA 1
ATOM 2917 C C . GLU A 1 360 ? -19.267 -7.667 -24.325 1.00 71.56 360 GLU A C 1
ATOM 2919 O O . GLU A 1 360 ? -18.385 -8.202 -24.994 1.00 71.56 360 GLU A O 1
ATOM 2924 N N . VAL A 1 361 ? -19.147 -6.406 -23.887 1.00 66.19 361 VAL A N 1
ATOM 2925 C CA . VAL A 1 361 ? -17.972 -5.565 -24.174 1.00 66.19 361 VAL A CA 1
ATOM 2926 C C . VAL A 1 361 ? -17.223 -5.273 -22.870 1.00 66.19 361 VAL A C 1
ATOM 2928 O O . VAL A 1 361 ? -17.857 -4.811 -21.913 1.00 66.19 361 VAL A O 1
ATOM 2931 N N . PRO A 1 362 ? -15.901 -5.533 -22.798 1.00 67.69 362 PRO A N 1
ATOM 2932 C CA . PRO A 1 362 ? -15.093 -5.147 -21.646 1.00 67.69 362 PRO A CA 1
ATOM 2933 C C . PRO A 1 362 ? -15.274 -3.659 -21.326 1.00 67.69 362 PRO A C 1
ATOM 2935 O O . PRO A 1 362 ? -15.395 -2.830 -22.225 1.00 67.69 362 PRO A O 1
ATOM 2938 N N . ALA A 1 363 ? -15.322 -3.312 -20.041 1.00 78.38 363 ALA A N 1
ATOM 2939 C CA . ALA A 1 363 ? -15.279 -1.914 -19.625 1.00 78.38 363 ALA A CA 1
ATOM 2940 C C . ALA A 1 363 ? -13.898 -1.344 -19.983 1.00 78.38 363 ALA A C 1
ATOM 2942 O O . ALA A 1 363 ? -12.894 -1.811 -19.446 1.00 78.38 363 ALA A O 1
ATOM 2943 N N . GLY A 1 364 ? -13.839 -0.376 -20.895 1.00 87.81 364 GLY A N 1
ATOM 2944 C CA . GLY A 1 364 ? -12.581 0.218 -21.333 1.00 87.81 364 GLY A CA 1
ATOM 2945 C C . GLY A 1 364 ? -12.677 0.864 -22.708 1.00 87.81 364 GLY A C 1
ATOM 2946 O O . GLY A 1 364 ? -13.737 0.858 -23.335 1.00 87.81 364 GLY A O 1
ATOM 2947 N N . TYR A 1 365 ? -11.540 1.385 -23.155 1.00 93.00 365 TYR A N 1
ATOM 2948 C CA . TYR A 1 365 ? -11.387 2.068 -24.432 1.00 93.00 365 TYR A CA 1
ATOM 2949 C C . TYR A 1 365 ? -10.820 1.111 -25.470 1.00 93.00 365 TYR A C 1
ATOM 2951 O O . TYR A 1 365 ? -9.913 0.326 -25.179 1.00 93.00 365 TYR A O 1
ATOM 2959 N N . LEU A 1 366 ? -11.317 1.208 -26.698 1.00 94.56 366 LEU A N 1
ATOM 2960 C CA . LEU A 1 366 ? -10.734 0.512 -27.830 1.00 94.56 366 LEU A CA 1
ATOM 2961 C C . LEU A 1 366 ? -9.601 1.353 -28.426 1.00 94.56 366 LEU A C 1
ATOM 2963 O O . LEU A 1 366 ? -9.848 2.363 -29.083 1.00 94.56 366 LEU A O 1
ATOM 2967 N N . MET A 1 367 ? -8.363 0.907 -28.233 1.00 96.62 367 MET A N 1
ATOM 2968 C CA . MET A 1 367 ? -7.163 1.530 -28.786 1.00 96.62 367 MET A CA 1
ATOM 2969 C C . MET A 1 367 ? -6.759 0.781 -30.053 1.00 96.62 367 MET A C 1
ATOM 2971 O O . MET A 1 367 ? -6.362 -0.380 -29.996 1.00 96.62 367 MET A O 1
ATOM 2975 N N . GLU A 1 368 ? -6.825 1.424 -31.215 1.00 97.75 368 GLU A N 1
ATOM 2976 C CA . GLU A 1 368 ? -6.440 0.803 -32.486 1.00 97.75 368 GLU A CA 1
ATOM 2977 C C . GLU A 1 368 ? -5.547 1.721 -33.315 1.00 97.75 368 GLU A C 1
ATOM 2979 O O . GLU A 1 368 ? -5.616 2.945 -33.230 1.00 97.75 368 GLU A O 1
ATOM 2984 N N . GLY A 1 369 ? -4.660 1.147 -34.119 1.00 97.75 369 GLY A N 1
ATOM 2985 C CA . GLY A 1 369 ? -3.766 1.974 -34.909 1.00 97.75 369 GLY A CA 1
ATOM 2986 C C . GLY A 1 369 ? -2.912 1.227 -35.911 1.00 97.75 369 GLY A C 1
ATOM 2987 O O . GLY A 1 369 ? -2.752 0.007 -35.865 1.00 97.75 369 GLY A O 1
ATOM 2988 N N . THR A 1 370 ? -2.356 2.001 -36.837 1.00 98.25 370 THR A N 1
ATOM 2989 C CA . THR A 1 370 ? -1.360 1.573 -37.813 1.00 98.25 370 THR A CA 1
ATOM 2990 C C . THR A 1 370 ? -0.114 2.449 -37.692 1.00 98.25 370 THR A C 1
ATOM 2992 O O . THR A 1 370 ? -0.200 3.677 -37.688 1.00 98.25 370 THR A O 1
ATOM 2995 N N . ILE A 1 371 ? 1.060 1.824 -37.624 1.00 98.25 371 ILE A N 1
ATOM 2996 C CA . ILE A 1 371 ? 2.365 2.489 -37.570 1.00 98.25 371 ILE A CA 1
ATOM 2997 C C . ILE A 1 371 ? 3.155 2.072 -38.808 1.00 98.25 371 ILE A C 1
ATOM 2999 O O . ILE A 1 371 ? 3.263 0.883 -39.097 1.00 98.25 371 ILE A O 1
ATOM 3003 N N . LYS A 1 372 ? 3.708 3.031 -39.552 1.00 98.12 372 LYS A N 1
ATOM 3004 C CA . LYS A 1 372 ? 4.439 2.778 -40.802 1.00 98.12 372 LYS A CA 1
ATOM 3005 C C . LYS A 1 372 ? 5.816 3.407 -40.784 1.00 98.12 372 LYS A C 1
ATOM 3007 O O . LYS A 1 372 ? 5.982 4.535 -40.325 1.00 98.12 372 LYS A O 1
ATOM 3012 N N . VAL A 1 373 ? 6.791 2.732 -41.375 1.00 96.88 373 VAL A N 1
ATOM 3013 C CA . VAL A 1 373 ? 8.064 3.361 -41.755 1.00 96.88 373 VAL A CA 1
ATOM 3014 C C . VAL A 1 373 ? 7.952 3.921 -43.166 1.00 96.88 373 VAL A C 1
ATOM 3016 O O . VAL A 1 373 ? 7.439 3.263 -44.068 1.00 96.88 373 VAL A O 1
ATOM 3019 N N . VAL A 1 374 ? 8.415 5.158 -43.362 1.00 93.81 374 VAL A N 1
ATOM 3020 C CA . VAL A 1 374 ? 8.365 5.809 -44.683 1.00 93.81 374 VAL A CA 1
ATOM 3021 C C . VAL A 1 374 ? 9.396 5.202 -45.636 1.00 93.81 374 VAL A C 1
ATOM 3023 O O . VAL A 1 374 ? 9.046 4.879 -46.766 1.00 93.81 374 VAL A O 1
ATOM 3026 N N . ASP A 1 375 ? 10.635 5.025 -45.165 1.00 92.75 375 ASP A N 1
ATOM 3027 C CA . ASP A 1 375 ? 11.758 4.482 -45.934 1.00 92.75 375 ASP A CA 1
ATOM 3028 C C . ASP A 1 375 ? 12.625 3.599 -45.019 1.00 92.75 375 ASP A C 1
ATOM 3030 O O . ASP A 1 375 ? 13.543 4.083 -44.358 1.00 92.75 375 ASP A O 1
ATOM 3034 N N . GLY A 1 376 ? 12.318 2.304 -44.942 1.00 93.81 376 GLY A N 1
ATOM 3035 C CA . GLY A 1 376 ? 13.054 1.356 -44.106 1.00 93.81 376 GLY A CA 1
ATOM 3036 C C . GLY A 1 376 ? 12.219 0.141 -43.729 1.00 93.81 376 GLY A C 1
ATOM 3037 O O . GLY A 1 376 ? 11.217 -0.156 -44.378 1.00 93.81 376 GLY A O 1
ATOM 3038 N N . GLU A 1 377 ? 12.648 -0.520 -42.662 1.00 95.06 377 GLU A N 1
ATOM 3039 C CA . GLU A 1 377 ? 12.003 -1.690 -42.079 1.00 95.06 377 GLU A CA 1
ATOM 3040 C C . GLU A 1 377 ? 12.008 -1.618 -40.546 1.00 95.06 377 GLU A C 1
ATOM 3042 O O . GLU A 1 377 ? 12.911 -1.023 -39.940 1.00 95.06 377 GLU A O 1
ATOM 3047 N N . PHE A 1 378 ? 10.982 -2.199 -39.935 1.00 93.75 378 PHE A N 1
ATOM 3048 C CA . PHE A 1 378 ? 10.875 -2.480 -38.517 1.00 93.75 378 PHE A CA 1
ATOM 3049 C C . PHE A 1 378 ? 11.665 -3.737 -38.166 1.00 93.75 378 PHE A C 1
ATOM 3051 O O . PHE A 1 378 ? 11.705 -4.700 -38.925 1.00 93.75 378 PHE A O 1
ATOM 3058 N N . PHE A 1 379 ? 12.249 -3.743 -36.975 1.00 91.19 379 PHE A N 1
ATOM 3059 C CA . PHE A 1 379 ? 12.863 -4.922 -36.374 1.00 91.19 379 PHE A CA 1
ATOM 3060 C C . PHE A 1 379 ? 12.773 -4.827 -34.849 1.00 91.19 379 PHE A C 1
ATOM 3062 O O . PHE A 1 379 ? 12.437 -3.767 -34.311 1.00 91.19 379 PHE A O 1
ATOM 3069 N N . ASN A 1 380 ? 13.036 -5.933 -34.143 1.00 87.00 380 ASN A N 1
ATOM 3070 C CA . ASN A 1 380 ? 12.895 -6.012 -32.682 1.00 87.00 380 ASN A CA 1
ATOM 3071 C C . ASN A 1 380 ? 11.529 -5.509 -32.191 1.00 87.00 380 ASN A C 1
ATOM 3073 O O . ASN A 1 380 ? 11.431 -4.721 -31.248 1.00 87.00 380 ASN A O 1
ATOM 3077 N N . VAL A 1 381 ? 10.475 -5.933 -32.887 1.00 89.56 381 VAL A N 1
ATOM 3078 C CA . VAL A 1 381 ? 9.103 -5.556 -32.573 1.00 89.56 381 VAL A CA 1
ATOM 3079 C C . VAL A 1 381 ? 8.590 -6.438 -31.436 1.00 89.56 381 VAL A C 1
ATOM 3081 O O . VAL A 1 381 ? 8.676 -7.664 -31.501 1.00 89.56 381 VAL A O 1
ATOM 3084 N N . GLY A 1 382 ? 8.047 -5.824 -30.390 1.00 86.12 382 GLY A N 1
ATOM 3085 C CA . GLY A 1 382 ? 7.507 -6.543 -29.243 1.00 86.12 382 GLY A CA 1
ATOM 3086 C C . GLY A 1 382 ? 6.318 -5.834 -28.609 1.00 86.12 382 GLY A C 1
ATOM 3087 O O . GLY A 1 382 ? 6.175 -4.613 -28.682 1.00 86.12 382 GLY A O 1
ATOM 3088 N N . ILE A 1 383 ? 5.471 -6.621 -27.956 1.00 89.56 383 ILE A N 1
ATOM 3089 C CA . ILE A 1 383 ? 4.254 -6.171 -27.272 1.00 89.56 383 ILE A CA 1
ATOM 3090 C C . ILE A 1 383 ? 4.464 -6.121 -25.755 1.00 89.56 383 ILE A C 1
ATOM 3092 O O . ILE A 1 383 ? 5.370 -6.752 -25.203 1.00 89.56 383 ILE A O 1
ATOM 3096 N N . LYS A 1 384 ? 3.626 -5.355 -25.061 1.00 86.69 384 LYS A N 1
ATOM 3097 C CA . LYS A 1 384 ? 3.672 -5.151 -23.614 1.00 86.69 384 LYS A CA 1
ATOM 3098 C C . LYS A 1 384 ? 2.253 -5.212 -23.065 1.00 86.69 384 LYS A C 1
ATOM 3100 O O . LYS A 1 384 ? 1.429 -4.413 -23.475 1.00 86.69 384 LYS A O 1
ATOM 3105 N N . ALA A 1 385 ? 2.022 -6.135 -22.133 1.00 84.12 385 ALA A N 1
ATOM 3106 C CA . ALA A 1 385 ? 0.766 -6.289 -21.390 1.00 84.12 385 ALA A CA 1
ATOM 3107 C C . ALA A 1 385 ? -0.505 -6.549 -22.230 1.00 84.12 385 ALA A C 1
ATOM 3109 O O . ALA A 1 385 ? -1.592 -6.336 -21.726 1.00 84.12 385 ALA A O 1
ATOM 3110 N N . PHE A 1 386 ? -0.374 -7.076 -23.453 1.00 85.81 386 PHE A N 1
ATOM 3111 C CA . PHE A 1 386 ? -1.529 -7.484 -24.264 1.00 85.81 386 PHE A CA 1
ATOM 3112 C C . PHE A 1 386 ? -2.348 -8.587 -23.581 1.00 85.81 386 PHE A C 1
ATOM 3114 O O . PHE A 1 386 ? -1.786 -9.542 -23.032 1.00 85.81 386 PHE A O 1
ATOM 3121 N N . GLU A 1 387 ? -3.665 -8.470 -23.689 1.00 83.44 387 GLU A N 1
ATOM 3122 C CA . GLU A 1 387 ? -4.661 -9.391 -23.159 1.00 83.44 387 GLU A CA 1
ATOM 3123 C C . GLU A 1 387 ? -5.240 -10.316 -24.245 1.00 83.44 387 GLU A C 1
ATOM 3125 O O . GLU A 1 387 ? -4.921 -10.231 -25.431 1.00 83.44 387 GLU A O 1
ATOM 3130 N N . GLN A 1 388 ? -6.122 -11.237 -23.839 1.00 79.62 388 GLN A N 1
ATOM 3131 C CA . GLN A 1 388 ? -6.688 -12.272 -24.715 1.00 79.62 388 GLN A CA 1
ATOM 3132 C C . GLN A 1 388 ? -7.461 -11.715 -25.928 1.00 79.62 388 GLN A C 1
ATOM 3134 O O . GLN A 1 388 ? -7.583 -12.408 -26.938 1.00 79.62 388 GLN A O 1
ATOM 3139 N N . PHE A 1 389 ? -8.013 -10.503 -25.830 1.00 83.06 389 PHE A N 1
ATOM 3140 C CA . PHE A 1 389 ? -8.821 -9.890 -26.891 1.00 83.06 389 PHE A CA 1
ATOM 3141 C C . PHE A 1 389 ? -8.038 -8.923 -27.778 1.00 83.06 389 PHE A C 1
ATOM 3143 O O . PHE A 1 389 ? -8.610 -8.366 -28.722 1.00 83.06 389 PHE A O 1
ATOM 3150 N N . ASP A 1 390 ? -6.750 -8.747 -27.501 1.00 91.50 390 ASP A N 1
ATOM 3151 C CA . ASP A 1 390 ? -5.914 -7.828 -28.245 1.00 91.50 390 ASP A CA 1
ATOM 3152 C C . ASP A 1 390 ? -5.344 -8.515 -29.482 1.00 91.50 390 ASP A C 1
ATOM 3154 O O . ASP A 1 390 ? -4.939 -9.678 -29.474 1.00 91.50 390 ASP A O 1
ATOM 3158 N N . THR A 1 391 ? -5.298 -7.770 -30.578 1.00 91.88 391 THR A N 1
ATOM 3159 C CA . THR A 1 391 ? -4.748 -8.241 -31.848 1.00 91.88 391 THR A CA 1
ATOM 3160 C C . THR A 1 391 ? -3.559 -7.388 -32.246 1.00 91.88 391 THR A C 1
ATOM 3162 O O . THR A 1 391 ? -3.536 -6.172 -32.038 1.00 91.88 391 THR A O 1
ATOM 3165 N N . PHE A 1 392 ? -2.555 -8.050 -32.810 1.00 91.62 392 PHE A N 1
ATOM 3166 C CA . PHE A 1 392 ? -1.286 -7.454 -33.179 1.00 91.62 392 PHE A CA 1
ATOM 3167 C C . PHE A 1 392 ? -0.747 -8.138 -34.429 1.00 91.62 392 PHE A C 1
ATOM 3169 O O . PHE A 1 392 ? -0.537 -9.348 -34.435 1.00 91.62 392 PHE A O 1
ATOM 3176 N N . GLU A 1 393 ? -0.489 -7.360 -35.471 1.00 89.94 393 GLU A N 1
ATOM 3177 C CA . GLU A 1 393 ? 0.083 -7.830 -36.727 1.00 89.94 393 GLU A CA 1
ATOM 3178 C C . GLU A 1 393 ? 1.224 -6.900 -37.128 1.00 89.94 393 GLU A C 1
ATOM 3180 O O . GLU A 1 393 ? 1.118 -5.681 -36.992 1.00 89.94 393 GLU A O 1
ATOM 3185 N N . TRP A 1 394 ? 2.311 -7.442 -37.669 1.00 91.69 394 TRP A N 1
ATOM 3186 C CA . TRP A 1 394 ? 3.363 -6.608 -38.236 1.00 91.69 394 TRP A CA 1
ATOM 3187 C C . TRP A 1 394 ? 3.994 -7.236 -39.478 1.00 91.69 394 TRP A C 1
ATOM 3189 O O . TRP A 1 394 ? 3.975 -8.448 -39.687 1.00 91.69 394 TRP A O 1
ATOM 3199 N N . THR A 1 395 ? 4.526 -6.362 -40.318 1.00 92.00 395 THR A N 1
ATOM 3200 C CA . THR A 1 395 ? 5.330 -6.636 -41.509 1.00 92.00 395 THR A CA 1
ATOM 3201 C C . THR A 1 395 ? 6.560 -5.739 -41.454 1.00 92.00 395 THR A C 1
ATOM 3203 O O . THR A 1 395 ? 6.614 -4.824 -40.629 1.00 92.00 395 THR A O 1
ATOM 3206 N N . ASP A 1 396 ? 7.500 -5.922 -42.379 1.00 91.81 396 ASP A N 1
ATOM 3207 C CA . ASP A 1 396 ? 8.708 -5.100 -42.459 1.00 91.81 396 ASP A CA 1
ATOM 3208 C C . ASP A 1 396 ? 8.404 -3.600 -42.412 1.00 91.81 396 ASP A C 1
ATOM 3210 O O . ASP A 1 396 ? 9.166 -2.853 -41.826 1.00 91.81 396 ASP A O 1
ATOM 3214 N N . ASN A 1 397 ? 7.291 -3.121 -42.975 1.00 96.44 397 ASN A N 1
ATOM 3215 C CA . ASN A 1 397 ? 7.025 -1.686 -43.070 1.00 96.44 397 ASN A CA 1
ATOM 3216 C C . ASN A 1 397 ? 5.751 -1.187 -42.375 1.00 96.44 397 ASN A C 1
ATOM 3218 O O . ASN A 1 397 ? 5.460 0.012 -42.430 1.00 96.44 397 ASN A O 1
ATOM 3222 N N . GLU A 1 398 ? 4.992 -2.073 -41.736 1.00 97.06 398 GLU A N 1
ATOM 3223 C CA . GLU A 1 398 ? 3.692 -1.747 -41.149 1.00 97.06 398 GLU A CA 1
ATOM 3224 C C . GLU A 1 398 ? 3.439 -2.576 -39.886 1.00 97.06 398 GLU A C 1
ATOM 3226 O O . GLU A 1 398 ? 3.548 -3.798 -39.924 1.00 97.06 398 GLU A O 1
ATOM 3231 N N . ILE A 1 399 ? 3.049 -1.916 -38.796 1.00 96.31 399 ILE A N 1
ATOM 3232 C CA . ILE A 1 399 ? 2.522 -2.522 -37.568 1.00 96.31 399 ILE A CA 1
ATOM 3233 C C . ILE A 1 399 ? 1.047 -2.134 -37.457 1.00 96.31 399 ILE A C 1
ATOM 3235 O O . ILE A 1 399 ? 0.709 -0.961 -37.618 1.00 96.31 399 ILE A O 1
ATOM 3239 N N . LYS A 1 400 ? 0.177 -3.093 -37.151 1.00 97.12 400 LYS A N 1
ATOM 3240 C CA . LYS A 1 400 ? -1.244 -2.898 -36.856 1.00 97.12 400 LYS A CA 1
ATOM 3241 C C . LYS A 1 400 ? -1.571 -3.494 -35.505 1.00 97.12 400 LYS A C 1
ATOM 3243 O O . LYS A 1 400 ? -1.117 -4.586 -35.174 1.00 97.12 400 LYS A O 1
ATOM 3248 N N . PHE A 1 401 ? -2.393 -2.796 -34.743 1.00 96.62 401 PHE A N 1
ATOM 3249 C CA . PHE A 1 401 ? -2.838 -3.290 -33.455 1.00 96.62 401 PHE A CA 1
ATOM 3250 C C . PHE A 1 401 ? -4.251 -2.826 -33.145 1.00 96.62 401 PHE A C 1
ATOM 3252 O O . PHE A 1 401 ? -4.722 -1.810 -33.662 1.00 96.62 401 PHE A O 1
ATOM 3259 N N . LYS A 1 402 ? -4.903 -3.592 -32.280 1.00 96.25 402 LYS A N 1
ATOM 3260 C CA . LYS A 1 402 ? -6.200 -3.278 -31.701 1.00 96.25 402 LYS A CA 1
ATOM 3261 C C . LYS A 1 402 ? -6.260 -3.916 -30.324 1.00 96.25 402 LYS A C 1
ATOM 3263 O O . LYS A 1 402 ? -6.185 -5.139 -30.244 1.00 96.25 402 LYS A O 1
ATOM 3268 N N . ALA A 1 403 ? -6.378 -3.100 -29.288 1.00 94.31 403 ALA A N 1
ATOM 3269 C CA . ALA A 1 403 ? -6.344 -3.523 -27.898 1.00 94.31 403 ALA A CA 1
ATOM 3270 C C . ALA A 1 403 ? -7.462 -2.866 -27.084 1.00 94.31 403 ALA A C 1
ATOM 3272 O O . ALA A 1 403 ? -7.848 -1.727 -27.361 1.00 94.31 403 ALA A O 1
ATOM 3273 N N . TRP A 1 404 ? -7.989 -3.585 -26.097 1.00 92.62 404 TRP A N 1
ATOM 3274 C CA . TRP A 1 404 ? -8.934 -3.040 -25.123 1.00 92.62 404 TRP A CA 1
ATOM 3275 C C . TRP A 1 404 ? -8.184 -2.630 -23.864 1.00 92.62 404 TRP A C 1
ATOM 3277 O O . TRP A 1 404 ? -7.548 -3.462 -23.235 1.00 92.62 404 TRP A O 1
ATOM 3287 N N . VAL A 1 405 ? -8.299 -1.361 -23.463 1.00 90.50 405 VAL A N 1
ATOM 3288 C CA . VAL A 1 405 ? -7.608 -0.858 -22.273 1.00 90.50 405 VAL A CA 1
ATOM 3289 C C . VAL A 1 405 ? -8.591 -0.338 -21.225 1.00 90.50 405 VAL A C 1
ATOM 3291 O O . VAL A 1 405 ? -9.340 0.617 -21.446 1.00 90.50 405 VAL A O 1
ATOM 3294 N N . GLY A 1 406 ? -8.597 -0.989 -20.063 1.00 86.31 406 GLY A N 1
ATOM 3295 C CA . GLY A 1 406 ? -9.363 -0.587 -18.883 1.00 86.31 406 GLY A CA 1
ATOM 3296 C C . GLY A 1 406 ? -8.508 0.225 -17.893 1.00 86.31 406 GLY A C 1
ATOM 3297 O O . GLY A 1 406 ? -7.857 1.194 -18.287 1.00 86.31 406 GLY A O 1
ATOM 3298 N N . PRO A 1 407 ? -8.459 -0.139 -16.595 1.00 81.44 407 PRO A N 1
ATOM 3299 C CA . PRO A 1 407 ? -7.614 0.511 -15.582 1.00 81.44 407 PRO A CA 1
ATOM 3300 C C . PRO A 1 407 ? -6.138 0.057 -15.642 1.00 81.44 407 PRO A C 1
ATOM 3302 O O . PRO A 1 407 ? -5.450 0.020 -14.622 1.00 81.44 407 PRO A O 1
ATOM 3305 N N . HIS A 1 408 ? -5.647 -0.335 -16.816 1.00 83.56 408 HIS A N 1
ATOM 3306 C CA . HIS A 1 408 ? -4.271 -0.781 -17.043 1.00 83.56 408 HIS A CA 1
ATOM 3307 C C . HIS A 1 408 ? -3.654 -0.012 -18.217 1.00 83.56 408 HIS A C 1
ATOM 3309 O O . HIS A 1 408 ? -4.110 1.072 -18.590 1.00 83.56 408 HIS A O 1
ATOM 3315 N N . PHE A 1 409 ? -2.548 -0.532 -18.732 1.00 91.94 409 PHE A N 1
ATOM 3316 C CA . PHE A 1 409 ? -1.862 0.004 -19.888 1.00 91.94 409 PHE A CA 1
ATOM 3317 C C . PHE A 1 409 ? -1.294 -1.158 -20.695 1.00 91.94 409 PHE A C 1
ATOM 3319 O O . PHE A 1 409 ? -0.807 -2.124 -20.102 1.00 91.94 409 PHE A O 1
ATOM 3326 N N . ASP A 1 410 ? -1.245 -0.988 -22.009 1.00 94.81 410 ASP A N 1
ATOM 3327 C CA . ASP A 1 410 ? -0.539 -1.898 -22.903 1.00 94.81 410 ASP A CA 1
ATOM 3328 C C . ASP A 1 410 ? 0.413 -1.082 -23.779 1.00 94.81 410 ASP A C 1
ATOM 3330 O O . ASP A 1 410 ? 0.577 0.132 -23.606 1.00 94.81 410 ASP A O 1
ATOM 3334 N N . GLY A 1 411 ? 1.136 -1.740 -24.674 1.00 95.69 411 GLY A N 1
ATOM 3335 C CA . GLY A 1 411 ? 2.017 -1.018 -25.572 1.00 95.69 411 GLY A CA 1
ATOM 3336 C C . GLY A 1 411 ? 2.788 -1.883 -26.542 1.00 95.69 411 GLY A C 1
ATOM 3337 O O . GLY A 1 411 ? 2.802 -3.112 -26.468 1.00 95.69 411 GLY A O 1
ATOM 3338 N N . ILE A 1 412 ? 3.480 -1.205 -27.446 1.00 95.94 412 ILE A N 1
ATOM 3339 C CA . ILE A 1 412 ? 4.375 -1.789 -28.438 1.00 95.94 412 ILE A CA 1
ATOM 3340 C C . ILE A 1 412 ? 5.723 -1.084 -28.334 1.00 95.94 412 ILE A C 1
ATOM 3342 O O . ILE A 1 412 ? 5.808 0.123 -28.099 1.00 95.94 412 ILE A O 1
ATOM 3346 N N . HIS A 1 413 ? 6.793 -1.838 -28.542 1.00 94.06 413 HIS A N 1
ATOM 3347 C CA . HIS A 1 413 ? 8.116 -1.290 -28.785 1.00 94.06 413 HIS A CA 1
ATOM 3348 C C . HIS A 1 413 ? 8.686 -1.851 -30.081 1.00 94.06 413 HIS A C 1
ATOM 3350 O O . HIS A 1 413 ? 8.391 -2.982 -30.459 1.00 94.06 413 HIS A O 1
ATOM 3356 N N . PHE A 1 414 ? 9.480 -1.045 -30.775 1.00 95.25 414 PHE A N 1
ATOM 3357 C CA . PHE A 1 414 ? 10.102 -1.441 -32.033 1.00 95.25 414 PHE A CA 1
ATOM 3358 C C . PHE A 1 414 ? 11.347 -0.611 -32.324 1.00 95.25 414 PHE A C 1
ATOM 3360 O O . PHE A 1 414 ? 11.521 0.503 -31.827 1.00 95.25 414 PHE A O 1
ATOM 3367 N N . GLN A 1 415 ? 12.207 -1.138 -33.179 1.00 94.69 415 GLN A N 1
ATOM 3368 C CA . GLN A 1 415 ? 13.304 -0.410 -33.798 1.00 94.69 415 GLN A CA 1
ATOM 3369 C C . GLN A 1 415 ? 13.022 -0.252 -35.289 1.00 94.69 415 GLN A C 1
ATOM 3371 O O . GLN A 1 415 ? 12.191 -0.956 -35.859 1.00 94.69 415 GLN A O 1
ATOM 3376 N N . SER A 1 416 ? 13.661 0.731 -35.915 1.00 95.44 416 SER A N 1
ATOM 3377 C CA . SER A 1 416 ? 13.419 1.043 -37.322 1.00 95.44 416 SER A CA 1
ATOM 3378 C C . SER A 1 416 ? 14.689 1.537 -37.987 1.00 95.44 416 SER A C 1
ATOM 3380 O O . SER A 1 416 ? 15.382 2.397 -37.446 1.00 95.44 416 SER A O 1
ATOM 3382 N N . THR A 1 417 ? 14.956 1.056 -39.198 1.00 95.75 417 THR A N 1
ATOM 3383 C CA . THR A 1 417 ? 16.042 1.575 -40.046 1.00 95.75 417 THR A CA 1
ATOM 3384 C C . THR A 1 417 ? 15.700 2.933 -40.676 1.00 95.75 417 THR A C 1
ATOM 3386 O O . THR A 1 417 ? 16.598 3.672 -41.081 1.00 95.75 417 THR A O 1
ATOM 3389 N N . SER A 1 418 ? 14.415 3.304 -40.698 1.00 96.12 418 SER A N 1
ATOM 3390 C CA . SER A 1 418 ? 13.931 4.645 -41.050 1.00 96.12 418 SER A CA 1
ATOM 3391 C C . SER A 1 418 ? 14.095 5.620 -39.883 1.00 96.12 418 SER A C 1
ATOM 3393 O O . SER A 1 418 ? 13.890 5.264 -38.719 1.00 96.12 418 SER A O 1
ATOM 3395 N N . ASN A 1 419 ? 14.367 6.885 -40.201 1.00 96.50 419 ASN A N 1
ATOM 3396 C CA . ASN A 1 419 ? 14.310 7.998 -39.253 1.00 96.50 419 ASN A CA 1
ATOM 3397 C C . ASN A 1 419 ? 12.930 8.678 -39.204 1.00 96.50 419 ASN A C 1
ATOM 3399 O O . ASN A 1 419 ? 12.746 9.597 -38.412 1.00 96.50 419 ASN A O 1
ATOM 3403 N N . VAL A 1 420 ? 11.979 8.266 -40.046 1.00 97.69 420 VAL A N 1
ATOM 3404 C CA . VAL A 1 420 ? 10.620 8.822 -40.104 1.00 97.69 420 VAL A CA 1
ATOM 3405 C C . VAL A 1 420 ? 9.595 7.712 -39.922 1.00 97.69 420 VAL A C 1
ATOM 3407 O O . VAL A 1 420 ? 9.553 6.768 -40.721 1.00 97.69 420 VAL A O 1
ATOM 3410 N N . ILE A 1 421 ? 8.757 7.867 -38.898 1.00 98.12 421 ILE A N 1
ATOM 3411 C CA . ILE A 1 421 ? 7.658 6.958 -38.566 1.00 98.12 421 ILE A CA 1
ATOM 3412 C C . ILE A 1 421 ? 6.333 7.704 -38.730 1.00 98.12 421 ILE A C 1
ATOM 3414 O O . ILE A 1 421 ? 6.192 8.830 -38.255 1.00 98.12 421 ILE A O 1
ATOM 3418 N N . GLU A 1 422 ? 5.375 7.098 -39.420 1.00 98.31 422 GLU A N 1
ATOM 3419 C CA . GLU A 1 422 ? 4.007 7.589 -39.585 1.00 98.31 422 GLU A CA 1
ATOM 3420 C C . GLU A 1 422 ? 3.068 6.836 -38.636 1.00 98.31 422 GLU A C 1
ATOM 3422 O O . GLU A 1 422 ? 3.134 5.612 -38.543 1.00 98.31 422 GLU A O 1
ATOM 3427 N N . PHE A 1 423 ? 2.205 7.572 -37.940 1.00 98.31 423 PHE A N 1
ATOM 3428 C CA . PHE A 1 423 ?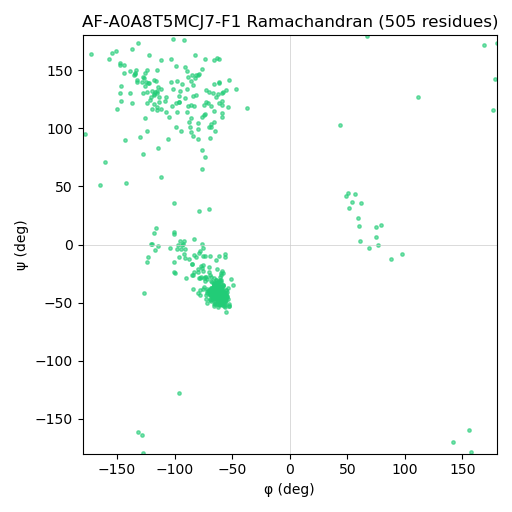 1.255 7.056 -36.960 1.00 98.31 423 PHE A CA 1
ATOM 3429 C C . PHE A 1 423 ? -0.169 7.417 -37.384 1.00 98.31 423 PHE A C 1
ATOM 3431 O O . PHE A 1 423 ? -0.473 8.591 -37.620 1.00 98.31 423 PHE A O 1
ATOM 3438 N N . ASP A 1 424 ? -1.030 6.408 -37.446 1.00 98.31 424 ASP A N 1
ATOM 3439 C CA . ASP A 1 424 ? -2.465 6.512 -37.698 1.00 98.31 424 ASP A CA 1
ATOM 3440 C C . ASP A 1 424 ? -3.209 5.830 -36.541 1.00 98.31 424 ASP A C 1
ATOM 3442 O O . ASP A 1 424 ? -3.248 4.605 -36.478 1.00 98.31 424 ASP A O 1
ATOM 3446 N N . LEU A 1 425 ? -3.682 6.609 -35.564 1.00 98.06 425 LEU A N 1
ATOM 3447 C CA . LEU A 1 425 ? -4.113 6.128 -34.243 1.00 98.06 425 LEU A CA 1
ATOM 3448 C C . LEU A 1 425 ? -5.561 6.532 -33.954 1.00 98.06 425 LEU A C 1
ATOM 3450 O O . LEU A 1 425 ? -5.941 7.675 -34.203 1.00 98.06 425 LEU A O 1
ATOM 3454 N N . TYR A 1 426 ? -6.341 5.627 -33.375 1.00 97.75 426 TYR A N 1
ATOM 3455 C CA . TYR A 1 426 ? -7.765 5.801 -33.116 1.00 97.75 426 TYR A CA 1
ATOM 3456 C C . TYR A 1 426 ? -8.088 5.392 -31.678 1.00 97.75 426 TYR A C 1
ATOM 3458 O O . TYR A 1 426 ? -7.601 4.377 -31.183 1.00 97.75 426 TYR A O 1
ATOM 3466 N N . VAL A 1 427 ? -8.959 6.162 -31.032 1.00 96.31 427 VAL A N 1
ATOM 3467 C CA . VAL A 1 427 ? -9.549 5.815 -29.735 1.00 96.31 427 VAL A CA 1
ATOM 3468 C C . VAL A 1 427 ? -11.050 5.696 -29.949 1.00 96.31 427 VAL A C 1
ATOM 3470 O O . VAL A 1 427 ? -11.680 6.647 -30.420 1.00 96.31 427 VAL A O 1
ATOM 3473 N N . ASP A 1 428 ? -11.608 4.520 -29.666 1.00 94.50 428 ASP A N 1
ATOM 3474 C CA . ASP A 1 428 ? -13.008 4.166 -29.932 1.00 94.50 428 ASP A CA 1
ATOM 3475 C C . ASP A 1 428 ? -13.428 4.390 -31.400 1.00 94.50 428 ASP A C 1
ATOM 3477 O O . ASP A 1 428 ? -14.552 4.794 -31.703 1.00 94.50 428 ASP A O 1
ATOM 3481 N N . GLY A 1 429 ? -12.509 4.128 -32.337 1.00 95.25 429 GLY A N 1
ATOM 3482 C CA . GLY A 1 429 ? -12.735 4.287 -33.777 1.00 95.25 429 GLY A CA 1
ATOM 3483 C C . GLY A 1 429 ? -12.732 5.733 -34.283 1.00 95.25 429 GLY A C 1
ATOM 3484 O O . GLY A 1 429 ? -13.010 5.966 -35.462 1.00 95.25 429 GLY A O 1
ATOM 3485 N N . GLU A 1 430 ? -12.403 6.709 -33.433 1.00 96.81 430 GLU A N 1
ATOM 3486 C CA . GLU A 1 430 ? -12.312 8.124 -33.797 1.00 96.81 430 GLU A CA 1
ATOM 3487 C C . GLU A 1 430 ? -10.878 8.662 -33.659 1.00 96.81 430 GLU A C 1
ATOM 3489 O O . GLU A 1 430 ? -10.096 8.222 -32.813 1.00 96.81 430 GLU A O 1
ATOM 3494 N N . TYR A 1 431 ? -10.528 9.653 -34.486 1.00 97.81 431 TYR A N 1
ATOM 3495 C CA . TYR A 1 431 ? -9.293 10.416 -34.302 1.00 97.81 431 TYR A CA 1
ATOM 3496 C C . TYR A 1 431 ? -9.449 11.378 -33.130 1.00 97.81 431 TYR A C 1
ATOM 3498 O O . TYR A 1 431 ? -10.302 12.265 -33.163 1.00 97.81 431 TYR A O 1
ATOM 3506 N N . GLN A 1 432 ? -8.598 11.207 -32.121 1.00 96.44 432 GLN A N 1
ATOM 3507 C CA . GLN A 1 432 ? -8.581 12.026 -30.913 1.00 96.44 432 GLN A CA 1
ATOM 3508 C C . GLN A 1 432 ? -7.159 12.551 -30.678 1.00 96.44 432 GLN A C 1
ATOM 3510 O O . GLN A 1 432 ? -6.399 12.014 -29.873 1.00 96.44 432 GLN A O 1
ATOM 3515 N N . GLU A 1 433 ? -6.75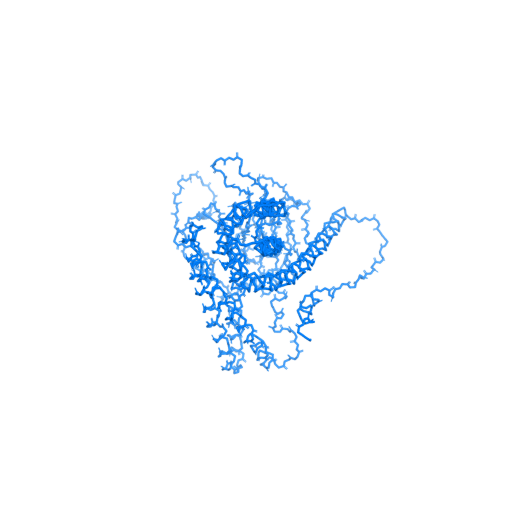0 13.582 -31.427 1.00 96.38 433 GLU A N 1
ATOM 3516 C CA . GLU A 1 433 ? -5.379 14.111 -31.361 1.00 96.38 433 GLU A CA 1
ATOM 3517 C C . GLU A 1 433 ? -4.968 14.620 -29.968 1.00 96.38 433 GLU A C 1
ATOM 3519 O O . GLU A 1 433 ? -3.781 14.641 -29.643 1.00 96.38 433 GLU A O 1
ATOM 3524 N N . ASP A 1 434 ? -5.925 15.010 -29.123 1.00 95.81 434 ASP A N 1
ATOM 3525 C CA . ASP A 1 434 ? -5.677 15.464 -27.755 1.00 95.81 434 ASP A CA 1
ATOM 3526 C C . ASP A 1 434 ? -5.439 14.328 -26.747 1.00 95.81 434 ASP A C 1
ATOM 3528 O O . ASP A 1 434 ? -5.016 14.602 -25.618 1.00 95.81 434 ASP A O 1
ATOM 3532 N N . LEU A 1 435 ? -5.624 13.078 -27.180 1.00 96.44 435 LEU A N 1
ATOM 3533 C CA . LEU A 1 435 ? -5.255 11.856 -26.465 1.00 96.44 435 LEU A CA 1
ATOM 3534 C C . LEU A 1 435 ? -3.944 11.242 -26.978 1.00 96.44 435 LEU A C 1
ATOM 3536 O O . LEU A 1 435 ? -3.616 10.118 -26.621 1.00 96.44 435 LEU A O 1
ATOM 3540 N N . VAL A 1 436 ? -3.176 11.942 -27.817 1.00 97.62 436 VAL A N 1
ATOM 3541 C CA . VAL A 1 436 ? -1.855 11.476 -28.271 1.00 97.62 436 VAL A CA 1
ATOM 3542 C C . VAL A 1 436 ? -0.771 12.372 -27.689 1.00 97.62 436 VAL A C 1
ATOM 3544 O O . VAL A 1 436 ? -0.710 13.552 -28.023 1.00 97.62 436 VAL A O 1
ATOM 3547 N N . TYR A 1 437 ? 0.102 11.813 -26.855 1.00 97.06 437 TYR A N 1
ATOM 3548 C CA . TYR A 1 437 ? 1.156 12.524 -26.134 1.00 97.06 437 TYR A CA 1
ATOM 3549 C C . TYR A 1 437 ? 2.540 12.066 -26.596 1.00 97.06 437 TYR A C 1
ATOM 3551 O O . TYR A 1 437 ? 2.920 10.905 -26.442 1.00 97.06 437 TYR A O 1
ATOM 3559 N N . ILE A 1 438 ? 3.311 12.997 -27.152 1.00 97.25 438 ILE A N 1
ATOM 3560 C CA . ILE A 1 438 ? 4.627 12.740 -27.734 1.00 97.25 438 ILE A CA 1
ATOM 3561 C C . ILE A 1 438 ? 5.707 13.327 -26.826 1.00 97.25 438 ILE A C 1
ATOM 3563 O O . ILE A 1 438 ? 5.731 14.528 -26.542 1.00 97.25 438 ILE A O 1
ATOM 3567 N N . GLY A 1 439 ? 6.630 12.468 -26.403 1.00 94.56 439 GLY A N 1
ATOM 3568 C CA . GLY A 1 439 ? 7.789 12.834 -25.603 1.00 94.56 439 GLY A CA 1
ATOM 3569 C C . GLY A 1 439 ? 7.461 13.323 -24.185 1.00 94.56 439 GLY A C 1
ATOM 3570 O O . GLY A 1 439 ? 6.309 13.450 -23.769 1.00 94.56 439 GLY A O 1
ATOM 3571 N N . LYS A 1 440 ? 8.505 13.659 -23.426 1.00 91.81 440 LYS A N 1
ATOM 3572 C CA . LYS A 1 440 ? 8.402 14.144 -22.035 1.00 91.81 440 LYS A CA 1
ATOM 3573 C C . LYS A 1 440 ? 7.553 15.403 -21.855 1.00 91.81 440 LYS A C 1
ATOM 3575 O O . LYS A 1 440 ? 7.056 15.653 -20.761 1.00 91.81 440 LYS A O 1
ATOM 3580 N N . ASP A 1 441 ? 7.418 16.198 -22.912 1.00 91.50 441 ASP A N 1
ATOM 3581 C CA . ASP A 1 441 ? 6.711 17.478 -22.902 1.00 91.50 441 ASP A CA 1
ATOM 3582 C C . ASP A 1 441 ? 5.225 17.340 -23.280 1.00 91.50 441 ASP A C 1
ATOM 3584 O O . ASP A 1 441 ? 4.515 18.346 -23.301 1.00 91.50 441 ASP A O 1
ATOM 3588 N N . TRP A 1 442 ? 4.745 16.105 -23.507 1.00 92.50 442 TRP A N 1
ATOM 3589 C CA . TRP A 1 442 ? 3.343 15.787 -23.804 1.00 92.50 442 TRP A CA 1
ATOM 3590 C C . TRP A 1 442 ? 2.823 16.553 -25.026 1.00 92.50 442 TRP A C 1
ATOM 3592 O O . TRP A 1 442 ? 1.724 17.110 -25.018 1.00 92.50 442 TRP A O 1
ATOM 3602 N N . GLU A 1 443 ? 3.630 16.624 -26.084 1.00 95.00 443 GLU A N 1
ATOM 3603 C CA . GLU A 1 443 ? 3.228 17.324 -27.299 1.00 95.00 443 GLU A CA 1
ATOM 3604 C C . GLU A 1 443 ? 2.116 16.545 -28.010 1.00 95.00 443 GLU A C 1
ATOM 3606 O O . GLU A 1 443 ? 2.238 15.343 -28.231 1.00 95.00 443 GLU A O 1
ATOM 3611 N N . ASN A 1 444 ? 1.035 17.226 -28.393 1.00 97.00 444 ASN A N 1
ATOM 3612 C CA . ASN A 1 444 ? 0.001 16.633 -29.238 1.00 97.00 444 ASN A CA 1
ATOM 3613 C C . ASN A 1 444 ? 0.340 16.837 -30.725 1.00 97.00 444 ASN A C 1
ATOM 3615 O O . ASN A 1 444 ? 0.841 17.908 -31.098 1.00 97.00 444 ASN A O 1
ATOM 3619 N N . PRO A 1 445 ? 0.037 15.865 -31.602 1.00 96.56 445 PRO A N 1
ATOM 3620 C CA . PRO A 1 445 ? 0.171 16.055 -33.037 1.00 96.56 445 PRO A CA 1
ATOM 3621 C C . PRO A 1 445 ? -0.823 17.111 -33.549 1.00 96.56 445 PRO A C 1
ATOM 3623 O O . PRO A 1 445 ? -1.852 17.390 -32.941 1.00 96.56 445 PRO A O 1
ATOM 3626 N N . ALA A 1 446 ? -0.533 17.700 -34.713 1.00 95.19 446 ALA A N 1
ATOM 3627 C CA . ALA A 1 446 ? -1.426 18.682 -35.345 1.00 95.19 446 ALA A CA 1
ATOM 3628 C C . ALA A 1 446 ? -2.691 18.059 -35.976 1.00 95.19 446 ALA A C 1
ATOM 3630 O O . ALA A 1 446 ? -3.574 18.790 -36.423 1.00 95.19 446 ALA A O 1
ATOM 3631 N N . GLY A 1 447 ? -2.738 16.731 -36.064 1.00 96.44 447 GLY A N 1
ATOM 3632 C CA . GLY A 1 447 ? -3.821 15.930 -36.620 1.00 96.44 447 GLY A CA 1
ATOM 3633 C C . GLY A 1 447 ? -3.368 14.480 -36.782 1.00 96.44 447 GLY A C 1
ATOM 3634 O O . GLY A 1 447 ? -2.185 14.186 -36.618 1.00 96.44 447 GLY A O 1
ATOM 3635 N N . ILE A 1 448 ? -4.299 13.589 -37.111 1.00 97.44 448 ILE A N 1
ATOM 3636 C CA . ILE A 1 448 ? -4.026 12.173 -37.375 1.00 97.44 448 ILE A CA 1
ATOM 3637 C C . ILE A 1 448 ? -4.457 11.863 -38.823 1.00 97.44 448 ILE A C 1
ATOM 3639 O O . ILE A 1 448 ? -5.535 12.309 -39.236 1.00 97.44 448 ILE A O 1
ATOM 3643 N N . PRO A 1 449 ? -3.618 11.184 -39.633 1.00 98.19 449 PRO A N 1
ATOM 3644 C CA . PRO A 1 449 ? -2.291 10.650 -39.300 1.00 98.19 449 PRO A CA 1
ATOM 3645 C C . PRO A 1 449 ? -1.200 11.732 -39.189 1.00 98.19 449 PRO A C 1
ATOM 3647 O O . PRO A 1 449 ? -1.319 12.823 -39.756 1.00 98.19 449 PRO A O 1
ATOM 3650 N N . PHE A 1 450 ? -0.101 11.417 -38.497 1.00 98.00 450 PHE A N 1
ATOM 3651 C CA . PHE A 1 450 ? 1.068 12.299 -38.346 1.00 98.00 450 PHE A CA 1
ATOM 3652 C C . PHE A 1 450 ? 2.394 11.553 -38.504 1.00 98.00 450 PHE A C 1
ATOM 3654 O O . PHE A 1 450 ? 2.438 10.329 -38.537 1.00 98.00 450 PHE A O 1
ATOM 3661 N N . LYS A 1 451 ? 3.495 12.307 -38.617 1.00 98.12 451 LYS A N 1
ATOM 3662 C CA . LYS A 1 451 ? 4.855 11.769 -38.737 1.00 98.12 451 LYS A CA 1
ATOM 3663 C C . LYS A 1 451 ? 5.740 12.284 -37.620 1.00 98.12 451 LYS A C 1
ATOM 3665 O O . LYS A 1 451 ? 5.693 13.476 -37.320 1.00 98.12 451 LYS A O 1
ATOM 3670 N N . LEU A 1 452 ? 6.576 11.407 -37.077 1.00 97.50 452 LEU A N 1
ATOM 3671 C CA . LEU A 1 452 ? 7.652 11.770 -36.165 1.00 97.50 452 LEU A CA 1
ATOM 3672 C C . LEU A 1 452 ? 9.001 11.484 -36.810 1.00 97.50 452 LEU A C 1
ATOM 3674 O O . LEU A 1 452 ? 9.214 10.424 -37.402 1.00 97.50 452 LEU A O 1
ATOM 3678 N N . GLU A 1 453 ? 9.909 12.444 -36.674 1.00 97.38 453 GLU A N 1
ATOM 3679 C CA . GLU A 1 453 ? 11.318 12.258 -36.988 1.00 97.38 453 GLU A CA 1
ATOM 3680 C C . GLU A 1 453 ? 12.046 11.802 -35.720 1.00 97.38 453 GLU A C 1
ATOM 3682 O O . GLU A 1 453 ? 11.971 12.456 -34.681 1.00 97.38 453 GLU A O 1
ATOM 3687 N N . GLY A 1 454 ? 12.759 10.686 -35.809 1.00 94.38 454 GLY A N 1
ATOM 3688 C CA . GLY A 1 454 ? 13.650 10.196 -34.766 1.00 94.38 454 GLY A CA 1
ATOM 3689 C C . GLY A 1 454 ? 15.003 9.807 -35.342 1.00 94.38 454 GLY A C 1
ATOM 3690 O O . GLY A 1 454 ? 15.398 10.219 -36.433 1.00 94.38 454 GLY A O 1
ATOM 3691 N N . LYS A 1 455 ? 15.748 9.002 -34.599 1.00 95.06 455 LYS A N 1
ATOM 3692 C CA . LYS A 1 455 ? 17.018 8.429 -35.043 1.00 95.06 455 LYS A CA 1
ATOM 3693 C C . LYS A 1 455 ? 16.776 7.040 -35.614 1.00 95.06 455 LYS A C 1
ATOM 3695 O O . LYS A 1 455 ? 16.119 6.229 -34.973 1.00 95.06 455 LYS A O 1
ATOM 3700 N N . ALA A 1 456 ? 17.337 6.757 -36.783 1.00 94.19 456 ALA A N 1
ATOM 3701 C CA . ALA A 1 456 ? 17.368 5.395 -37.294 1.00 94.19 456 ALA A CA 1
ATOM 3702 C C . ALA A 1 456 ? 18.168 4.489 -36.341 1.00 94.19 456 ALA A C 1
ATOM 3704 O O . ALA A 1 456 ? 19.210 4.883 -35.803 1.00 94.19 456 ALA A O 1
ATOM 3705 N N . SER A 1 457 ? 17.671 3.281 -36.132 1.00 91.88 457 SER A N 1
ATOM 3706 C CA . SER A 1 457 ? 18.380 2.187 -35.482 1.00 91.88 457 SER A CA 1
ATOM 3707 C C . SER A 1 457 ? 19.307 1.516 -36.499 1.00 91.88 457 SER A C 1
ATOM 3709 O O . SER A 1 457 ? 19.006 1.454 -37.692 1.00 91.88 457 SER A O 1
ATOM 3711 N N . ILE A 1 458 ? 20.459 1.035 -36.034 1.00 87.81 458 ILE A N 1
ATOM 3712 C CA . ILE A 1 458 ? 21.398 0.274 -36.862 1.00 87.81 458 ILE A CA 1
ATOM 3713 C C . ILE A 1 458 ? 21.104 -1.199 -36.610 1.00 87.81 458 ILE A C 1
ATOM 3715 O O . ILE A 1 458 ? 21.151 -1.640 -35.467 1.00 87.81 458 ILE A O 1
ATOM 3719 N N . MET A 1 459 ? 20.786 -1.940 -37.668 1.00 80.44 459 MET A N 1
ATOM 3720 C CA . MET A 1 459 ? 20.606 -3.385 -37.588 1.00 80.44 459 MET A CA 1
ATOM 3721 C C . MET A 1 459 ? 21.995 -4.037 -37.589 1.00 80.44 459 MET A C 1
ATOM 3723 O O . MET A 1 459 ? 22.586 -4.251 -38.649 1.00 80.44 459 MET A O 1
ATOM 3727 N N . GLU A 1 460 ? 22.573 -4.255 -36.407 1.00 77.81 460 GLU A N 1
ATOM 3728 C CA . GLU A 1 460 ? 23.803 -5.039 -36.273 1.00 77.81 460 GLU A CA 1
ATOM 3729 C C . GLU A 1 460 ? 23.465 -6.534 -36.191 1.00 77.81 460 GLU A C 1
ATOM 3731 O O . GLU A 1 460 ? 22.448 -6.934 -35.632 1.00 77.81 460 GLU A O 1
ATOM 3736 N N . GLU A 1 461 ? 24.334 -7.378 -36.755 1.00 51.62 461 GLU A N 1
ATOM 3737 C CA . GLU A 1 461 ? 24.118 -8.825 -36.953 1.00 51.62 461 GLU A CA 1
ATOM 3738 C C . GLU A 1 461 ? 23.908 -9.617 -35.637 1.00 51.62 461 GLU A C 1
ATOM 3740 O O . GLU A 1 461 ? 23.526 -10.781 -35.675 1.00 51.62 461 GLU A O 1
ATOM 3745 N N . PHE A 1 462 ? 24.135 -8.987 -34.476 1.00 48.94 462 PHE A N 1
ATOM 3746 C CA . PHE A 1 462 ? 23.999 -9.574 -33.136 1.00 48.94 462 PHE A CA 1
ATOM 3747 C C . PHE A 1 462 ? 22.881 -8.949 -32.282 1.00 48.94 462 PHE A C 1
ATOM 3749 O O . PHE A 1 462 ? 22.682 -9.386 -31.152 1.00 48.94 462 PHE A O 1
ATOM 3756 N N . ASP A 1 463 ? 22.166 -7.947 -32.803 1.00 52.84 463 ASP A N 1
ATOM 3757 C CA . ASP A 1 463 ? 21.167 -7.169 -32.054 1.00 52.84 463 ASP A CA 1
ATOM 3758 C C . ASP A 1 463 ? 19.721 -7.540 -32.393 1.00 52.84 463 ASP A C 1
ATOM 3760 O O . ASP A 1 463 ? 18.788 -7.008 -31.792 1.00 52.84 463 ASP A O 1
ATOM 3764 N N . VAL A 1 464 ? 19.514 -8.450 -33.346 1.00 56.91 464 VAL A N 1
ATOM 3765 C CA . VAL A 1 464 ? 18.200 -9.039 -33.607 1.00 56.91 464 VAL A CA 1
ATOM 3766 C C . VAL A 1 464 ? 17.875 -9.941 -32.423 1.00 56.91 464 VAL A C 1
ATOM 3768 O O . VAL A 1 464 ? 18.425 -11.030 -32.285 1.00 56.91 464 VAL A O 1
ATOM 3771 N N . ILE A 1 465 ? 17.029 -9.432 -31.529 1.00 61.56 465 ILE A N 1
ATOM 3772 C CA . ILE A 1 465 ? 16.675 -10.107 -30.286 1.00 61.56 465 ILE A CA 1
ATOM 3773 C C . ILE A 1 465 ? 15.941 -11.405 -30.625 1.00 61.56 465 ILE A C 1
ATOM 3775 O O . ILE A 1 465 ? 16.268 -12.427 -30.032 1.00 61.56 465 ILE A O 1
ATOM 3779 N N . CYS A 1 466 ? 15.040 -11.367 -31.616 1.00 61.16 466 CYS A N 1
ATOM 3780 C CA . CYS A 1 466 ? 14.244 -12.502 -32.085 1.00 61.16 466 CYS A CA 1
ATOM 3781 C C . CYS A 1 466 ? 14.334 -12.683 -33.604 1.00 61.16 466 CYS A C 1
ATOM 3783 O O . CYS A 1 466 ? 14.310 -11.697 -34.339 1.00 61.16 466 CYS A O 1
ATOM 3785 N N . GLU A 1 467 ? 14.416 -13.932 -34.072 1.00 66.38 467 GLU A N 1
ATOM 3786 C CA . GLU A 1 467 ? 14.446 -14.273 -35.498 1.00 66.38 467 GLU A CA 1
ATOM 3787 C C . GLU A 1 467 ? 13.163 -13.812 -36.220 1.00 66.38 467 GLU A C 1
ATOM 3789 O O . GLU A 1 467 ? 12.122 -13.569 -35.608 1.00 66.38 467 GLU A O 1
ATOM 3794 N N . GLU A 1 468 ? 13.228 -13.678 -37.547 1.00 56.19 468 GLU A N 1
ATOM 3795 C CA . GLU A 1 468 ? 12.085 -13.267 -38.373 1.00 56.19 468 GLU A CA 1
ATOM 3796 C C . GLU A 1 468 ? 10.858 -14.167 -38.109 1.00 56.19 468 GLU A C 1
ATOM 3798 O O . GLU A 1 468 ? 10.896 -15.372 -38.350 1.00 56.19 468 GLU A O 1
ATOM 3803 N N . GLY A 1 469 ? 9.758 -13.576 -37.6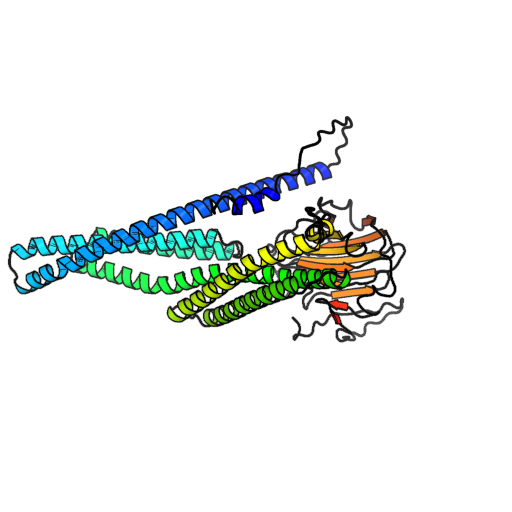22 1.00 57.16 469 GLY A N 1
ATOM 3804 C CA . GLY A 1 469 ? 8.519 -14.287 -37.267 1.00 57.16 469 GLY A CA 1
ATOM 3805 C C . GLY A 1 469 ? 8.352 -14.630 -35.779 1.00 57.16 469 GLY A C 1
ATOM 3806 O O . GLY A 1 469 ? 7.263 -15.038 -35.384 1.00 57.16 469 GLY A O 1
ATOM 3807 N N . GLN A 1 470 ? 9.374 -14.418 -34.948 1.00 62.31 470 GLN A N 1
ATOM 3808 C CA . GLN A 1 470 ? 9.290 -14.558 -33.491 1.00 62.31 470 GLN A CA 1
ATOM 3809 C C . GLN A 1 470 ? 8.859 -13.238 -32.824 1.00 62.31 470 GLN A C 1
ATOM 3811 O O . GLN A 1 470 ? 9.185 -12.148 -33.298 1.00 62.31 470 GLN A O 1
ATOM 3816 N N . LEU A 1 471 ? 8.151 -13.326 -31.693 1.00 61.44 471 LEU A N 1
ATOM 3817 C CA . LEU A 1 471 ? 7.789 -12.165 -30.867 1.00 61.44 471 LEU A CA 1
ATOM 3818 C C . LEU A 1 471 ? 8.676 -12.088 -29.623 1.00 61.44 471 LEU A C 1
ATOM 3820 O O . LEU A 1 471 ? 8.933 -13.102 -28.977 1.00 61.44 471 LEU A O 1
ATOM 3824 N N . PHE A 1 472 ? 9.088 -10.875 -29.243 1.00 64.19 472 PHE A N 1
ATOM 3825 C CA . PHE A 1 472 ? 9.779 -10.647 -27.973 1.00 64.19 472 PHE A CA 1
ATOM 3826 C C . PHE A 1 472 ? 8.767 -10.399 -26.849 1.00 64.19 472 PHE A C 1
ATOM 3828 O O . PHE A 1 472 ? 8.173 -9.322 -26.759 1.00 64.19 472 PHE A O 1
ATOM 3835 N N . ILE A 1 473 ? 8.569 -11.392 -25.980 1.00 56.75 473 ILE A N 1
ATOM 3836 C CA . ILE A 1 473 ? 7.611 -11.347 -24.867 1.00 56.75 473 ILE A CA 1
ATOM 3837 C C . ILE A 1 473 ? 8.339 -11.701 -23.567 1.00 56.75 473 ILE A C 1
ATOM 3839 O O . ILE A 1 473 ? 9.049 -12.695 -23.495 1.00 56.75 473 ILE A O 1
ATOM 3843 N N . LYS A 1 474 ? 8.179 -10.887 -22.510 1.00 55.16 474 LYS A N 1
ATOM 3844 C CA . LYS A 1 474 ? 8.766 -11.135 -21.168 1.00 55.16 474 LYS A CA 1
ATOM 3845 C C . LYS A 1 474 ? 10.290 -11.428 -21.170 1.00 55.16 474 LYS A C 1
ATOM 3847 O O . LYS A 1 474 ? 10.798 -12.063 -20.254 1.00 55.16 474 LYS A O 1
ATOM 3852 N N . ASN A 1 475 ? 11.032 -10.850 -22.118 1.00 50.38 475 ASN A N 1
ATOM 3853 C CA . ASN A 1 475 ? 12.470 -11.059 -22.368 1.00 50.38 475 ASN A CA 1
ATOM 3854 C C . ASN A 1 475 ? 12.867 -12.378 -23.052 1.00 50.38 475 ASN A C 1
ATOM 3856 O O . ASN A 1 475 ? 14.050 -12.713 -23.059 1.00 50.38 475 ASN A O 1
ATOM 3860 N N . GLU A 1 476 ? 11.925 -13.099 -23.649 1.00 60.59 476 GLU A N 1
ATOM 3861 C CA . GLU A 1 476 ? 12.198 -14.301 -24.432 1.00 60.59 476 GLU A CA 1
ATOM 3862 C C . GLU A 1 476 ? 11.621 -14.150 -25.840 1.00 60.59 476 GLU A C 1
ATOM 3864 O O . GLU A 1 476 ? 10.625 -13.454 -26.053 1.00 60.59 476 GLU A O 1
ATOM 3869 N N . CYS A 1 477 ? 12.268 -14.794 -26.807 1.00 70.62 477 CYS A N 1
ATOM 3870 C CA . CYS A 1 477 ? 11.732 -14.924 -28.152 1.00 70.62 477 CYS A CA 1
ATOM 3871 C C . CYS A 1 477 ? 10.870 -16.165 -28.206 1.00 70.62 477 CYS A C 1
ATOM 3873 O O . CYS A 1 477 ? 11.346 -17.269 -27.945 1.00 70.62 477 CYS A O 1
ATOM 3875 N N . VAL A 1 478 ? 9.600 -15.962 -28.512 1.00 75.88 478 VAL A N 1
ATOM 3876 C CA . VAL A 1 478 ? 8.634 -17.041 -28.653 1.00 75.88 478 VAL A CA 1
ATOM 3877 C C . VAL A 1 478 ? 8.398 -17.297 -30.132 1.00 75.88 478 VAL A C 1
ATOM 3879 O O . VAL A 1 478 ? 7.967 -16.407 -30.869 1.00 75.88 478 VAL A O 1
ATOM 3882 N N . ASP A 1 479 ? 8.725 -18.523 -30.544 1.00 63.44 479 ASP A N 1
ATOM 3883 C CA . ASP A 1 479 ? 8.281 -19.120 -31.801 1.00 63.44 479 ASP A CA 1
ATOM 3884 C C . ASP A 1 479 ? 6.758 -19.268 -31.759 1.00 63.44 479 ASP A C 1
ATOM 3886 O O . ASP A 1 479 ? 6.244 -19.853 -30.811 1.00 63.44 479 ASP A O 1
ATOM 3890 N N . GLU A 1 480 ? 6.069 -18.742 -32.777 1.00 57.25 480 GLU A N 1
ATOM 3891 C CA . GLU A 1 480 ? 4.677 -19.056 -33.139 1.00 57.25 480 GLU A CA 1
ATOM 3892 C C . GLU A 1 480 ? 3.661 -19.140 -31.978 1.00 57.25 480 GLU A C 1
ATOM 3894 O O . GLU A 1 480 ? 3.493 -20.153 -31.299 1.00 57.25 480 GLU A O 1
ATOM 3899 N N . ILE A 1 481 ? 2.856 -18.087 -31.832 1.00 54.12 481 ILE A N 1
ATOM 3900 C CA . ILE A 1 481 ? 1.550 -18.197 -31.172 1.00 54.12 481 ILE A CA 1
ATOM 3901 C C . ILE A 1 481 ? 0.640 -18.945 -32.160 1.00 54.12 481 ILE A C 1
ATOM 3903 O O . ILE A 1 481 ? 0.547 -18.507 -33.304 1.00 54.12 481 ILE A O 1
ATOM 3907 N N . GLU A 1 482 ? 0.054 -20.085 -31.755 1.00 49.72 482 GLU A N 1
ATOM 3908 C CA . GLU A 1 482 ? -0.677 -21.027 -32.631 1.00 49.72 482 GLU A CA 1
ATOM 3909 C C . GLU A 1 482 ? -1.491 -20.315 -33.730 1.00 49.72 482 GLU A C 1
ATOM 3911 O O . GLU A 1 482 ? -2.429 -19.569 -33.441 1.00 49.72 482 GLU A O 1
ATOM 3916 N N . GLU A 1 483 ? -1.147 -20.569 -35.001 1.00 46.25 483 GLU A N 1
ATOM 3917 C CA . GLU A 1 483 ? -1.901 -20.065 -36.151 1.00 46.25 483 GLU A CA 1
ATOM 3918 C C . GLU A 1 483 ? -3.352 -20.572 -36.090 1.00 46.25 483 GLU A C 1
ATOM 3920 O O . GLU A 1 483 ? -3.638 -21.748 -36.328 1.00 46.25 483 GLU A O 1
ATOM 3925 N N . VAL A 1 484 ? -4.303 -19.678 -35.818 1.00 44.34 484 VAL A N 1
ATOM 3926 C CA . VAL A 1 484 ? -5.722 -19.954 -36.066 1.00 44.34 484 VAL A CA 1
ATOM 3927 C C . VAL A 1 484 ? -6.017 -19.591 -37.523 1.00 44.34 484 VAL A C 1
ATOM 3929 O O . VAL A 1 484 ? -6.250 -18.424 -37.843 1.00 44.34 484 VAL A O 1
ATOM 3932 N N . GLU A 1 485 ? -5.999 -20.583 -38.421 1.00 37.56 485 GLU A N 1
ATOM 3933 C CA . GLU A 1 485 ? -6.445 -20.411 -39.812 1.00 37.56 485 GLU A CA 1
ATOM 3934 C C . GLU A 1 485 ? -7.911 -19.941 -39.839 1.00 37.56 485 GLU A C 1
ATOM 3936 O O . GLU A 1 485 ? -8.836 -20.683 -39.500 1.00 37.56 485 GLU A O 1
ATOM 3941 N N . ILE A 1 486 ? -8.137 -18.706 -40.290 1.00 40.00 486 ILE A N 1
ATOM 3942 C CA . ILE A 1 486 ? -9.455 -18.221 -40.706 1.00 40.00 486 ILE A CA 1
ATOM 3943 C C . ILE A 1 486 ? -9.421 -18.120 -42.233 1.00 40.00 486 ILE A C 1
ATOM 3945 O O . ILE A 1 486 ? -8.677 -17.313 -42.789 1.00 40.00 486 ILE A O 1
ATOM 3949 N N . GLU A 1 487 ? -10.211 -18.950 -42.920 1.00 37.09 487 GLU A N 1
ATOM 3950 C CA . GLU A 1 487 ? -10.378 -18.874 -44.375 1.00 37.09 487 GLU A CA 1
ATOM 3951 C C . GLU A 1 487 ? -11.062 -17.548 -44.762 1.00 37.09 487 GLU A C 1
ATOM 3953 O O . GLU A 1 487 ? -12.289 -17.448 -44.747 1.00 37.09 487 GLU A O 1
ATOM 3958 N N . GLU A 1 488 ? -10.290 -16.535 -45.162 1.00 41.06 488 GLU A N 1
ATOM 3959 C CA . GLU A 1 488 ? -10.813 -15.384 -45.907 1.00 41.06 488 GLU A CA 1
ATOM 3960 C C . GLU A 1 488 ? -10.108 -15.225 -47.258 1.00 41.06 488 GLU A C 1
ATOM 3962 O O . GLU A 1 488 ? -8.885 -15.143 -47.375 1.00 41.06 488 GLU A O 1
ATOM 3967 N N . SER A 1 489 ? -10.925 -15.202 -48.311 1.00 44.56 489 SER A N 1
ATOM 3968 C CA . SER A 1 489 ? -10.528 -14.991 -49.696 1.00 44.56 489 SER A CA 1
ATOM 3969 C C . SER A 1 489 ? -10.387 -13.499 -50.002 1.00 44.56 489 SER A C 1
ATOM 3971 O O . SER A 1 489 ? -11.388 -12.790 -49.957 1.00 44.56 489 SER A O 1
ATOM 3973 N N . ASP A 1 490 ? -9.195 -13.035 -50.384 1.00 43.00 490 ASP A N 1
ATOM 3974 C CA . ASP A 1 490 ? -8.968 -12.381 -51.684 1.00 43.00 490 ASP A CA 1
ATOM 3975 C C . ASP A 1 490 ? -7.513 -11.902 -51.872 1.00 43.00 490 ASP A C 1
ATOM 3977 O O . ASP A 1 490 ? -6.832 -11.439 -50.963 1.00 43.00 490 ASP A O 1
ATOM 3981 N N . ASN A 1 491 ? -7.037 -12.041 -53.114 1.00 48.16 491 ASN A N 1
ATOM 3982 C CA . ASN A 1 491 ? -5.685 -11.736 -53.588 1.00 48.16 491 ASN A CA 1
ATOM 3983 C C . ASN A 1 491 ? -5.361 -10.228 -53.578 1.00 48.16 491 ASN A C 1
ATOM 3985 O O . ASN A 1 491 ? -5.940 -9.492 -54.379 1.00 48.16 491 ASN A O 1
ATOM 3989 N N . ASN A 1 492 ? -4.343 -9.805 -52.814 1.00 42.31 492 ASN A N 1
ATOM 3990 C CA . ASN A 1 492 ? -3.210 -8.985 -53.293 1.00 42.31 492 ASN A CA 1
ATOM 3991 C C . ASN A 1 492 ? -2.257 -8.591 -52.144 1.00 42.31 492 ASN A C 1
ATOM 3993 O O . ASN A 1 492 ? -2.616 -7.784 -51.294 1.00 42.31 492 ASN A O 1
ATOM 3997 N N . GLY A 1 493 ? -1.012 -9.077 -52.208 1.00 39.12 493 GLY A N 1
ATOM 3998 C CA . GLY A 1 493 ? 0.089 -8.731 -51.296 1.00 39.12 493 GLY A CA 1
ATOM 3999 C C . GLY A 1 493 ? 0.483 -9.902 -50.395 1.00 39.12 493 GLY A C 1
ATOM 4000 O O . GLY A 1 493 ? -0.373 -10.494 -49.751 1.00 39.12 493 GLY A O 1
ATOM 4001 N N . ILE A 1 494 ? 1.771 -10.264 -50.369 1.00 37.12 494 ILE A N 1
ATOM 4002 C CA . ILE A 1 494 ? 2.304 -11.244 -49.410 1.00 37.12 494 ILE A CA 1
ATOM 4003 C C . ILE A 1 494 ? 2.412 -10.518 -48.063 1.00 37.12 494 ILE A C 1
ATOM 4005 O O . ILE A 1 494 ? 3.460 -9.980 -47.733 1.00 37.12 494 ILE A O 1
ATOM 4009 N N . GLY A 1 495 ? 1.299 -10.415 -47.341 1.00 39.72 495 GLY A N 1
ATOM 4010 C CA . GLY A 1 495 ? 1.272 -10.072 -45.922 1.00 39.72 495 GLY A CA 1
ATOM 4011 C C . GLY A 1 495 ? 0.913 -11.334 -45.150 1.00 39.72 495 GLY A C 1
ATOM 4012 O O . GLY A 1 495 ? -0.061 -12.001 -45.500 1.00 39.72 495 GLY A O 1
ATOM 4013 N N . LYS A 1 496 ? 1.716 -11.705 -44.152 1.00 41.97 496 LYS A N 1
ATOM 4014 C CA . LYS A 1 496 ? 1.350 -12.765 -43.207 1.00 41.97 496 LYS A CA 1
ATOM 4015 C C . LYS A 1 496 ? 0.476 -12.132 -42.122 1.00 41.97 496 LYS A C 1
ATOM 4017 O O . LYS A 1 496 ? 0.839 -11.090 -41.585 1.00 41.97 496 LYS A O 1
ATOM 4022 N N . LYS A 1 497 ? -0.692 -12.720 -41.868 1.00 42.91 497 LYS A N 1
ATOM 4023 C CA . LYS A 1 497 ? -1.658 -12.263 -40.864 1.00 42.91 497 LYS A CA 1
ATOM 4024 C C . LYS A 1 497 ? -1.464 -13.119 -39.615 1.00 42.91 497 LYS A C 1
ATOM 4026 O O . LYS A 1 497 ? -1.576 -14.336 -39.719 1.00 42.91 497 LYS A O 1
ATOM 4031 N N . TYR A 1 498 ? -1.161 -12.510 -38.473 1.00 45.56 498 TYR A N 1
ATOM 4032 C CA . TYR A 1 498 ? -0.922 -13.221 -37.215 1.00 45.56 498 TYR A CA 1
ATOM 4033 C C . TYR A 1 498 ? -2.012 -12.829 -36.212 1.00 45.56 498 TYR A C 1
ATOM 4035 O O . TYR A 1 498 ? -2.114 -11.668 -35.838 1.00 45.56 498 TYR A O 1
ATOM 4043 N N . ASN A 1 499 ? -2.847 -13.778 -35.785 1.00 46.66 499 ASN A N 1
ATOM 4044 C CA . ASN A 1 499 ? -3.783 -13.555 -34.681 1.00 46.66 499 ASN A CA 1
ATOM 4045 C C . ASN A 1 499 ? -3.156 -14.086 -33.393 1.00 46.66 499 ASN A C 1
ATOM 4047 O O . ASN A 1 499 ? -2.755 -15.247 -33.336 1.00 46.66 499 ASN A O 1
ATOM 4051 N N . LEU A 1 500 ? -3.108 -13.255 -32.353 1.00 46.84 500 LEU A N 1
ATOM 4052 C CA . LEU A 1 500 ? -2.706 -13.698 -31.025 1.00 46.84 500 LEU A CA 1
ATOM 4053 C C . LEU A 1 500 ? -3.830 -14.533 -30.395 1.00 46.84 500 LEU A C 1
ATOM 4055 O O . LEU A 1 500 ? -4.880 -14.008 -30.042 1.00 46.84 500 LEU A O 1
ATOM 4059 N N . ALA A 1 501 ? -3.596 -15.830 -30.213 1.00 43.88 501 ALA A N 1
ATOM 4060 C CA . ALA A 1 501 ? -4.292 -16.633 -29.216 1.00 43.88 501 ALA A CA 1
ATOM 4061 C C . ALA A 1 501 ? -3.308 -16.887 -28.069 1.00 43.88 501 ALA A C 1
ATOM 4063 O O . ALA A 1 501 ? -2.528 -17.833 -28.121 1.00 43.88 501 ALA A O 1
ATOM 4064 N N . ILE A 1 502 ? -3.282 -16.012 -27.056 1.00 43.12 502 ILE A N 1
ATOM 4065 C CA . ILE A 1 502 ? -2.417 -16.212 -25.881 1.00 43.12 502 ILE A CA 1
ATOM 4066 C C . ILE A 1 502 ? -2.803 -17.559 -25.241 1.00 43.12 502 ILE A C 1
ATOM 4068 O O . ILE A 1 502 ? -3.966 -17.715 -24.851 1.00 43.12 502 ILE A O 1
ATOM 4072 N N . PRO A 1 503 ? -1.883 -18.538 -25.123 1.00 36.88 503 PRO A N 1
ATOM 4073 C CA . PRO A 1 503 ? -2.170 -19.777 -24.414 1.00 36.88 503 PRO A CA 1
ATOM 4074 C C . PRO A 1 503 ? -2.584 -19.441 -22.980 1.00 36.88 503 PRO A C 1
ATOM 4076 O O . PRO A 1 503 ? -1.882 -18.695 -22.294 1.00 36.88 503 PRO A O 1
ATOM 4079 N N . THR A 1 504 ? -3.694 -20.012 -22.508 1.00 41.25 504 THR A N 1
ATOM 4080 C CA . THR A 1 504 ? -4.267 -19.791 -21.161 1.00 41.25 504 THR A CA 1
ATOM 4081 C C . THR A 1 504 ? -3.312 -20.091 -20.005 1.00 41.25 504 THR A C 1
ATOM 4083 O O . THR A 1 504 ? -3.622 -19.815 -18.853 1.00 41.25 504 THR A O 1
ATOM 4086 N N . ASP A 1 505 ? -2.158 -20.666 -20.315 1.00 34.06 505 ASP A N 1
ATOM 4087 C CA . ASP A 1 505 ? -1.196 -21.215 -19.379 1.00 34.06 505 ASP A CA 1
ATOM 4088 C C . ASP A 1 505 ? -0.046 -20.213 -19.100 1.00 34.06 505 ASP A C 1
ATOM 4090 O O . ASP A 1 505 ? 0.842 -20.512 -18.302 1.00 34.06 505 ASP A O 1
ATOM 4094 N N . ILE A 1 506 ? -0.035 -19.049 -19.782 1.00 37.56 506 ILE A N 1
ATOM 4095 C CA . ILE A 1 506 ? 1.028 -18.013 -19.737 1.00 37.56 506 ILE A CA 1
ATOM 4096 C C . ILE A 1 506 ? 0.506 -16.613 -19.312 1.00 37.56 506 ILE A C 1
ATOM 4098 O O . ILE A 1 506 ? 1.316 -15.718 -19.011 1.00 37.56 506 ILE A O 1
ATOM 4102 N N . ALA A 1 507 ? -0.818 -16.423 -19.257 1.00 32.88 507 ALA A N 1
ATOM 4103 C CA . ALA A 1 507 ? -1.482 -15.263 -18.648 1.00 32.88 507 ALA A CA 1
ATOM 4104 C C . ALA A 1 507 ? -1.576 -15.448 -17.127 1.00 32.88 507 ALA A C 1
ATOM 4106 O O . ALA A 1 507 ? -1.267 -14.470 -16.408 1.00 32.88 507 ALA A O 1
#

Secondary structure (DSSP, 8-state):
--SSHHHHHHHTTS----------------HHHHHHHHHHHHHHHHHHHHHHHHHHHHHHHHHHHHHHHHHHHHHHHHHHHHHHHHHHHHHHHHH--TTHHHHHHHHHHHHHHHHHHHHHHHHHHHHHHHHHHTT-SSS-HHHHHHHHHHHHHHHHHHHHHHHHHHH--SHHHHHHHHHHHHHHHHHHHHHHHHHHHHHHHHHHHHHHHHHHHHHHHHHHHHHHHHHTT---HHHHH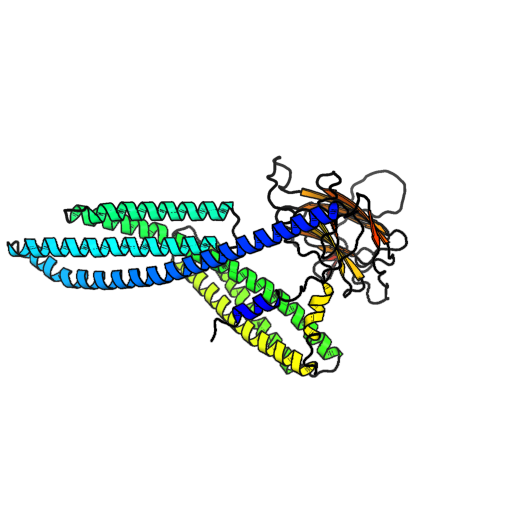HHHHHHHHHHHHHHHHHHHHHHHHT--SS-HHHHHHHHHHHHHHHHHHHHHHHHHHHHHHHHHHHS--S-THHHHHHHHTTTTS----TTTS-EEEEEEETTTTTEEEEEEE--S-----STTS-SSEEEEEEEEESSS-EEEEEEES--TT-EEEEETTEEEEEEEESSSEEEEEEEES-SEEEEEEEETTB--GGGEEETTTTBPPSSSSEEEE-PPPP--TT--SS-TT-EEETTEEEP------------------------TTT-

Nearest PDB structures (foldseek):
  8iyj-assembly1_S9  TM=2.392E-01  e=3.318E+00  Mus musculus

Sequence (507 aa):
MKKILTIVLVMLLVVGGSPLAFADNGDDTKPYLVKAQQLKANWQERKQETTQDIEEAKHNYLEAKQYYQEKRNQLQEKKEKLEQMKPQWQECQDSGGDDCLSVKEEFLGYGKEYAIHSADALIKYLDQVYNKIKLDEDLTMEETDEQLNEIRAQMDKVNGLKEIIDNATTKEELEGAVDELRALLQEIKPTLQHRVTNLYKNRIGQIIVRAEQLEVKLDKILDRAGESGYDTGELSKLINNFNELVASARDKYYDSQEILEDFHGKDTELVREAHALLKAAHQDLSSAQKILRDILHEIKGITGEGDDGFINETETCWEDRPDYRPGYDLGYFIWQANCKQNTWFVDWSGDSLQESTLDEVPAGYLMEGTIKVVDGEFFNVGIKAFEQFDTFEWTDNEIKFKAWVGPHFDGIHFQSTSNVIEFDLYVDGEYQEDLVYIGKDWENPAGIPFKLEGKASIMEEFDVICEEGQLFIKNECVDEIEEVEIEESDNNGIGKKYNLAIPTDIA

Solvent-accessible surface area (backbone atoms only — not comparable to full-atom values): 27667 Å² total; per-residue (Å²): 131,81,75,63,59,71,52,51,72,62,50,73,78,69,81,84,78,80,84,79,81,77,88,74,94,71,98,70,80,55,72,64,61,57,52,52,52,48,51,53,48,53,49,53,49,51,51,48,51,52,49,49,53,51,51,48,40,52,50,52,29,52,51,33,49,53,51,26,54,52,33,48,50,53,28,51,55,36,48,52,54,41,62,67,46,48,62,59,46,53,54,32,73,75,62,75,50,81,76,34,56,61,48,50,54,50,50,50,50,38,51,36,53,30,51,43,32,47,40,52,27,46,44,29,49,48,51,30,51,47,34,49,54,76,69,46,86,85,55,52,72,66,61,45,52,53,56,45,50,54,48,49,55,51,40,51,54,44,51,54,43,38,54,52,32,71,67,38,88,46,69,66,53,34,50,54,38,49,50,52,52,49,52,50,49,65,57,46,47,34,50,52,50,43,52,59,39,49,64,48,46,56,57,49,52,56,52,48,58,56,48,55,60,43,50,61,51,49,51,57,49,51,50,54,40,45,75,71,68,48,90,47,70,67,55,53,53,42,50,50,55,27,48,54,25,49,52,56,17,49,53,29,40,52,58,21,48,57,41,53,72,72,57,81,66,70,61,53,63,49,48,52,50,22,44,51,30,44,53,49,17,51,52,28,46,59,48,24,55,52,41,49,54,52,42,55,51,48,54,46,60,72,68,72,44,102,58,74,58,87,69,36,62,68,54,61,36,47,60,39,42,53,92,72,48,71,18,56,48,58,31,38,41,35,31,60,24,71,73,58,61,31,26,35,38,42,35,35,20,14,46,61,75,54,73,57,90,46,102,86,49,77,46,45,45,44,42,34,38,41,40,32,41,78,61,54,36,55,43,66,50,27,64,38,74,76,56,76,85,25,40,54,36,63,53,54,43,39,38,39,40,35,37,75,28,26,63,36,49,34,34,41,35,30,28,28,54,21,38,40,41,37,41,38,57,27,54,71,85,36,80,50,43,90,36,33,28,38,24,48,81,53,44,54,59,98,45,75,64,41,76,48,82,62,59,48,21,79,91,48,99,83,67,63,78,39,61,97,83,33,40,42,48,99,91,41,60,44,75,66,62,64,82,75,87,71,97,73,91,78,96,82,77,100,69,77,85,51,60,54,54,70,60,87,90,79,117

Foldseek 3Di:
DVPVVVVVVVVVVPPDDDPPDDDDDDPPPDVVVVVLVVVVVVVVVVVVVVVVLLVVLVVQLVVLVVVLVVLVVQLVVLVVVLVVLVVVQVVLVVPVDPVSVVSQVVNLVSLLSNLLSVLVSVLSLLSNLLSLLSNQPPDDPVRNVVSNVVSVVLNVVSVVLNVQSVPDPDPVSNVVSSVVVVVSCLQCVLVSLLSVLVSLLVVLVVLLVVLVVVLVVLVVLLVVLVVVVFDCVVLVVLSVLLVVLSVQLVVLSVVLVVLSVPDPRNDSPSSVSSSVSSVSSVVSSVVSVVSVVVSVVVSCVSVVDPDPVSVCLVVQQCQFWAPDDALQQAAWTWEFGPSLLRKIKIKGHWRQPFDDPDPPDDRFKKKWWKKFAPPWFKAQKAKFPADQPKWWFDDRTMIIIIGGHHSGMMIMMIAIQGQKMWMAIDINNHWDQQRHAGTHSGDTDPTPGDMDGHDHGDDDPPSRQEDPQWHQDPNHTDHDQDDPDDDDDDDDDPGDGHGHRDPPVRD

Radius of gyration: 31.22 Å; Cα contacts (8 Å, |Δi|>4): 669; chains: 1; bounding box: 66×61×109 Å